Protein AF-A0A955J309-F1 (afdb_monomer)

Organism: NCBI:txid2053526

InterPro domains:
  IPR001943 UVR domain [PF02151] (425-455)
  IPR001943 UVR domain [PS50151] (423-458)
  IPR004300 Glycoside hydrolase family 57, N-terminal domain [PF03065] (20-246)
  IPR011330 Glycoside hydrolase/deacetylase, beta/alpha-barrel [SSF88713] (5-273)
  IPR052046 Glycosyl hydrolase family 57 [PTHR36306] (2-366)

pLDDT: mean 87.89, std 14.72, range [31.14, 98.81]

Radius of gyration: 26.07 Å; Cα contacts (8 Å, |Δi|>4): 798; chains: 1; bounding box: 61×60×86 Å

Nearest PDB structures (foldseek):
  1k1x-assembly1_A  TM=7.701E-01  e=3.954E-15  Thermococcus litoralis
  1k1x-assembly2_B  TM=7.556E-01  e=3.113E-14  Thermococcus litoralis
  2b5d-assembly1_X  TM=6.202E-01  e=1.756E-12  Thermotoga maritima MSB8
  6rrw-assembly1_A  TM=5.794E-01  e=8.480E-08  Drosophila melanogaster
  6rs0-assembly1_A  TM=5.908E-01  e=6.369E-07  Drosophila melanogaster

Secondary structure (DSSP, 8-state):
-PPPEEEEEEEEE---TT--HHHHHHHIIIIIHHHHHHHHT-TT--EEEEE-HHHHHHHHHTT-HHHHHHHHHHHHTT-EEE-B--TT-B-GGGS-HHHHHHHHHHHHHHHHHHHGGG----EE--GGG-B-HHHHHHHHHTT--EEEE-GGGS-SSPPPTTEEEEETTT--EEEE--HHHHHHHHTTT--SHHHHHHHTHHHHHTT--EEEEEEGGGBTTTBTTHHHHHHHHHH-TTEEE--HHHHHHT--SEEEEEPPPPB----HHHHHHHHTSS-SS--HHHH-TTT--TT-HHHHHHHHHHHHHHH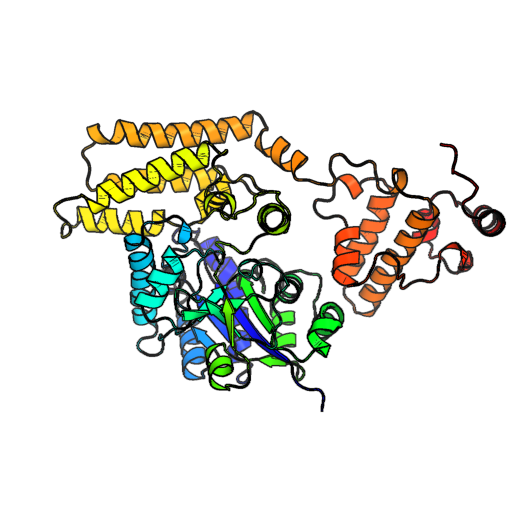HHHH-S-TTSHHHHHHHHHHHHHTBSHHHHHTT-SS---HHHHHHHHHHHHHTTTTTS-GGG-HHHHHHHHHHHHHHHHHHHTTHHHHHHHHH-SSTTSPPHHHHS-HHHHHHHHHHHHHHHHHHHHTT-HHHHHHHHHHHHHHHHT-GGG-SS-HHHHHHHTT-S-TT--SSPPGGGS-GGGS-HHHHTT-SS-SSHHHHHHHHHHGGGG-S--

Mean predicted aligned error: 9.39 Å

Foldseek 3Di:
DQQFAAEEEEAEEDDALPPDLVVLVLLCVQFLVLLLVLLVVQLQAAYEYEYALSVVVCCVVSVVVVSLVSVLVCLVSNRYAYAFEFNRLFQQVLDDLVLLLVRRVVRQVSVCVSRPPSNDHLEHEYRLLFDDPSNLQSCLVVRRQAYEHEQLQFPDDGDDLQAWEAEPPNRHTYNYAPCLLQVCLLDPLDQALVLSCQLCVVVLSVSGYHYHYYHRSSCGNVDNNSVVRVSRNRPDPSYNRDHPVVVVVVPSGHYDYDHGDRAGDDDVVLVCCSPPNPPPHDDNQSHPLLQHPVPQVLSVLLVVLLVVLVCQLVPQDCCPDPLSVQLVVLNSSLSNRVLSNLSNVVVHHDLVSVLVSLVSSLCSCVSPDDPVVSPVSVVSSVVSNVVSVCCVVVVVSVVVLCVVQPQQPDFQPCVVDQLQVVLLVLVQLVVQLVVCVVVVVVVSNVVSLVLLVCSLVSVQSVDSDRVVNVSVSSVPDDPPDRPDDRPLPDQPVPDDPSSQVRRPQHNDNVSSVVCNVVPSVPPPDD

Sequence (526 aa):
MTDKVNLINLFHFYQPYDQDASMLHRIVKESYEPVFKGFLERPHSRAVFNITGCLLQRFDDDGFNHLLDMLHILLERKQIEFMGTSMYHTFLPLLPSMEIRRQIELNDIVCKKYFGELYNPKGFYPPELGVNNSVLEVVRDLGYTWIASPYVALSGDSPKQNKLYKDKASGLVCMLRNKIVSSLMLSAAVHSSKDLRTEASDLFNAGEYWFTAMDGETFGHHRVHHESFLFDVLEDPCFNTTTVSDLLNTNNYEYVDFEYRASTWTNKEQDFWLVYGNAKKSTSSNSFILWKDPSNPIHTLQWDLTNRVIDIVNQYSDKDSEKWHKARHMLDYSLASDHFWWASAKPWWSLELIELGAYRLLKVVEPIVEETAFDELHDIYRQIVDIAFDWQRSKKIHKMYEEMSTSYMREPLKMRTSLNWYNQLLLELEYEMQKSISNLDLEKAILYRDSINKIHLGTDVFDIVHVIDLLWIGRNFDWNSTYVKPFLDHDWDEFSDLVKTRLLGVSCKQDFEDWKIVGDERFMDS

Structure (mmCIF, N/CA/C/O backbone):
data_AF-A0A955J309-F1
#
_entry.id   AF-A0A955J309-F1
#
loop_
_atom_site.group_PDB
_atom_site.id
_atom_site.type_symbol
_atom_site.label_atom_id
_atom_site.label_alt_id
_atom_site.label_comp_id
_atom_site.label_asym_id
_atom_site.label_entity_id
_atom_site.label_seq_id
_atom_site.pdbx_PDB_ins_code
_atom_site.Cartn_x
_atom_site.Cartn_y
_atom_site.Cartn_z
_atom_site.occupancy
_atom_site.B_iso_or_equiv
_atom_site.auth_seq_id
_atom_site.auth_comp_id
_atom_site.auth_asym_id
_atom_site.auth_atom_id
_atom_site.pdbx_PDB_model_num
ATOM 1 N N . MET A 1 1 ? -33.129 -2.827 17.587 1.00 37.75 1 MET A N 1
ATOM 2 C CA . MET A 1 1 ? -32.210 -3.456 16.622 1.00 37.75 1 MET A CA 1
ATOM 3 C C . MET A 1 1 ? -31.159 -2.406 16.371 1.00 37.75 1 MET A C 1
ATOM 5 O O . MET A 1 1 ? -31.530 -1.333 15.927 1.00 37.75 1 MET A O 1
ATOM 9 N N . THR A 1 2 ? -29.930 -2.613 16.826 1.00 47.75 2 THR A N 1
ATOM 10 C CA . THR A 1 2 ? -28.826 -1.721 16.460 1.00 47.75 2 THR A CA 1
ATOM 11 C C . THR A 1 2 ? -28.571 -1.929 14.974 1.00 47.75 2 THR A C 1
ATOM 13 O O . THR A 1 2 ? -28.332 -3.067 14.563 1.00 47.75 2 THR A O 1
ATOM 16 N N . ASP A 1 3 ? -28.731 -0.878 14.171 1.00 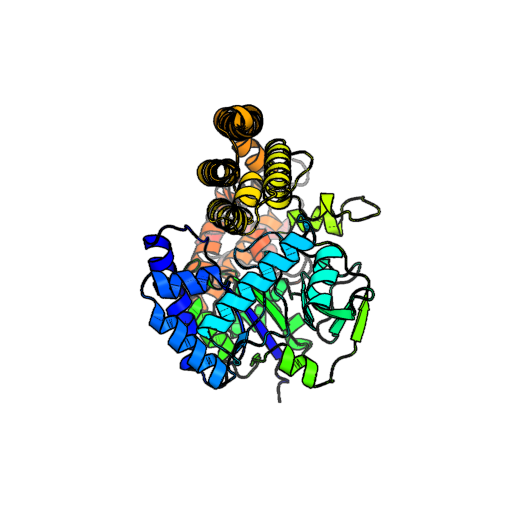67.81 3 ASP A N 1
ATOM 17 C CA . ASP A 1 3 ? -28.447 -0.935 12.738 1.00 67.81 3 ASP A CA 1
ATOM 18 C C . ASP A 1 3 ? -26.987 -1.364 12.549 1.00 67.81 3 ASP A C 1
ATOM 20 O O . ASP A 1 3 ? -26.081 -0.830 13.189 1.00 67.81 3 ASP A O 1
ATOM 24 N N . LYS A 1 4 ? -26.767 -2.409 11.745 1.00 85.00 4 LYS A N 1
ATOM 25 C CA . LYS A 1 4 ? -25.422 -2.934 11.490 1.00 85.00 4 LYS A CA 1
ATOM 26 C C . LYS A 1 4 ? -24.678 -1.993 10.552 1.00 85.00 4 LYS A C 1
ATOM 28 O O . LYS A 1 4 ? -25.234 -1.579 9.537 1.00 85.00 4 LYS A O 1
ATOM 33 N N . VAL A 1 5 ? -23.405 -1.744 10.832 1.00 91.88 5 VAL A N 1
ATOM 34 C CA . VAL A 1 5 ? -22.517 -1.016 9.921 1.00 91.88 5 VAL A CA 1
ATOM 35 C C . VAL A 1 5 ? -22.070 -1.959 8.806 1.00 91.88 5 VAL A C 1
ATOM 37 O O . VAL A 1 5 ? -21.517 -3.026 9.076 1.00 91.88 5 VAL A O 1
ATOM 40 N N . ASN A 1 6 ? -22.297 -1.582 7.546 1.00 93.88 6 ASN A N 1
ATOM 41 C CA . ASN A 1 6 ? -21.743 -2.313 6.404 1.00 93.88 6 ASN A CA 1
ATOM 42 C C . ASN A 1 6 ? -20.225 -2.109 6.371 1.00 93.88 6 ASN A C 1
ATOM 44 O O . ASN A 1 6 ? -19.768 -0.997 6.129 1.00 93.88 6 ASN A O 1
ATOM 48 N N . LEU A 1 7 ? -19.449 -3.168 6.594 1.00 96.19 7 LEU A N 1
ATOM 49 C CA . LEU A 1 7 ? -17.989 -3.121 6.614 1.00 96.19 7 LEU A CA 1
ATOM 50 C C . LEU A 1 7 ? -17.428 -3.787 5.357 1.00 96.19 7 LEU A C 1
ATOM 52 O O . LEU A 1 7 ? -17.579 -4.991 5.155 1.00 96.19 7 LEU A O 1
ATOM 56 N N . ILE A 1 8 ? -16.757 -3.003 4.523 1.00 97.50 8 ILE A N 1
ATOM 57 C CA . ILE A 1 8 ? -16.058 -3.471 3.334 1.00 97.50 8 ILE A CA 1
ATOM 58 C C . ILE A 1 8 ? -14.567 -3.383 3.620 1.00 97.50 8 ILE A C 1
ATOM 60 O O . ILE A 1 8 ? -13.981 -2.302 3.558 1.00 97.50 8 ILE A O 1
ATOM 64 N N . ASN A 1 9 ? -13.965 -4.529 3.932 1.00 97.38 9 ASN A N 1
ATOM 65 C CA . ASN A 1 9 ? -12.526 -4.626 4.133 1.00 97.38 9 ASN A CA 1
ATOM 66 C C . ASN A 1 9 ? -11.833 -5.003 2.826 1.00 97.38 9 ASN A C 1
ATOM 68 O O . ASN A 1 9 ? -12.052 -6.098 2.305 1.00 97.38 9 ASN A O 1
ATOM 72 N N . LEU A 1 10 ? -10.989 -4.104 2.325 1.00 98.31 10 LEU A N 1
ATOM 73 C CA . LEU A 1 10 ? -10.030 -4.387 1.268 1.00 98.31 10 LEU A CA 1
ATOM 74 C C . LEU A 1 10 ? -8.670 -4.733 1.887 1.00 98.31 10 LEU A C 1
ATOM 76 O O . LEU A 1 10 ? -8.040 -3.882 2.519 1.00 98.31 10 LEU A O 1
ATOM 80 N N . PHE A 1 11 ? -8.212 -5.961 1.646 1.00 98.31 11 PHE A N 1
ATOM 81 C CA . PHE A 1 11 ? -6.871 -6.420 2.006 1.00 98.31 11 PHE A CA 1
ATOM 82 C C . PHE A 1 11 ? -5.998 -6.488 0.756 1.00 98.31 11 PHE A C 1
ATOM 84 O O . PHE A 1 11 ? -6.334 -7.192 -0.201 1.00 98.31 11 PHE A O 1
ATOM 91 N N . HIS A 1 12 ? -4.901 -5.741 0.764 1.00 98.25 12 HIS A N 1
ATOM 92 C CA . HIS A 1 12 ? -3.886 -5.744 -0.279 1.00 98.25 12 HIS A CA 1
ATOM 93 C C . HIS A 1 12 ? -2.737 -6.673 0.121 1.00 98.25 12 HIS A C 1
ATOM 95 O O . HIS A 1 12 ? -2.161 -6.498 1.185 1.00 98.25 12 HIS A O 1
ATOM 101 N N . PHE A 1 13 ? -2.427 -7.667 -0.708 1.00 98.50 13 PHE A N 1
ATOM 102 C CA . PHE A 1 13 ? -1.348 -8.625 -0.489 1.00 98.50 13 PHE A CA 1
ATOM 103 C C . PHE A 1 13 ? -0.331 -8.512 -1.625 1.00 98.50 13 PHE A C 1
ATOM 105 O O . PHE A 1 13 ? -0.650 -8.735 -2.805 1.00 98.50 13 PHE A O 1
ATOM 112 N N . TYR A 1 14 ? 0.905 -8.188 -1.270 1.00 97.50 14 TYR A N 1
ATOM 113 C CA . TYR A 1 14 ? 1.984 -7.992 -2.228 1.00 97.50 14 TYR A CA 1
ATOM 114 C C . TYR A 1 14 ? 3.326 -8.315 -1.591 1.00 97.50 14 TYR A C 1
ATOM 116 O O . TYR A 1 14 ? 3.599 -7.895 -0.476 1.00 97.50 14 TYR A O 1
ATOM 124 N N . GLN A 1 15 ? 4.183 -9.005 -2.343 1.00 96.38 15 GLN A N 1
ATOM 125 C CA . GLN A 1 15 ? 5.616 -9.038 -2.084 1.00 96.38 15 GLN A CA 1
ATOM 126 C C . GLN A 1 15 ? 6.382 -8.790 -3.386 1.00 96.38 15 GLN A C 1
ATOM 128 O O . GLN A 1 15 ? 5.933 -9.260 -4.443 1.00 96.38 15 GLN A O 1
ATOM 133 N N . PRO A 1 16 ? 7.542 -8.108 -3.329 1.00 93.88 16 PRO A N 1
ATOM 134 C CA . PRO A 1 16 ? 8.389 -7.908 -4.495 1.00 93.88 16 PRO A CA 1
ATOM 135 C C . PRO A 1 16 ? 8.723 -9.227 -5.193 1.00 93.88 16 PRO A C 1
ATOM 137 O O . PRO A 1 16 ? 8.996 -10.238 -4.544 1.00 93.88 16 PRO A O 1
ATOM 140 N N . TYR A 1 17 ? 8.735 -9.202 -6.528 1.00 91.50 17 TYR A N 1
ATOM 141 C CA . TYR A 1 17 ? 8.946 -10.388 -7.370 1.00 91.50 17 TYR A CA 1
ATOM 142 C C . TYR A 1 17 ? 10.188 -11.203 -6.986 1.00 91.50 17 TYR A C 1
ATOM 144 O O . TYR A 1 17 ? 10.163 -12.428 -7.022 1.00 91.50 17 TYR A O 1
ATOM 152 N N . ASP A 1 18 ? 11.264 -10.529 -6.598 1.00 87.00 18 ASP A N 1
ATOM 153 C CA . ASP A 1 18 ? 12.534 -11.147 -6.236 1.00 87.00 18 ASP A CA 1
ATOM 154 C C . ASP A 1 18 ? 12.871 -10.986 -4.751 1.00 87.00 18 ASP A C 1
ATOM 156 O O . ASP A 1 18 ? 14.039 -11.013 -4.358 1.00 87.00 18 ASP A O 1
ATOM 160 N N . GLN A 1 19 ? 11.8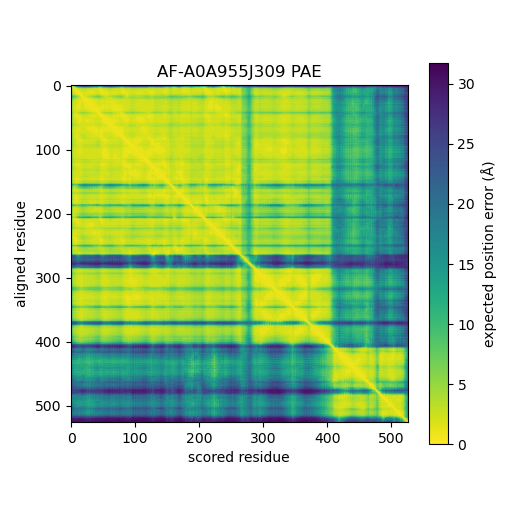45 -10.821 -3.913 1.00 90.75 19 GLN A N 1
ATOM 161 C CA . GLN A 1 19 ? 12.023 -10.892 -2.475 1.00 90.75 19 GLN A CA 1
ATOM 162 C C . GLN A 1 19 ? 12.614 -12.249 -2.080 1.00 90.75 19 GLN A C 1
ATOM 164 O O . GLN A 1 19 ? 12.216 -13.301 -2.587 1.00 90.75 19 GLN A O 1
ATOM 169 N N . ASP A 1 20 ? 13.536 -12.202 -1.119 1.00 90.56 20 ASP A N 1
ATOM 170 C CA . ASP A 1 20 ? 14.133 -13.383 -0.517 1.00 90.56 20 ASP A CA 1
ATOM 171 C C . ASP A 1 20 ? 13.070 -14.415 -0.088 1.00 90.56 20 ASP A C 1
ATOM 173 O O . ASP A 1 20 ? 12.093 -14.099 0.597 1.00 90.56 20 ASP A O 1
ATOM 177 N N . ALA A 1 21 ? 13.284 -15.673 -0.481 1.00 92.19 21 ALA A N 1
ATOM 178 C CA . ALA A 1 21 ? 12.329 -16.753 -0.247 1.00 92.19 21 ALA A CA 1
ATOM 179 C C . ALA A 1 21 ? 12.087 -17.022 1.249 1.00 92.19 21 ALA A C 1
ATOM 181 O O . ALA A 1 21 ? 10.986 -17.421 1.631 1.00 92.19 21 ALA A O 1
ATOM 182 N N . SER A 1 22 ? 13.079 -16.779 2.118 1.00 93.12 22 SER A N 1
ATOM 183 C CA . SER A 1 22 ? 12.895 -16.939 3.565 1.00 93.12 22 SER A CA 1
ATOM 184 C C . SER A 1 22 ? 11.978 -15.860 4.142 1.00 93.12 22 SER A C 1
ATOM 186 O O . SER A 1 22 ? 11.172 -16.159 5.026 1.00 93.12 22 SER A O 1
ATOM 188 N N . MET A 1 23 ? 12.036 -14.637 3.599 1.00 93.62 23 MET A N 1
ATOM 189 C CA . MET A 1 23 ? 11.116 -13.563 3.967 1.00 93.62 23 MET A CA 1
ATOM 190 C C . MET A 1 23 ? 9.688 -13.887 3.525 1.00 93.62 23 MET A C 1
ATOM 192 O O . MET A 1 23 ? 8.779 -13.838 4.351 1.00 93.62 23 MET A O 1
ATOM 196 N N . LEU A 1 24 ? 9.490 -14.317 2.274 1.00 96.25 24 LEU A N 1
ATOM 197 C CA . LEU A 1 24 ? 8.161 -14.718 1.805 1.00 96.25 24 LEU A CA 1
ATOM 198 C C . LEU A 1 24 ? 7.592 -15.872 2.644 1.00 96.25 24 LEU A C 1
ATOM 200 O O . LEU A 1 24 ? 6.449 -15.801 3.090 1.00 96.25 24 LEU A O 1
ATOM 204 N N . HIS A 1 25 ? 8.390 -16.910 2.922 1.00 96.81 25 HIS A N 1
ATOM 205 C CA . HIS A 1 25 ? 7.964 -18.025 3.772 1.00 96.81 25 HIS A CA 1
ATOM 206 C C . HIS A 1 25 ? 7.531 -17.551 5.165 1.00 96.81 25 HIS A C 1
ATOM 208 O O . HIS A 1 25 ? 6.531 -18.024 5.710 1.00 96.81 25 HIS A O 1
ATOM 214 N N . ARG A 1 26 ? 8.273 -16.605 5.747 1.00 95.81 26 ARG A N 1
ATOM 215 C CA . ARG A 1 26 ? 7.932 -16.006 7.035 1.00 95.81 26 ARG A CA 1
ATOM 216 C C . ARG A 1 26 ? 6.591 -15.272 6.972 1.00 95.81 26 ARG A C 1
ATOM 218 O O . ARG A 1 26 ? 5.731 -15.546 7.802 1.00 95.81 26 ARG A O 1
ATOM 225 N N . ILE A 1 27 ? 6.386 -14.416 5.974 1.00 97.38 27 ILE A N 1
ATOM 226 C CA . ILE A 1 27 ? 5.149 -13.639 5.798 1.00 97.38 27 ILE A CA 1
ATOM 227 C C . ILE A 1 27 ? 3.945 -14.557 5.556 1.00 97.38 27 ILE A C 1
ATOM 229 O O . ILE A 1 27 ? 2.885 -14.356 6.147 1.00 97.38 27 ILE A O 1
ATOM 233 N N . VAL A 1 28 ? 4.117 -15.613 4.756 1.00 98.00 28 VAL A N 1
ATOM 234 C CA . VAL A 1 28 ? 3.085 -16.635 4.541 1.00 98.00 28 VAL A CA 1
ATOM 235 C C . VAL A 1 28 ? 2.632 -17.240 5.868 1.00 98.00 28 VAL A C 1
ATOM 237 O O . VAL A 1 28 ? 1.431 -17.300 6.132 1.00 98.00 28 VAL A O 1
ATOM 240 N N . LYS A 1 29 ? 3.580 -17.666 6.711 1.00 97.44 29 LYS A N 1
ATOM 241 C CA . LYS A 1 29 ? 3.276 -18.336 7.984 1.00 97.44 29 LYS A CA 1
ATOM 242 C C . LYS A 1 29 ? 2.741 -17.393 9.047 1.00 97.44 29 LYS A C 1
ATOM 244 O O . LYS A 1 29 ? 1.882 -17.794 9.828 1.00 97.44 29 LYS A O 1
ATOM 249 N N . GLU A 1 30 ? 3.263 -16.176 9.092 1.00 95.62 30 GLU A N 1
ATOM 250 C CA . GLU A 1 30 ? 2.890 -15.191 10.100 1.00 95.62 30 GLU A CA 1
ATOM 251 C C . GLU A 1 30 ? 1.595 -14.457 9.739 1.00 95.62 30 GLU A C 1
ATOM 253 O O . GLU A 1 30 ? 0.921 -14.013 10.655 1.00 95.62 30 GLU A O 1
ATOM 258 N N . SER A 1 31 ? 1.214 -14.353 8.458 1.00 98.00 31 SER A N 1
ATOM 259 C CA . SER A 1 31 ? 0.065 -13.543 8.028 1.00 98.00 31 SER A CA 1
ATOM 260 C C . SER A 1 31 ? -0.869 -14.233 7.032 1.00 98.00 31 SER A C 1
ATOM 262 O O . SER A 1 31 ? -2.021 -14.508 7.369 1.00 98.00 31 SER A O 1
ATOM 264 N N . TYR A 1 32 ? -0.415 -14.542 5.813 1.00 98.50 32 TYR A N 1
ATOM 265 C CA . TYR A 1 32 ? -1.334 -14.927 4.729 1.00 98.50 32 TYR A CA 1
ATOM 266 C C . TYR A 1 32 ? -2.108 -16.214 5.026 1.00 98.50 32 TYR A C 1
ATOM 268 O O . TYR A 1 32 ? -3.329 -16.254 4.874 1.00 98.50 32 TYR A O 1
ATOM 276 N N . GLU A 1 33 ? -1.416 -17.259 5.485 1.00 98.50 33 GLU A N 1
ATOM 277 C CA . GLU A 1 33 ? -2.039 -18.538 5.823 1.00 98.50 33 GLU A CA 1
ATOM 278 C C . GLU A 1 33 ? -3.027 -18.399 7.000 1.00 98.50 33 GLU A C 1
ATOM 280 O O . GLU A 1 33 ? -4.179 -18.821 6.837 1.00 98.50 33 GLU A O 1
ATOM 285 N N . PRO A 1 34 ? -2.665 -17.772 8.144 1.00 98.31 34 PRO A N 1
ATOM 286 C CA . PRO A 1 34 ? -3.624 -17.461 9.203 1.00 98.31 34 PRO A CA 1
ATOM 287 C C . PRO A 1 34 ? -4.852 -16.690 8.714 1.00 98.31 34 PRO A C 1
ATOM 289 O O . PRO A 1 34 ? -5.975 -17.087 9.027 1.00 98.31 34 PRO A O 1
ATOM 292 N N . VAL A 1 35 ? -4.667 -15.630 7.921 1.00 98.38 35 VAL A N 1
ATOM 293 C CA . VAL A 1 35 ? -5.771 -14.795 7.424 1.00 98.38 35 VAL A CA 1
ATOM 294 C C . VAL A 1 35 ? -6.701 -15.605 6.519 1.00 98.38 35 VAL A C 1
ATOM 296 O O . VAL A 1 35 ? -7.910 -15.632 6.757 1.00 98.38 35 VAL A O 1
ATOM 299 N N . PHE A 1 36 ? -6.173 -16.319 5.519 1.00 98.62 36 PHE A N 1
ATOM 300 C CA . PHE A 1 36 ? -6.996 -17.103 4.587 1.00 98.62 36 PHE A CA 1
ATOM 301 C C . PHE A 1 36 ? -7.748 -18.225 5.305 1.00 98.62 36 PHE A C 1
ATOM 303 O O . PHE A 1 36 ? -8.947 -18.418 5.081 1.00 98.62 36 PHE A O 1
ATOM 310 N N . LYS A 1 37 ? -7.077 -18.921 6.229 1.00 98.31 37 LYS A N 1
ATOM 311 C CA . LYS A 1 37 ? -7.707 -19.932 7.081 1.00 98.31 37 LYS A CA 1
ATOM 312 C C . LYS A 1 37 ? -8.803 -19.326 7.957 1.00 98.31 37 LYS A C 1
ATOM 314 O O . LYS A 1 37 ? -9.888 -19.895 8.053 1.00 98.31 37 LYS A O 1
ATOM 319 N N . GLY A 1 38 ? -8.556 -18.152 8.532 1.00 97.81 38 GLY A N 1
ATOM 320 C CA . GLY A 1 38 ? -9.530 -17.438 9.344 1.00 97.81 38 GLY A CA 1
ATOM 321 C C . GLY A 1 38 ? -10.815 -17.112 8.583 1.00 97.81 38 GLY A C 1
ATOM 322 O O . GLY A 1 38 ? -11.904 -17.302 9.126 1.00 97.81 38 GLY A O 1
ATOM 323 N N . PHE A 1 39 ? -10.718 -16.715 7.310 1.00 98.25 39 PHE A N 1
ATOM 324 C CA . PHE A 1 39 ? -11.892 -16.563 6.444 1.00 98.25 39 PHE A CA 1
ATOM 325 C C . PHE A 1 39 ? -12.580 -17.905 6.151 1.00 98.25 39 PHE A C 1
ATOM 327 O O . PHE A 1 39 ? -13.805 -17.987 6.228 1.00 98.25 39 PHE A O 1
ATOM 334 N N . LEU A 1 40 ? -11.837 -18.979 5.859 1.00 98.31 40 LEU A N 1
ATOM 335 C CA . LEU A 1 40 ? -12.423 -20.303 5.587 1.00 98.31 40 LEU A CA 1
ATOM 336 C C . LEU A 1 40 ? -13.242 -20.860 6.760 1.00 98.31 40 LEU A C 1
ATOM 338 O O . LEU A 1 40 ? -14.245 -21.546 6.540 1.00 98.31 40 LEU A O 1
ATOM 342 N N . GLU A 1 41 ? -12.822 -20.558 7.987 1.00 97.88 41 GLU A N 1
ATOM 343 C CA . GLU A 1 41 ? -13.507 -20.929 9.231 1.00 97.88 41 GLU A CA 1
ATOM 344 C C . GLU A 1 41 ? -14.763 -20.082 9.503 1.00 97.88 41 GLU A C 1
ATOM 346 O O . GLU A 1 41 ? -15.603 -20.469 10.315 1.00 97.88 41 GLU A O 1
ATOM 351 N N . ARG A 1 42 ? -14.927 -18.954 8.799 1.00 97.19 42 ARG A N 1
ATOM 352 C CA . ARG A 1 42 ? -16.001 -17.968 8.998 1.00 97.19 42 ARG A CA 1
ATOM 353 C C . ARG A 1 42 ? -16.810 -17.779 7.710 1.00 97.19 42 ARG A C 1
ATOM 355 O O . ARG A 1 42 ? -16.690 -16.750 7.047 1.00 97.19 42 ARG A O 1
ATOM 362 N N . PRO A 1 43 ? -17.682 -18.739 7.342 1.00 94.62 43 PRO A N 1
ATOM 363 C CA . PRO A 1 43 ? -18.341 -18.786 6.030 1.00 94.62 43 PRO A CA 1
ATOM 364 C C . PRO A 1 43 ? -19.250 -17.585 5.719 1.00 94.62 43 PRO A C 1
ATOM 366 O O . PRO A 1 43 ? -19.606 -17.371 4.563 1.00 94.62 43 PRO A O 1
ATOM 369 N N . HIS A 1 44 ? -19.648 -16.816 6.734 1.00 93.38 44 HIS A N 1
ATOM 370 C CA . HIS A 1 44 ? -20.473 -15.615 6.579 1.00 93.38 44 HIS A CA 1
ATOM 371 C C . HIS A 1 44 ? -19.658 -14.337 6.372 1.00 93.38 44 HIS A C 1
ATOM 373 O O . HIS A 1 44 ? -20.227 -13.326 5.965 1.00 93.38 44 HIS A O 1
ATOM 379 N N . SER A 1 45 ? -18.356 -14.370 6.658 1.00 95.75 45 SER A N 1
ATOM 380 C CA . SER A 1 45 ? -17.493 -13.204 6.544 1.00 95.75 45 SER A CA 1
ATOM 381 C C . SER A 1 45 ? -17.122 -12.960 5.091 1.00 95.75 45 SER A C 1
ATOM 383 O O . SER A 1 45 ? -16.758 -13.895 4.369 1.00 95.75 45 SER A O 1
ATOM 385 N N . ARG A 1 46 ? -17.218 -11.695 4.671 1.00 97.69 46 ARG A N 1
ATOM 386 C CA . ARG A 1 46 ? -16.936 -11.278 3.297 1.00 97.69 46 ARG A CA 1
ATOM 387 C C . ARG A 1 46 ? -15.918 -10.148 3.237 1.00 97.69 46 ARG A C 1
ATOM 389 O O . ARG A 1 46 ? -15.896 -9.285 4.109 1.00 97.69 46 ARG A O 1
ATOM 396 N N . ALA A 1 47 ? -15.079 -10.152 2.210 1.00 98.06 47 ALA A N 1
ATOM 397 C CA . ALA A 1 47 ? -14.055 -9.130 2.014 1.00 98.06 47 ALA A CA 1
ATOM 398 C C . ALA A 1 47 ? -13.711 -8.937 0.535 1.00 98.06 47 ALA A C 1
ATOM 400 O O . ALA A 1 47 ? -14.100 -9.725 -0.327 1.00 98.06 47 ALA A O 1
ATOM 401 N N . VAL A 1 48 ? -12.951 -7.884 0.250 1.00 98.62 48 VAL A N 1
ATOM 402 C CA . VAL A 1 48 ? -12.299 -7.689 -1.041 1.00 98.62 48 VAL A CA 1
ATOM 403 C C . VAL A 1 48 ? -10.823 -8.009 -0.880 1.00 98.62 48 VAL A C 1
ATOM 405 O O . VAL A 1 48 ? -10.153 -7.445 -0.016 1.00 98.62 48 VAL A O 1
ATOM 408 N N . PHE A 1 49 ? -10.305 -8.910 -1.705 1.00 98.69 49 PHE A N 1
ATOM 409 C CA . PHE A 1 49 ? -8.881 -9.223 -1.732 1.00 98.69 49 PHE A CA 1
ATOM 410 C C . PHE A 1 49 ? -8.266 -8.622 -2.991 1.00 98.69 49 PHE A C 1
ATOM 412 O O . PHE A 1 49 ? -8.751 -8.827 -4.105 1.00 98.69 49 PHE A O 1
ATOM 419 N N . ASN A 1 50 ? -7.169 -7.897 -2.824 1.00 98.62 50 ASN A N 1
ATOM 420 C CA . ASN A 1 50 ? -6.265 -7.587 -3.912 1.00 98.62 50 ASN A CA 1
ATOM 421 C C . ASN A 1 50 ? -4.977 -8.379 -3.705 1.00 98.62 50 ASN A C 1
ATOM 423 O O . ASN A 1 50 ? -4.288 -8.168 -2.718 1.00 98.62 50 ASN A O 1
ATOM 427 N N . ILE A 1 51 ? -4.665 -9.289 -4.625 1.00 98.62 51 ILE A N 1
ATOM 428 C CA . ILE A 1 51 ? -3.421 -10.060 -4.614 1.00 98.62 51 ILE A CA 1
ATOM 429 C C . ILE A 1 51 ? -2.752 -9.831 -5.961 1.00 98.62 51 ILE A C 1
ATOM 431 O O . ILE A 1 51 ? -3.386 -10.012 -7.003 1.00 98.62 51 ILE A O 1
ATOM 435 N N . THR A 1 52 ? -1.496 -9.399 -5.941 1.00 98.44 52 THR A N 1
ATOM 436 C CA . THR A 1 52 ? -0.718 -9.194 -7.171 1.00 98.44 52 THR A CA 1
ATOM 437 C C . THR A 1 52 ? -0.449 -10.522 -7.877 1.00 98.44 52 THR A C 1
ATOM 439 O O . THR A 1 52 ? -0.191 -11.549 -7.244 1.00 98.44 52 THR A O 1
ATOM 442 N N . GLY A 1 53 ? -0.470 -10.512 -9.210 1.00 98.38 53 GLY A N 1
ATOM 443 C CA . GLY A 1 53 ? -0.149 -11.690 -10.012 1.00 98.38 53 GLY A CA 1
ATOM 444 C C . GLY A 1 53 ? 1.264 -12.213 -9.738 1.00 98.38 53 GLY A C 1
ATOM 445 O O . GLY A 1 53 ? 1.463 -13.428 -9.714 1.00 98.38 53 GLY A O 1
ATOM 446 N N . CYS A 1 54 ? 2.231 -11.329 -9.450 1.00 98.00 54 CYS A N 1
ATOM 447 C CA . CYS A 1 54 ? 3.579 -11.754 -9.075 1.00 98.00 54 CYS A CA 1
ATOM 448 C C . CYS A 1 54 ? 3.590 -12.552 -7.766 1.00 98.00 54 CYS A C 1
ATOM 450 O O . CYS A 1 54 ? 4.259 -13.578 -7.698 1.00 98.00 54 CYS A O 1
ATOM 452 N N . LEU A 1 55 ? 2.803 -12.164 -6.756 1.00 98.56 55 LEU A N 1
ATOM 453 C CA . LEU A 1 55 ? 2.701 -12.925 -5.510 1.00 98.56 55 LEU A CA 1
ATOM 454 C C . LEU A 1 55 ? 2.057 -14.302 -5.738 1.00 98.56 55 LEU A C 1
ATOM 456 O O . LEU A 1 55 ? 2.531 -15.299 -5.199 1.00 98.56 55 LEU A O 1
ATOM 460 N N . LEU A 1 56 ? 1.031 -14.388 -6.592 1.00 98.44 56 LEU A N 1
ATOM 461 C CA . LEU A 1 56 ? 0.419 -15.672 -6.954 1.00 98.44 56 LEU A CA 1
ATOM 462 C C . LEU A 1 56 ? 1.393 -16.598 -7.697 1.00 98.44 56 LEU A C 1
ATOM 464 O O . LEU A 1 56 ? 1.386 -17.802 -7.459 1.00 98.44 56 LEU A O 1
ATOM 468 N N . GLN A 1 57 ? 2.247 -16.052 -8.571 1.00 97.56 57 GLN A N 1
ATOM 469 C CA . GLN A 1 57 ? 3.344 -16.819 -9.174 1.00 97.56 57 GLN A CA 1
ATOM 470 C C . GLN A 1 57 ? 4.311 -17.330 -8.117 1.00 97.56 57 GLN A C 1
ATOM 472 O O . GLN A 1 57 ? 4.608 -18.517 -8.113 1.00 97.56 57 GLN A O 1
ATOM 477 N N . ARG A 1 58 ? 4.715 -16.482 -7.168 1.00 97.00 58 ARG A N 1
ATOM 478 C CA . ARG A 1 58 ? 5.593 -16.902 -6.071 1.00 97.00 58 ARG A CA 1
ATOM 479 C C . ARG A 1 58 ? 4.951 -17.987 -5.200 1.00 97.00 58 ARG A C 1
ATOM 481 O O . ARG A 1 58 ? 5.664 -18.868 -4.736 1.00 97.00 58 ARG A O 1
ATOM 488 N N . PHE A 1 59 ? 3.628 -17.988 -5.010 1.00 98.00 59 PHE A N 1
ATOM 489 C CA . PHE A 1 59 ? 2.954 -19.095 -4.320 1.00 98.00 59 PHE A CA 1
ATOM 490 C C . PHE A 1 59 ? 3.076 -20.428 -5.063 1.00 98.00 59 PHE A C 1
ATOM 492 O O . PHE A 1 59 ? 3.231 -21.458 -4.412 1.00 98.00 59 PHE A O 1
ATOM 499 N N . ASP A 1 60 ? 3.009 -20.423 -6.393 1.00 96.88 60 ASP A N 1
ATOM 500 C CA . ASP A 1 60 ? 3.208 -21.623 -7.212 1.00 96.88 60 ASP A CA 1
ATOM 501 C C . ASP A 1 60 ? 4.687 -22.050 -7.201 1.00 96.88 60 ASP A C 1
ATOM 503 O O . ASP A 1 60 ? 5.014 -23.177 -6.829 1.00 96.88 60 ASP A O 1
ATOM 507 N N . ASP A 1 61 ? 5.585 -21.113 -7.511 1.00 95.38 61 ASP A N 1
ATOM 508 C CA . ASP A 1 61 ? 7.020 -21.357 -7.682 1.00 95.38 61 ASP A CA 1
ATOM 509 C C . ASP A 1 61 ? 7.709 -21.820 -6.384 1.00 95.38 61 ASP A C 1
ATOM 511 O O . ASP A 1 61 ? 8.592 -22.680 -6.427 1.00 95.38 61 ASP A O 1
ATOM 515 N N . ASP A 1 62 ? 7.283 -21.301 -5.226 1.00 95.81 62 ASP A N 1
ATOM 516 C CA . ASP A 1 62 ? 7.887 -21.610 -3.921 1.00 95.81 62 ASP A CA 1
ATOM 517 C C . ASP A 1 62 ? 7.134 -22.708 -3.138 1.00 95.81 62 ASP A C 1
ATOM 519 O O . ASP A 1 62 ? 7.459 -22.989 -1.981 1.00 95.81 62 ASP A O 1
ATOM 523 N N . GLY A 1 63 ? 6.140 -23.367 -3.746 1.00 96.00 63 GLY A N 1
ATOM 524 C CA . GLY A 1 63 ? 5.450 -24.520 -3.148 1.00 96.00 63 GLY A CA 1
ATOM 525 C C . GLY A 1 63 ? 4.375 -24.175 -2.108 1.00 96.00 63 GLY A C 1
ATOM 526 O O . GLY A 1 63 ? 4.013 -25.010 -1.273 1.00 96.00 63 GLY A O 1
ATOM 527 N N . PHE A 1 64 ? 3.815 -22.965 -2.160 1.00 97.88 64 PHE A N 1
ATOM 528 C CA . PHE A 1 64 ? 2.662 -22.535 -1.361 1.00 97.88 64 PHE A CA 1
ATOM 529 C C . PHE A 1 64 ? 1.317 -22.781 -2.073 1.00 97.88 64 PHE A C 1
ATOM 531 O O . PHE A 1 64 ? 0.347 -22.063 -1.830 1.00 97.88 64 PHE A O 1
ATOM 538 N N . ASN A 1 65 ? 1.210 -23.822 -2.913 1.00 98.00 65 ASN A N 1
ATOM 539 C CA . ASN A 1 65 ? -0.009 -24.136 -3.680 1.00 98.00 65 ASN A CA 1
ATOM 540 C C . ASN A 1 65 ? -1.270 -24.276 -2.806 1.00 98.00 65 ASN A C 1
ATOM 542 O O . ASN A 1 65 ? -2.361 -23.921 -3.241 1.00 98.00 65 ASN A O 1
ATOM 546 N N . HIS A 1 66 ? -1.126 -24.702 -1.547 1.00 98.44 66 HIS A N 1
ATOM 547 C CA . HIS A 1 66 ? -2.239 -24.771 -0.596 1.00 98.44 66 HIS A CA 1
ATOM 548 C C . HIS A 1 66 ? -2.923 -23.411 -0.356 1.00 98.44 66 HIS A C 1
ATOM 550 O O . HIS A 1 66 ? -4.118 -23.381 -0.079 1.00 98.44 66 HIS A O 1
ATOM 556 N N . LEU A 1 67 ? -2.213 -22.283 -0.485 1.00 98.69 67 LEU A N 1
ATOM 557 C CA . LEU A 1 67 ? -2.825 -20.951 -0.409 1.00 98.69 67 LEU A CA 1
ATOM 558 C C . LEU A 1 67 ? -3.689 -20.659 -1.638 1.00 98.69 67 LEU A C 1
ATOM 560 O O . LEU A 1 67 ? -4.759 -20.067 -1.501 1.00 98.69 67 LEU A O 1
ATOM 564 N N . LEU A 1 68 ? -3.258 -21.098 -2.826 1.00 98.69 68 LEU A N 1
ATOM 565 C CA . LEU A 1 68 ? -4.059 -20.997 -4.049 1.00 98.69 68 LEU A CA 1
ATOM 566 C C . LEU A 1 68 ? -5.349 -21.816 -3.909 1.00 98.69 68 LEU A C 1
ATOM 568 O O . LEU A 1 68 ? -6.422 -21.310 -4.235 1.00 98.69 68 LEU A O 1
ATOM 572 N N . ASP A 1 69 ? -5.263 -23.022 -3.339 1.00 98.56 69 ASP A N 1
ATOM 573 C CA . ASP A 1 69 ? -6.431 -23.861 -3.045 1.00 98.56 69 ASP A CA 1
ATOM 574 C C . ASP A 1 69 ? -7.388 -23.175 -2.053 1.00 98.56 69 ASP A C 1
ATOM 576 O O . ASP A 1 69 ? -8.601 -23.143 -2.271 1.00 98.56 69 ASP A O 1
ATOM 580 N N . MET A 1 70 ? -6.858 -22.569 -0.981 1.00 98.75 70 MET A N 1
ATOM 581 C CA . MET A 1 70 ? -7.664 -21.801 -0.022 1.00 98.75 70 MET A CA 1
ATOM 582 C C . MET A 1 70 ? -8.397 -20.636 -0.699 1.00 98.75 70 MET A C 1
ATOM 584 O O . MET A 1 70 ? -9.598 -20.464 -0.489 1.00 98.75 70 MET A O 1
ATOM 588 N N . LEU A 1 71 ? -7.701 -19.860 -1.535 1.00 98.69 71 LEU A N 1
ATOM 589 C CA . LEU A 1 71 ? -8.288 -18.747 -2.285 1.00 98.69 71 LEU A CA 1
ATOM 590 C C . LEU A 1 71 ? -9.364 -19.227 -3.264 1.00 98.69 71 LEU A C 1
ATOM 592 O O . LEU A 1 71 ? -10.420 -18.603 -3.355 1.00 98.69 71 LEU A O 1
ATOM 596 N N . HIS A 1 72 ? -9.139 -20.356 -3.941 1.00 98.38 72 HIS A N 1
ATOM 597 C CA . HIS A 1 72 ? -10.132 -20.964 -4.824 1.00 98.38 72 HIS A CA 1
ATOM 598 C C . HIS A 1 72 ? -11.426 -21.282 -4.063 1.00 98.38 72 HIS A C 1
ATOM 600 O O . HIS A 1 72 ? -12.506 -20.859 -4.474 1.00 98.38 72 HIS A O 1
ATOM 606 N N . ILE A 1 73 ? -11.315 -21.923 -2.893 1.00 98.44 73 ILE A N 1
ATOM 607 C CA . ILE A 1 73 ? -12.467 -22.236 -2.035 1.00 98.44 73 ILE A CA 1
ATOM 608 C C . ILE A 1 73 ? -13.181 -20.952 -1.580 1.00 98.44 73 ILE A C 1
ATOM 610 O O . ILE A 1 73 ? -14.413 -20.896 -1.587 1.00 98.44 73 ILE A O 1
ATOM 614 N N . LEU A 1 74 ? -12.438 -19.911 -1.189 1.00 98.56 74 LEU A N 1
ATOM 615 C CA . LEU A 1 74 ? -13.019 -18.629 -0.770 1.00 98.56 74 LEU A CA 1
ATOM 616 C C . LEU A 1 74 ? -13.803 -17.945 -1.904 1.00 98.56 74 LEU A C 1
ATOM 618 O O . LEU A 1 74 ? -14.872 -17.379 -1.650 1.00 98.56 74 LEU A O 1
ATOM 622 N N . LEU A 1 75 ? -13.316 -18.026 -3.146 1.00 97.38 75 LEU A N 1
ATOM 623 C CA . LEU A 1 75 ? -13.997 -17.496 -4.334 1.00 97.38 75 LEU A CA 1
ATOM 624 C C . LEU A 1 75 ? -15.251 -18.295 -4.679 1.00 97.38 75 LEU A C 1
ATOM 626 O O . LEU A 1 75 ? -16.311 -17.704 -4.885 1.00 97.38 75 LEU A O 1
ATOM 630 N N . GLU A 1 76 ? -15.166 -19.628 -4.700 1.00 97.19 76 GLU A N 1
ATOM 631 C CA . GLU A 1 76 ? -16.318 -20.501 -4.964 1.00 97.19 76 GLU A CA 1
ATOM 632 C C . GLU A 1 76 ? -17.445 -20.260 -3.950 1.00 97.19 76 GLU A C 1
ATOM 634 O O . GLU A 1 76 ? -18.626 -20.213 -4.306 1.00 97.19 76 GLU A O 1
ATOM 639 N N . ARG A 1 77 ? -17.077 -20.031 -2.684 1.00 97.38 77 ARG A N 1
ATOM 640 C CA . ARG A 1 77 ? -18.008 -19.685 -1.601 1.00 97.38 77 ARG A CA 1
ATOM 641 C C . ARG A 1 77 ? -18.464 -18.224 -1.618 1.00 97.38 77 ARG A C 1
ATOM 643 O O . ARG A 1 77 ? -19.301 -17.857 -0.795 1.00 97.38 77 ARG A O 1
ATOM 650 N N . LYS A 1 78 ? -17.947 -17.390 -2.529 1.00 96.75 78 LYS A N 1
ATOM 651 C CA . LYS A 1 78 ? -18.216 -15.940 -2.622 1.00 96.75 78 LYS A CA 1
ATOM 652 C C . LYS A 1 78 ? -17.915 -15.175 -1.325 1.00 96.75 78 LYS A C 1
ATOM 654 O O . LYS A 1 78 ? -18.523 -14.132 -1.051 1.00 96.75 78 LYS A O 1
ATOM 659 N N . GLN A 1 79 ? -16.983 -15.699 -0.531 1.00 97.81 79 GLN A N 1
ATOM 660 C CA . GLN A 1 79 ? -16.482 -15.038 0.672 1.00 97.81 79 GLN A CA 1
ATOM 661 C C . GLN A 1 79 ? -15.539 -13.893 0.308 1.00 97.81 79 GLN A C 1
ATOM 663 O O . GLN A 1 79 ? -15.493 -12.893 1.013 1.00 97.81 79 GLN A O 1
ATOM 668 N N . ILE A 1 80 ? -14.830 -13.993 -0.815 1.00 98.06 80 ILE A N 1
ATOM 669 C CA . ILE A 1 80 ? -13.989 -12.900 -1.301 1.00 98.06 80 ILE A CA 1
ATOM 670 C C . ILE A 1 80 ? -14.415 -12.447 -2.697 1.00 98.06 80 ILE A C 1
ATOM 672 O O . ILE A 1 80 ? -14.814 -13.255 -3.536 1.00 98.06 80 ILE A O 1
ATOM 676 N N . GLU A 1 81 ? -14.324 -11.142 -2.935 1.00 97.88 81 GLU A N 1
ATOM 677 C CA . GLU A 1 81 ? -14.295 -10.540 -4.270 1.00 97.88 81 GLU A CA 1
ATOM 678 C C . GLU A 1 81 ? -12.840 -10.187 -4.597 1.00 97.88 81 GLU A C 1
ATOM 680 O O . GLU A 1 81 ? -12.185 -9.497 -3.816 1.00 97.88 81 GLU A O 1
ATOM 685 N N . PHE A 1 82 ? -12.329 -10.634 -5.746 1.00 98.19 82 PHE A N 1
ATOM 686 C CA . PHE A 1 82 ? -11.024 -10.176 -6.213 1.00 98.19 82 PHE A CA 1
ATOM 687 C C . PHE A 1 82 ? -11.091 -8.780 -6.828 1.00 98.19 82 PHE A C 1
ATOM 689 O O . PHE A 1 82 ? -12.050 -8.412 -7.510 1.00 98.19 82 PHE A O 1
ATOM 696 N N . MET A 1 83 ? -10.003 -8.041 -6.650 1.00 97.44 83 MET A N 1
ATOM 697 C CA . MET A 1 83 ? -9.770 -6.726 -7.234 1.00 97.44 83 MET A CA 1
ATOM 698 C C . MET A 1 83 ? -8.548 -6.776 -8.158 1.00 97.44 83 MET A C 1
ATOM 700 O O . MET A 1 83 ? -7.539 -7.391 -7.806 1.00 97.44 83 MET A O 1
ATOM 704 N N . GLY A 1 84 ? -8.629 -6.143 -9.331 1.00 98.62 84 GLY A N 1
ATOM 705 C CA . GLY A 1 84 ? -7.510 -6.033 -10.277 1.00 98.62 84 GLY A CA 1
ATOM 706 C C . GLY A 1 84 ? -6.406 -5.115 -9.750 1.00 98.62 84 GLY A C 1
ATOM 707 O O . GLY A 1 84 ? -6.666 -4.294 -8.878 1.00 98.62 84 GLY A O 1
ATOM 708 N N . THR A 1 85 ? -5.177 -5.248 -10.248 1.00 98.75 85 THR A N 1
ATOM 709 C CA . THR A 1 85 ? -4.025 -4.378 -9.919 1.00 98.75 85 THR A CA 1
ATOM 710 C C . THR A 1 85 ? -2.955 -4.488 -11.011 1.00 98.75 85 THR A C 1
ATOM 712 O O . THR A 1 85 ? -3.186 -5.119 -12.042 1.00 98.75 85 THR A O 1
ATOM 715 N N . SER A 1 86 ? -1.797 -3.858 -10.823 1.00 98.44 86 SER A N 1
ATOM 716 C CA . SER A 1 86 ? -0.617 -4.060 -11.664 1.00 98.44 86 SER A CA 1
ATOM 717 C C . SER A 1 86 ? 0.132 -5.342 -11.284 1.00 98.44 86 SER A C 1
ATOM 719 O O . SER A 1 86 ? 0.187 -5.726 -10.117 1.00 98.44 86 SER A O 1
ATOM 721 N N . MET A 1 87 ? 0.734 -5.999 -12.277 1.00 98.44 87 MET A N 1
ATOM 722 C CA . MET A 1 87 ? 1.391 -7.299 -12.108 1.00 98.44 87 MET A CA 1
ATOM 723 C C . MET A 1 87 ? 2.514 -7.270 -11.068 1.00 98.44 87 MET A C 1
ATOM 725 O O . MET A 1 87 ? 2.593 -8.176 -10.242 1.00 98.44 87 MET A O 1
ATOM 729 N N . TYR A 1 88 ? 3.356 -6.234 -11.113 1.00 98.38 88 TYR A N 1
ATOM 730 C CA . TYR A 1 88 ? 4.555 -6.099 -10.281 1.00 98.38 88 TYR A CA 1
ATOM 731 C C . TYR A 1 88 ? 4.495 -4.884 -9.342 1.00 98.38 88 TYR A C 1
ATOM 733 O O . TYR A 1 88 ? 5.519 -4.260 -9.078 1.00 98.38 88 TYR A O 1
ATOM 741 N N . HIS A 1 89 ? 3.296 -4.505 -8.880 1.00 97.88 89 HIS A N 1
ATOM 742 C CA . HIS A 1 89 ? 3.088 -3.375 -7.958 1.00 97.88 89 HIS A CA 1
ATOM 743 C C . HIS A 1 89 ? 3.732 -2.059 -8.442 1.00 97.88 89 HIS A C 1
ATOM 745 O O . HIS A 1 89 ? 4.361 -1.290 -7.720 1.00 97.88 89 HIS A O 1
ATOM 751 N N . THR A 1 90 ? 3.601 -1.794 -9.735 1.00 97.31 90 THR A N 1
ATOM 752 C CA . THR A 1 90 ? 4.119 -0.590 -10.381 1.00 97.31 90 THR A CA 1
ATOM 753 C C . THR A 1 90 ? 3.340 0.661 -9.978 1.00 97.31 90 THR A C 1
ATOM 755 O O . THR A 1 90 ? 2.110 0.660 -10.025 1.00 97.31 90 THR A O 1
ATOM 758 N N . PHE A 1 91 ? 4.031 1.769 -9.686 1.00 97.25 91 PHE A N 1
ATOM 759 C CA . PHE A 1 91 ? 3.378 3.047 -9.380 1.00 97.25 91 PHE A CA 1
ATOM 760 C C . PHE A 1 91 ? 2.823 3.717 -10.652 1.00 97.25 91 PHE A C 1
ATOM 762 O O . PHE A 1 91 ? 3.485 4.505 -11.331 1.00 97.25 91 PHE A O 1
ATOM 769 N N . LEU A 1 92 ? 1.577 3.378 -10.982 1.00 98.12 92 LEU A N 1
ATOM 770 C CA . LEU A 1 92 ? 0.942 3.667 -12.272 1.00 98.12 92 LEU A CA 1
ATOM 771 C C . LEU A 1 92 ? 0.861 5.151 -12.676 1.00 98.12 92 LEU A C 1
ATOM 773 O O . LEU A 1 92 ? 1.079 5.427 -13.856 1.00 98.12 92 LEU A O 1
ATOM 777 N N . PRO A 1 93 ? 0.581 6.126 -11.782 1.00 96.19 93 PRO A N 1
ATOM 778 C CA . PRO A 1 93 ? 0.361 7.520 -12.186 1.00 96.19 93 PRO A CA 1
ATOM 779 C C . PRO A 1 93 ? 1.519 8.187 -12.932 1.00 96.19 93 PRO A C 1
ATOM 781 O O . PRO A 1 93 ? 1.324 9.232 -13.555 1.00 96.19 93 PRO A O 1
ATOM 784 N N . LEU A 1 94 ? 2.726 7.633 -12.823 1.00 95.56 94 LEU A N 1
ATOM 785 C CA . LEU A 1 94 ? 3.944 8.197 -13.397 1.00 95.56 94 LEU A CA 1
ATOM 786 C C . LEU A 1 94 ? 4.380 7.508 -14.695 1.00 95.56 94 LEU A C 1
ATOM 788 O O . LEU A 1 94 ? 5.349 7.956 -15.308 1.00 95.56 94 LEU A O 1
ATOM 792 N N . LEU A 1 95 ? 3.663 6.466 -15.126 1.00 97.25 95 LEU A N 1
ATOM 793 C CA . LEU A 1 95 ? 3.976 5.714 -16.333 1.00 97.25 95 LEU A CA 1
ATOM 794 C C . LEU A 1 95 ? 3.193 6.174 -17.570 1.00 97.25 95 LEU A C 1
ATOM 796 O O . LEU A 1 95 ? 2.086 6.706 -17.454 1.00 97.25 95 LEU A O 1
ATOM 800 N N . PRO A 1 96 ? 3.723 5.905 -18.779 1.00 97.69 96 PRO A N 1
ATOM 801 C CA . PRO A 1 96 ? 2.946 5.987 -20.010 1.00 97.69 96 PRO A CA 1
ATOM 802 C C . PRO A 1 96 ? 1.741 5.036 -19.985 1.00 97.69 96 PRO A C 1
ATOM 804 O O . PRO A 1 96 ? 1.854 3.895 -19.534 1.00 97.69 96 PRO A O 1
ATOM 807 N N . SER A 1 97 ? 0.605 5.451 -20.557 1.00 98.06 97 SER A N 1
ATOM 808 C CA . SER A 1 97 ? -0.647 4.671 -20.545 1.00 98.06 97 SER A CA 1
ATOM 809 C C . SER A 1 97 ? -0.510 3.255 -21.119 1.00 98.06 97 SER A C 1
ATOM 811 O O . SER A 1 97 ? -1.207 2.344 -20.678 1.00 98.06 97 SER A O 1
ATOM 813 N N . MET A 1 98 ? 0.405 3.048 -22.075 1.00 97.94 98 MET A N 1
ATOM 814 C CA . MET A 1 98 ? 0.698 1.722 -22.631 1.00 97.94 98 MET A CA 1
ATOM 815 C C . MET A 1 98 ? 1.341 0.773 -21.610 1.00 97.94 98 MET A C 1
ATOM 817 O O . MET A 1 98 ? 0.989 -0.402 -21.578 1.00 97.94 98 MET A O 1
ATOM 821 N N . GLU A 1 99 ? 2.224 1.276 -20.744 1.00 98.69 99 GLU A N 1
ATOM 822 C CA . GLU A 1 99 ? 2.852 0.477 -19.685 1.00 98.69 99 GLU A CA 1
ATOM 823 C C . GLU A 1 99 ? 1.874 0.248 -18.523 1.00 98.69 99 GLU A C 1
ATOM 825 O O . GLU A 1 99 ? 1.831 -0.852 -17.979 1.00 98.69 99 GLU A O 1
ATOM 830 N N . ILE A 1 100 ? 1.013 1.231 -18.209 1.00 98.75 100 ILE A N 1
ATOM 831 C CA . ILE A 1 100 ? -0.103 1.043 -17.261 1.00 98.75 100 ILE A CA 1
ATOM 832 C C . ILE A 1 100 ? -0.988 -0.117 -17.729 1.00 98.75 100 ILE A C 1
ATOM 834 O O . ILE A 1 100 ? -1.200 -1.072 -16.986 1.00 98.75 100 ILE A O 1
ATOM 838 N N . ARG A 1 101 ? -1.472 -0.060 -18.977 1.00 98.81 101 ARG A N 1
ATOM 839 C CA . ARG A 1 101 ? -2.321 -1.105 -19.565 1.00 98.81 101 ARG A CA 1
ATOM 840 C C . ARG A 1 101 ? -1.630 -2.465 -19.532 1.00 98.81 101 ARG A C 1
ATOM 842 O O . ARG A 1 101 ? -2.228 -3.430 -19.069 1.00 98.81 101 ARG A O 1
ATOM 849 N N . ARG A 1 102 ? -0.366 -2.521 -19.963 1.00 98.56 102 ARG A N 1
ATOM 850 C CA . ARG A 1 102 ? 0.431 -3.751 -19.982 1.00 98.56 102 ARG A CA 1
ATOM 851 C C . ARG A 1 102 ? 0.518 -4.397 -18.601 1.00 98.56 102 ARG A C 1
ATOM 853 O O . ARG A 1 102 ? 0.293 -5.596 -18.484 1.00 98.56 102 ARG A O 1
ATOM 860 N N . GLN A 1 103 ? 0.819 -3.622 -17.562 1.00 98.81 103 GLN A N 1
ATOM 861 C CA . GLN A 1 103 ? 0.923 -4.141 -16.198 1.00 98.81 103 GLN A CA 1
ATOM 862 C C . GLN A 1 103 ? -0.398 -4.731 -15.687 1.00 98.81 103 GLN A C 1
ATOM 864 O O . GLN A 1 103 ? -0.379 -5.750 -14.999 1.00 98.81 103 GLN A O 1
ATOM 869 N N . ILE A 1 104 ? -1.533 -4.117 -16.029 1.00 98.81 104 ILE A N 1
ATOM 870 C CA . ILE A 1 104 ? -2.859 -4.610 -15.632 1.00 98.81 104 ILE A CA 1
ATOM 871 C C . ILE A 1 104 ? -3.219 -5.880 -16.413 1.00 98.81 104 ILE A C 1
ATOM 873 O O . ILE A 1 104 ? -3.659 -6.868 -15.833 1.00 98.81 104 ILE A O 1
ATOM 877 N N . GLU A 1 105 ? -2.978 -5.896 -17.724 1.00 98.75 105 GLU A N 1
ATOM 878 C CA . GLU A 1 105 ? -3.258 -7.059 -18.572 1.00 98.75 105 GLU A CA 1
ATOM 879 C C . GLU A 1 105 ? -2.398 -8.274 -18.186 1.00 98.75 105 GLU A C 1
ATOM 881 O O . GLU A 1 105 ? -2.901 -9.397 -18.155 1.00 98.75 105 GLU A O 1
ATOM 886 N N . LEU A 1 106 ? -1.122 -8.068 -17.834 1.00 98.75 106 LEU A N 1
ATOM 887 C CA . LEU A 1 106 ? -0.250 -9.133 -17.324 1.00 98.75 106 LEU A CA 1
ATOM 888 C C . LEU A 1 106 ? -0.779 -9.723 -16.013 1.00 98.75 106 LEU A C 1
ATOM 890 O O . LEU A 1 106 ? -0.822 -10.947 -15.872 1.00 98.75 106 LEU A O 1
ATOM 894 N N . ASN A 1 107 ? -1.224 -8.868 -15.089 1.00 98.81 107 ASN A N 1
ATOM 895 C CA . ASN A 1 107 ? -1.844 -9.306 -13.844 1.00 98.81 107 ASN A CA 1
ATOM 896 C C . ASN A 1 107 ? -3.076 -10.172 -14.127 1.00 98.81 107 ASN A C 1
ATOM 898 O O . ASN A 1 107 ? -3.191 -11.276 -13.602 1.00 98.81 107 ASN A O 1
ATOM 902 N N . ASP A 1 108 ? -3.958 -9.711 -15.015 1.00 98.50 108 ASP A N 1
ATOM 903 C CA . ASP A 1 108 ? -5.175 -10.435 -15.381 1.00 98.50 108 ASP A CA 1
ATOM 904 C C . ASP A 1 108 ? -4.877 -11.795 -16.021 1.00 98.50 108 ASP A C 1
ATOM 906 O O . ASP A 1 108 ? -5.550 -12.776 -15.704 1.00 98.50 108 ASP A O 1
ATOM 910 N N . ILE A 1 109 ? -3.869 -11.882 -16.897 1.00 98.56 109 ILE A N 1
ATOM 911 C CA . ILE A 1 109 ? -3.437 -13.148 -17.513 1.00 98.56 109 ILE A CA 1
ATOM 912 C C . ILE A 1 109 ? -3.002 -14.143 -16.434 1.00 98.56 109 ILE A C 1
ATOM 914 O O . ILE A 1 109 ? -3.434 -15.298 -16.441 1.00 98.56 109 ILE A O 1
ATOM 918 N N . VAL A 1 110 ? -2.166 -13.700 -15.496 1.00 98.50 110 VAL A N 1
ATOM 919 C CA . VAL A 1 110 ? -1.630 -14.558 -14.435 1.00 98.50 110 VAL A CA 1
ATOM 920 C C . VAL A 1 110 ? -2.718 -14.970 -13.449 1.00 98.50 110 VAL A C 1
ATOM 922 O O . VAL A 1 110 ? -2.840 -16.148 -13.126 1.00 98.50 110 VAL A O 1
ATOM 925 N N . CYS A 1 111 ? -3.571 -14.048 -13.017 1.00 98.50 111 CYS A N 1
ATOM 926 C CA . CYS A 1 111 ? -4.682 -14.377 -12.132 1.00 98.50 111 CYS A CA 1
ATOM 927 C C . CYS A 1 111 ? -5.674 -15.352 -12.792 1.00 98.50 111 CYS A C 1
ATOM 929 O O . CYS A 1 111 ? -6.112 -16.315 -12.158 1.00 98.50 111 CYS A O 1
ATOM 931 N N . LYS A 1 112 ? -5.977 -15.177 -14.088 1.00 98.38 112 LYS A N 1
ATOM 932 C CA . LYS A 1 112 ? -6.825 -16.112 -14.851 1.00 98.38 112 LYS A CA 1
ATOM 933 C C . LYS A 1 112 ? -6.177 -17.481 -15.042 1.00 98.38 112 LYS A C 1
ATOM 935 O O . LYS A 1 112 ? -6.905 -18.469 -15.052 1.00 98.38 112 LYS A O 1
ATOM 940 N N . LYS A 1 113 ? -4.843 -17.576 -15.138 1.00 98.25 113 LYS A N 1
ATOM 941 C CA . LYS A 1 113 ? -4.128 -18.869 -15.141 1.00 98.25 113 LYS A CA 1
ATOM 942 C C . LYS A 1 113 ? -4.483 -19.694 -13.896 1.00 98.25 113 LYS A C 1
ATOM 944 O O . LYS A 1 113 ? -4.692 -20.895 -14.025 1.00 98.25 113 LYS A O 1
ATOM 949 N N . TYR A 1 114 ? -4.565 -19.063 -12.721 1.00 98.25 114 TYR A N 1
ATOM 950 C CA . TYR A 1 114 ? -4.804 -19.763 -11.452 1.00 98.25 114 TYR A CA 1
ATOM 951 C C . TYR A 1 114 ? -6.284 -19.969 -11.113 1.00 98.25 114 TYR A C 1
ATOM 953 O O . TYR A 1 114 ? -6.638 -20.991 -10.529 1.00 98.25 114 TYR A O 1
ATOM 961 N N . PHE A 1 115 ? -7.161 -19.031 -11.478 1.00 98.19 115 PHE A N 1
ATOM 962 C CA . PHE A 1 115 ? -8.557 -19.038 -11.016 1.00 98.19 115 PHE A CA 1
ATOM 963 C C . PHE A 1 115 ? -9.599 -19.105 -12.144 1.00 98.19 115 PHE A C 1
ATOM 965 O O . PHE A 1 115 ? -10.794 -19.224 -11.869 1.00 98.19 115 PHE A O 1
ATOM 972 N N . GLY A 1 116 ? -9.184 -19.048 -13.413 1.00 97.50 116 GLY A N 1
ATOM 973 C CA . GLY A 1 116 ? -10.087 -19.088 -14.565 1.00 97.50 116 GLY A CA 1
ATOM 974 C C . GLY A 1 116 ? -11.182 -18.021 -14.491 1.00 97.50 116 GLY A C 1
ATOM 975 O O . GLY A 1 116 ? -10.927 -16.872 -14.133 1.00 97.50 116 GLY A O 1
ATOM 976 N N . GLU A 1 117 ? -12.420 -18.419 -14.786 1.00 96.00 117 GLU A N 1
ATOM 977 C CA . GLU A 1 117 ? -13.599 -17.537 -14.770 1.00 96.00 117 GLU A CA 1
ATOM 978 C C . GLU A 1 117 ? -13.980 -17.030 -13.367 1.00 96.00 117 GLU A C 1
ATOM 980 O O . GLU A 1 117 ? -14.741 -16.066 -13.253 1.00 96.00 117 GLU A O 1
ATOM 985 N N . LEU A 1 118 ? -13.456 -17.641 -12.292 1.00 96.88 118 LEU A N 1
ATOM 986 C CA . LEU A 1 118 ? -13.644 -17.114 -10.935 1.00 96.88 118 LEU A CA 1
ATOM 987 C C . LEU A 1 118 ? -12.904 -15.780 -10.745 1.00 96.88 118 LEU A C 1
ATOM 989 O O . LEU A 1 118 ? -13.307 -14.974 -9.906 1.00 96.88 118 LEU A O 1
ATOM 993 N N . TYR A 1 119 ? -11.862 -15.508 -11.541 1.00 97.94 119 TYR A N 1
ATOM 994 C CA . TYR A 1 119 ? -11.204 -14.204 -11.574 1.00 97.94 119 TYR A CA 1
ATOM 995 C C . TYR A 1 119 ? -11.884 -13.264 -12.573 1.00 97.94 119 TYR A C 1
ATOM 997 O O . TYR A 1 119 ? -11.573 -13.236 -13.765 1.00 97.94 119 TYR A O 1
ATOM 1005 N N . ASN A 1 120 ? -12.814 -12.459 -12.065 1.00 96.50 120 ASN A N 1
ATOM 1006 C CA . ASN A 1 120 ? -13.554 -11.469 -12.848 1.00 96.50 120 ASN A CA 1
ATOM 1007 C C . ASN A 1 120 ? -13.690 -10.150 -12.069 1.00 96.50 120 ASN A C 1
ATOM 1009 O O . ASN A 1 120 ? -14.808 -9.768 -11.700 1.00 96.50 120 ASN A O 1
ATOM 1013 N N . PRO A 1 121 ? -12.566 -9.480 -11.753 1.00 97.56 121 PRO A N 1
ATOM 1014 C CA . PRO A 1 121 ? -12.584 -8.295 -10.911 1.00 97.56 121 PRO A CA 1
ATOM 1015 C C . PRO A 1 121 ? -13.404 -7.175 -11.559 1.00 97.56 121 PRO A C 1
ATOM 1017 O O . PRO A 1 121 ? -13.279 -6.892 -12.750 1.00 97.56 121 PRO A O 1
ATOM 1020 N N . LYS A 1 122 ? -14.261 -6.528 -10.764 1.00 98.06 122 LYS A N 1
ATOM 1021 C CA . LYS A 1 122 ? -14.991 -5.310 -11.168 1.00 98.06 122 LYS A CA 1
ATOM 1022 C C . LYS A 1 122 ? -14.332 -4.040 -10.646 1.00 98.06 122 LYS A C 1
ATOM 1024 O O . LYS A 1 122 ? -14.498 -2.975 -11.241 1.00 98.06 122 LYS A O 1
ATOM 1029 N N . GLY A 1 123 ? -13.560 -4.183 -9.573 1.00 98.50 123 GLY A N 1
ATOM 1030 C CA . GLY A 1 123 ? -12.767 -3.124 -8.974 1.00 98.50 123 GLY A CA 1
ATOM 1031 C C . GLY A 1 123 ? -11.312 -3.158 -9.383 1.00 98.50 123 GLY A C 1
ATOM 1032 O O . GLY A 1 123 ? -10.757 -4.231 -9.624 1.00 98.50 123 GLY A O 1
ATOM 1033 N N . PHE A 1 124 ? -10.686 -1.987 -9.364 1.00 98.75 124 PHE A N 1
ATOM 1034 C CA . PHE A 1 124 ? -9.255 -1.834 -9.577 1.00 98.75 124 PHE A CA 1
ATOM 1035 C C . PHE A 1 124 ? -8.553 -1.216 -8.367 1.00 98.75 124 PHE A C 1
ATOM 1037 O O . PHE A 1 124 ? -8.951 -0.147 -7.899 1.00 98.75 124 PHE A O 1
ATOM 1044 N N . TYR A 1 125 ? -7.517 -1.883 -7.863 1.00 98.62 125 TYR A N 1
ATOM 1045 C CA . TYR A 1 125 ? -6.604 -1.386 -6.844 1.00 98.62 125 TYR A CA 1
ATOM 1046 C C . TYR A 1 125 ? -5.385 -0.778 -7.541 1.00 98.62 125 TYR A C 1
ATOM 1048 O O . TYR A 1 125 ? -4.574 -1.510 -8.109 1.00 98.62 125 TYR A O 1
ATOM 1056 N N . PRO A 1 126 ? -5.239 0.553 -7.523 1.00 97.88 126 PRO A N 1
ATOM 1057 C CA . PRO A 1 126 ? -3.988 1.172 -7.912 1.00 97.88 126 PRO A CA 1
ATOM 1058 C C . PRO A 1 126 ? -2.972 0.944 -6.786 1.00 97.88 126 PRO A C 1
ATOM 1060 O O . PRO A 1 126 ? -3.289 1.302 -5.648 1.00 97.88 126 PRO A O 1
ATOM 1063 N N . PRO A 1 127 ? -1.769 0.407 -7.069 1.00 97.44 127 PRO A N 1
ATOM 1064 C CA . PRO A 1 127 ? -0.686 0.355 -6.095 1.00 97.44 127 PRO A CA 1
ATOM 1065 C C . PRO A 1 127 ? -0.532 1.686 -5.377 1.00 97.44 127 PRO A C 1
ATOM 1067 O O . PRO A 1 127 ? -0.566 2.754 -6.002 1.00 97.44 127 PRO A O 1
ATOM 1070 N N . GLU A 1 128 ? -0.417 1.613 -4.057 1.00 94.31 128 GLU A N 1
ATOM 1071 C CA . GLU A 1 128 ? -0.290 2.778 -3.186 1.00 94.31 128 GLU A CA 1
ATOM 1072 C C . GLU A 1 128 ? -1.484 3.751 -3.242 1.00 94.31 128 GLU A C 1
ATOM 1074 O O . GLU A 1 128 ? -1.360 4.962 -3.011 1.00 94.31 128 GLU A O 1
ATOM 1079 N N . LEU A 1 129 ? -2.655 3.250 -3.646 1.00 95.25 129 LEU A N 1
ATOM 1080 C CA . LEU A 1 129 ? -3.828 4.044 -4.016 1.00 95.25 129 LEU A CA 1
ATOM 1081 C C . LEU A 1 129 ? -3.484 5.254 -4.908 1.00 95.25 129 LEU A C 1
ATOM 1083 O O . LEU A 1 129 ? -4.150 6.290 -4.849 1.00 95.25 129 LEU A O 1
ATOM 1087 N N . GLY A 1 130 ? -2.417 5.142 -5.706 1.00 94.56 130 GLY A N 1
ATOM 1088 C CA . GLY A 1 130 ? -1.902 6.206 -6.553 1.00 94.56 130 GLY A CA 1
ATOM 1089 C C . GLY A 1 130 ? -2.758 6.356 -7.801 1.00 94.56 130 GLY A C 1
ATOM 1090 O O . GLY A 1 130 ? -2.768 5.483 -8.667 1.00 94.56 130 GLY A O 1
ATOM 1091 N N . VAL A 1 131 ? -3.455 7.484 -7.933 1.00 95.31 131 VAL A N 1
ATOM 1092 C CA . VAL A 1 131 ? -4.400 7.706 -9.036 1.00 95.31 131 VAL A CA 1
ATOM 1093 C C . VAL A 1 131 ? -4.251 9.103 -9.620 1.00 95.31 131 VAL A C 1
ATOM 1095 O O . VAL A 1 131 ? -4.136 10.096 -8.902 1.00 95.31 131 VAL A O 1
ATOM 1098 N N . ASN A 1 132 ? -4.305 9.180 -10.946 1.00 94.31 132 ASN A N 1
ATOM 1099 C CA . ASN A 1 132 ? -4.523 10.393 -11.726 1.00 94.31 132 ASN A CA 1
ATOM 1100 C C . ASN A 1 132 ? -5.432 10.073 -12.929 1.00 94.31 132 ASN A C 1
ATOM 1102 O O . ASN A 1 132 ? -5.881 8.938 -13.094 1.00 94.31 132 ASN A O 1
ATOM 1106 N N . ASN A 1 133 ? -5.666 11.059 -13.795 1.00 95.19 133 ASN A N 1
ATOM 1107 C CA . ASN A 1 133 ? -6.539 10.895 -14.959 1.00 95.19 133 ASN A CA 1
ATOM 1108 C C . ASN A 1 133 ? -6.082 9.782 -15.913 1.00 95.19 133 ASN A C 1
ATOM 1110 O O . ASN A 1 133 ? -6.930 9.047 -16.405 1.00 95.19 133 ASN A O 1
ATOM 1114 N N . SER A 1 134 ? -4.773 9.614 -16.136 1.00 96.44 134 SER A N 1
ATOM 1115 C CA . SER A 1 134 ? -4.252 8.553 -17.009 1.00 96.44 134 SER A CA 1
ATOM 1116 C C . SER A 1 134 ? -4.580 7.159 -16.471 1.00 96.44 134 SER A C 1
ATOM 1118 O O . SER A 1 134 ? -4.950 6.273 -17.237 1.00 96.44 134 SER A O 1
ATOM 1120 N N . VAL A 1 135 ? -4.490 6.964 -15.149 1.00 98.31 135 VAL A N 1
ATOM 1121 C CA . VAL A 1 135 ? -4.887 5.703 -14.501 1.00 98.31 135 VAL A CA 1
ATOM 1122 C C . VAL A 1 135 ? -6.390 5.477 -14.652 1.00 98.31 135 VAL A C 1
ATOM 1124 O O . VAL A 1 135 ? -6.796 4.407 -15.092 1.00 98.31 135 VAL A O 1
ATOM 1127 N N . LEU A 1 136 ? -7.215 6.485 -14.344 1.00 98.31 136 LEU A N 1
ATOM 1128 C CA . LEU A 1 136 ? -8.676 6.391 -14.463 1.00 98.31 136 LEU A CA 1
ATOM 1129 C C . LEU A 1 136 ? -9.121 6.047 -15.890 1.00 98.31 136 LEU A C 1
ATOM 1131 O O . LEU A 1 136 ? -10.018 5.228 -16.075 1.00 98.31 136 LEU A O 1
ATOM 1135 N N . GLU A 1 137 ? -8.481 6.650 -16.891 1.00 98.38 137 GLU A N 1
ATOM 1136 C CA . GLU A 1 137 ? -8.744 6.388 -18.304 1.00 98.38 137 GLU A CA 1
ATOM 1137 C C . GLU A 1 137 ? -8.449 4.930 -18.673 1.00 98.38 137 GLU A C 1
ATOM 1139 O O . GLU A 1 137 ? -9.330 4.239 -19.181 1.00 98.38 137 GLU A O 1
ATOM 1144 N N . VAL A 1 138 ? -7.250 4.430 -18.354 1.00 98.69 138 VAL A N 1
ATOM 1145 C CA . VAL A 1 138 ? -6.865 3.046 -18.674 1.00 98.69 138 VAL A CA 1
ATOM 1146 C C . VAL A 1 138 ? -7.745 2.034 -17.936 1.00 98.69 138 VAL A C 1
ATOM 1148 O O . VAL A 1 138 ? -8.189 1.058 -18.538 1.00 98.69 138 VAL A O 1
ATOM 1151 N N . VAL A 1 139 ? -8.031 2.273 -16.653 1.00 98.56 139 VAL A N 1
ATOM 1152 C CA . VAL A 1 139 ? -8.886 1.408 -15.825 1.00 98.56 139 VAL A CA 1
ATOM 1153 C C . VAL A 1 139 ? -10.305 1.338 -16.393 1.00 98.56 139 VAL A C 1
ATOM 1155 O O . VAL A 1 139 ? -10.845 0.245 -16.567 1.00 98.56 139 VAL A O 1
ATOM 1158 N N . ARG A 1 140 ? -10.895 2.479 -16.766 1.00 98.44 140 ARG A N 1
ATOM 1159 C CA . ARG A 1 140 ? -12.198 2.519 -17.445 1.00 98.44 140 ARG A CA 1
ATOM 1160 C C . ARG A 1 140 ? -12.164 1.742 -18.761 1.00 98.44 140 ARG A C 1
ATOM 1162 O O . ARG A 1 140 ? -13.059 0.943 -19.022 1.00 98.44 140 ARG A O 1
ATOM 1169 N N . ASP A 1 141 ? -11.144 1.965 -19.585 1.00 98.56 141 ASP A N 1
ATOM 1170 C CA . ASP A 1 141 ? -11.036 1.344 -20.910 1.00 98.56 141 ASP A CA 1
ATOM 1171 C C . ASP A 1 141 ? -10.832 -0.177 -20.846 1.00 98.56 141 ASP A C 1
ATOM 1173 O O . ASP A 1 141 ? -11.139 -0.883 -21.806 1.00 98.56 141 ASP A O 1
ATOM 1177 N N . LEU A 1 142 ? -10.314 -0.691 -19.728 1.00 98.44 142 LEU A N 1
ATOM 1178 C CA . LEU A 1 142 ? -10.207 -2.124 -19.444 1.00 98.44 142 LEU A CA 1
ATOM 1179 C C . LEU A 1 142 ? -11.506 -2.733 -18.884 1.00 98.44 142 LEU A C 1
ATOM 1181 O O . LEU A 1 142 ? -11.582 -3.945 -18.698 1.00 98.44 142 LEU A O 1
ATOM 1185 N N . GLY A 1 143 ? -12.549 -1.925 -18.668 1.00 98.06 143 GLY A N 1
ATOM 1186 C CA . GLY A 1 143 ? -13.885 -2.392 -18.289 1.00 98.06 143 GLY A CA 1
ATOM 1187 C C . GLY A 1 143 ? -14.130 -2.516 -16.784 1.00 98.06 143 GLY A C 1
ATOM 1188 O O . GLY A 1 143 ? -15.165 -3.057 -16.384 1.00 98.06 143 GLY A O 1
ATOM 1189 N N . TYR A 1 144 ? 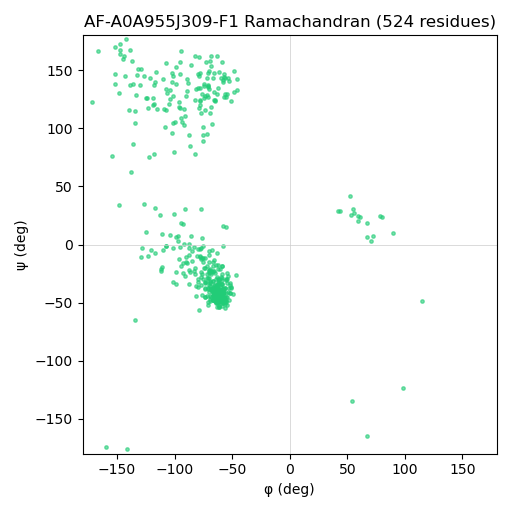-13.222 -2.009 -15.949 1.00 98.56 144 TYR A N 1
ATOM 1190 C CA . TYR A 1 144 ? -13.467 -1.865 -14.514 1.00 98.56 144 TYR A CA 1
ATOM 1191 C C . TYR A 1 144 ? -14.583 -0.838 -14.265 1.00 98.56 144 TYR A C 1
ATOM 1193 O O . TYR A 1 144 ? -14.747 0.117 -15.024 1.00 98.56 144 TYR A O 1
ATOM 1201 N N . THR A 1 145 ? -15.368 -1.030 -13.203 1.00 98.00 145 THR A N 1
ATOM 1202 C CA . THR A 1 145 ? -16.527 -0.173 -12.884 1.00 98.00 145 THR A CA 1
ATOM 1203 C C . THR A 1 145 ? -16.322 0.670 -11.630 1.00 98.00 145 THR A C 1
ATOM 1205 O O . THR A 1 145 ? -17.001 1.685 -11.444 1.00 98.00 145 THR A O 1
ATOM 1208 N N . TRP A 1 146 ? -15.370 0.285 -10.783 1.00 98.56 146 TRP A N 1
ATOM 1209 C CA . TRP A 1 146 ? -15.014 1.017 -9.577 1.00 98.56 146 TRP A CA 1
ATOM 1210 C C . TRP A 1 146 ? -13.513 0.928 -9.281 1.00 98.56 146 TRP A C 1
ATOM 1212 O O . TRP A 1 146 ? -12.807 0.053 -9.782 1.00 98.56 146 TRP A O 1
ATOM 1222 N N . ILE A 1 147 ? -13.005 1.865 -8.486 1.00 98.69 147 ILE A N 1
ATOM 1223 C CA . ILE A 1 147 ? -11.582 1.990 -8.153 1.00 98.69 147 ILE A CA 1
ATOM 1224 C C . ILE A 1 147 ? -11.428 2.333 -6.668 1.00 98.69 147 ILE A C 1
ATOM 1226 O O . ILE A 1 147 ? -12.189 3.147 -6.140 1.00 98.69 147 ILE A O 1
ATOM 1230 N N . ALA A 1 148 ? -10.472 1.706 -5.975 1.00 98.25 148 ALA A N 1
ATOM 1231 C CA . ALA A 1 148 ? -10.117 2.128 -4.618 1.00 98.25 148 ALA A CA 1
ATOM 1232 C C . ALA A 1 148 ? -9.386 3.469 -4.678 1.00 98.25 148 ALA A C 1
ATOM 1234 O O . ALA A 1 148 ? -8.529 3.690 -5.534 1.00 98.25 148 ALA A O 1
ATOM 1235 N N . SER A 1 149 ? -9.724 4.384 -3.776 1.00 95.62 149 SER A N 1
ATOM 1236 C CA . SER A 1 149 ? -9.224 5.755 -3.839 1.00 95.62 149 SER A CA 1
ATOM 1237 C C . SER A 1 149 ? -8.940 6.307 -2.443 1.00 95.62 149 SER A C 1
ATOM 1239 O O . SER A 1 149 ? -9.662 5.991 -1.494 1.00 95.62 149 SER A O 1
ATOM 1241 N N . PRO A 1 150 ? -7.904 7.142 -2.268 1.00 91.25 150 PRO A N 1
ATOM 1242 C CA . PRO A 1 150 ? -7.671 7.824 -1.009 1.00 91.25 150 PRO A CA 1
ATOM 1243 C C . PRO A 1 150 ? -8.751 8.894 -0.791 1.00 91.25 150 PRO A C 1
ATOM 1245 O O . PRO A 1 150 ? -9.243 9.505 -1.738 1.00 91.25 150 PRO A O 1
ATOM 1248 N N . TYR A 1 151 ? -9.101 9.169 0.467 1.00 87.12 151 TYR A N 1
ATOM 1249 C CA . TYR A 1 151 ? -10.133 10.163 0.796 1.00 87.12 151 TYR A CA 1
ATOM 1250 C C . TYR A 1 151 ? -9.813 11.578 0.277 1.00 87.12 151 TYR A C 1
ATOM 1252 O O . TYR A 1 151 ? -10.724 12.316 -0.084 1.00 87.12 151 TYR A O 1
ATOM 1260 N N . VAL A 1 152 ? -8.525 11.932 0.182 1.00 86.06 152 VAL A N 1
ATOM 1261 C CA . VAL A 1 152 ? -8.033 13.228 -0.328 1.00 86.06 152 VAL A CA 1
ATOM 1262 C C . VAL A 1 152 ? -8.228 13.427 -1.834 1.00 86.06 152 VAL A C 1
ATOM 1264 O O . VAL A 1 152 ? -7.957 14.516 -2.347 1.00 86.06 152 VAL A O 1
ATOM 1267 N N . ALA A 1 153 ? -8.695 12.404 -2.557 1.00 89.12 153 ALA A N 1
ATOM 1268 C CA . ALA A 1 153 ? -9.125 12.555 -3.943 1.00 89.12 153 ALA A CA 1
ATOM 1269 C C . ALA A 1 153 ? -10.329 13.503 -4.067 1.00 89.12 153 ALA A C 1
ATOM 1271 O O . ALA A 1 153 ? -10.485 14.164 -5.095 1.00 89.12 153 ALA A O 1
ATOM 1272 N N . LEU A 1 154 ? -11.158 13.589 -3.019 1.00 87.56 154 LEU A N 1
ATOM 1273 C CA . LEU A 1 154 ? -12.249 14.548 -2.921 1.00 87.56 154 LEU A CA 1
ATOM 1274 C C . LEU A 1 154 ? -11.708 15.905 -2.447 1.00 87.56 154 LEU A C 1
ATOM 1276 O O . LEU A 1 154 ? -11.074 16.011 -1.399 1.00 87.56 154 LEU A O 1
ATOM 1280 N N . SER A 1 155 ? -11.956 16.962 -3.220 1.00 79.81 155 SER A N 1
ATOM 1281 C CA . SER A 1 155 ? -11.617 18.327 -2.815 1.00 79.81 155 SER A CA 1
ATOM 1282 C C . SER A 1 155 ? -12.657 18.898 -1.849 1.00 79.81 155 SER A C 1
ATOM 1284 O O . SER A 1 155 ? -13.849 18.853 -2.154 1.00 79.81 155 SER A O 1
ATOM 1286 N N . GLY A 1 156 ? -12.209 19.541 -0.770 1.00 75.50 156 GLY A N 1
ATOM 1287 C CA . GLY A 1 156 ? -13.088 20.214 0.189 1.00 75.50 156 GLY A CA 1
ATOM 1288 C C . GLY A 1 156 ? -13.356 19.351 1.418 1.00 75.50 156 GLY A C 1
ATOM 1289 O O . GLY A 1 156 ? -12.410 18.975 2.108 1.00 75.50 156 GLY A O 1
ATOM 1290 N N . ASP A 1 157 ? -14.632 19.085 1.699 1.00 71.56 157 ASP A N 1
ATOM 1291 C CA . ASP A 1 157 ? -15.063 18.349 2.889 1.00 71.56 157 ASP A CA 1
ATOM 1292 C C . ASP A 1 157 ? -14.657 16.869 2.847 1.00 71.56 157 ASP A C 1
ATOM 1294 O O . ASP A 1 157 ? -14.550 16.255 1.782 1.00 71.56 157 ASP A O 1
ATOM 1298 N N . SER A 1 158 ? -14.495 16.274 4.031 1.00 76.94 158 SER A N 1
ATOM 1299 C CA . SER A 1 158 ? -14.286 14.833 4.180 1.00 76.94 158 SER A CA 1
ATOM 1300 C C . SER A 1 158 ? -15.440 14.033 3.559 1.00 76.94 158 SER A C 1
ATOM 1302 O O . SER A 1 158 ? -16.606 14.424 3.697 1.00 76.94 158 SER A O 1
ATOM 1304 N N . PRO A 1 159 ? -15.153 12.891 2.907 1.00 83.38 159 PRO A N 1
ATOM 1305 C CA . PRO A 1 159 ? -16.191 12.094 2.277 1.00 83.38 159 PRO A CA 1
ATOM 1306 C C . PRO A 1 159 ? -17.146 11.506 3.313 1.00 83.38 159 PRO A C 1
ATOM 1308 O O . PRO A 1 159 ? -16.719 10.891 4.292 1.00 83.38 159 PRO A O 1
ATOM 1311 N N . LYS A 1 160 ? -18.445 11.666 3.056 1.00 87.44 160 LYS A N 1
ATOM 1312 C CA . LYS A 1 160 ? -19.519 11.066 3.845 1.00 87.44 160 LYS A CA 1
ATOM 1313 C C . LYS A 1 160 ? -19.708 9.629 3.401 1.00 87.44 160 LYS A C 1
ATOM 1315 O O . LYS A 1 160 ? -19.776 9.360 2.204 1.00 87.44 160 LYS A O 1
ATOM 1320 N N . GLN A 1 161 ? -19.823 8.711 4.344 1.00 84.12 161 GLN A N 1
ATOM 1321 C CA . GLN A 1 161 ? -19.891 7.287 4.051 1.00 84.12 161 GLN A CA 1
ATOM 1322 C C . GLN A 1 161 ? -21.343 6.781 3.902 1.00 84.12 161 GLN A C 1
ATOM 1324 O O . GLN A 1 161 ? -21.626 5.588 3.964 1.00 84.12 161 GLN A O 1
ATOM 1329 N N . ASN A 1 162 ? -22.298 7.687 3.692 1.00 89.31 162 ASN A N 1
ATOM 1330 C CA . ASN A 1 162 ? -23.655 7.390 3.226 1.00 89.31 162 ASN A CA 1
ATOM 1331 C C . ASN A 1 162 ? -23.868 7.736 1.742 1.00 89.31 162 ASN A C 1
ATOM 1333 O O . ASN A 1 162 ? -24.999 7.688 1.253 1.00 89.31 162 ASN A O 1
ATOM 1337 N N . LYS A 1 163 ? -22.799 8.089 1.022 1.00 93.31 163 LYS A N 1
ATOM 1338 C CA . LYS A 1 163 ? -22.832 8.431 -0.402 1.00 93.31 163 LYS A CA 1
ATOM 1339 C C . LYS A 1 163 ? -21.777 7.653 -1.164 1.00 93.31 163 LYS A C 1
ATOM 1341 O O . LYS A 1 163 ? -20.724 7.342 -0.623 1.00 93.31 163 LYS A O 1
ATOM 1346 N N . LEU A 1 164 ? -22.044 7.395 -2.436 1.00 95.62 164 LEU A N 1
ATOM 1347 C CA . LEU A 1 164 ? -21.067 6.857 -3.373 1.00 95.62 164 LEU A CA 1
ATOM 1348 C C . LEU A 1 164 ? -20.548 7.986 -4.256 1.00 95.62 164 LEU A C 1
ATOM 1350 O O . LEU A 1 164 ? -21.309 8.843 -4.695 1.00 95.62 164 LEU A O 1
ATOM 1354 N N . TYR A 1 165 ? -19.252 7.989 -4.534 1.00 96.19 165 TYR A N 1
ATOM 1355 C CA . TYR A 1 165 ? -18.608 9.062 -5.285 1.00 96.19 165 TYR A CA 1
ATOM 1356 C C . TYR A 1 165 ? -18.255 8.577 -6.680 1.00 96.19 165 TYR A C 1
ATOM 1358 O O . TYR A 1 165 ? -17.712 7.486 -6.838 1.00 96.19 165 TYR A O 1
ATOM 1366 N N . LYS A 1 166 ? -18.564 9.378 -7.697 1.00 97.31 166 LYS A N 1
ATOM 1367 C CA . LYS A 1 166 ? -18.324 9.038 -9.097 1.00 97.31 166 LYS A CA 1
ATOM 1368 C C . LYS A 1 166 ? -17.472 10.109 -9.756 1.00 97.31 166 LYS A C 1
ATOM 1370 O O . LYS A 1 166 ? -17.809 11.291 -9.705 1.00 97.31 166 LYS A O 1
ATOM 1375 N N . ASP A 1 167 ? -16.367 9.708 -10.368 1.00 97.31 167 ASP A N 1
ATOM 1376 C CA . ASP A 1 167 ? -15.553 10.649 -11.129 1.00 97.31 167 ASP A CA 1
ATOM 1377 C C . ASP A 1 167 ? -16.272 11.038 -12.430 1.00 97.31 167 ASP A C 1
ATOM 1379 O O . ASP A 1 1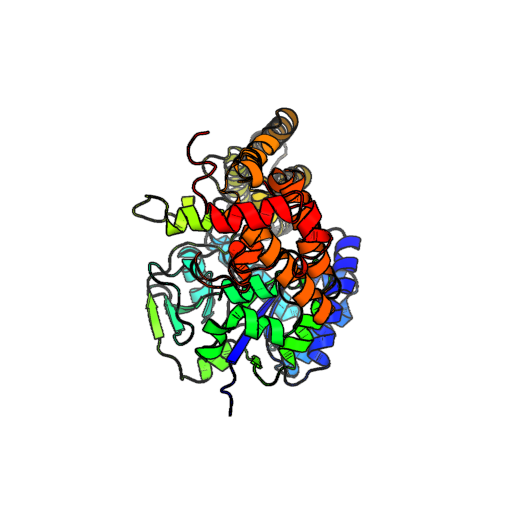67 ? -16.691 10.179 -13.209 1.00 97.31 167 ASP A O 1
ATOM 1383 N N . LYS A 1 168 ? -16.399 12.343 -12.686 1.00 96.31 168 LYS A N 1
ATOM 1384 C CA . LYS A 1 168 ? -17.117 12.881 -13.853 1.00 96.31 168 LYS A CA 1
ATOM 1385 C C . LYS A 1 168 ? -16.496 12.475 -15.186 1.00 96.31 168 LYS A C 1
ATOM 1387 O O . LYS A 1 168 ? -17.225 12.305 -16.160 1.00 96.31 168 LYS A O 1
ATOM 1392 N N . ALA A 1 169 ? -15.168 12.379 -15.255 1.00 94.56 169 ALA A N 1
ATOM 1393 C CA . ALA A 1 169 ? -14.457 12.167 -16.514 1.00 94.56 169 ALA A CA 1
ATOM 1394 C C . ALA A 1 169 ? -14.449 10.690 -16.936 1.00 94.56 169 ALA A C 1
ATOM 1396 O O . ALA A 1 169 ? -14.673 10.364 -18.104 1.00 94.56 169 ALA A O 1
ATOM 1397 N N . SER A 1 170 ? -14.191 9.790 -15.990 1.00 96.75 170 SER A N 1
ATOM 1398 C CA . SER A 1 170 ? -14.116 8.348 -16.234 1.00 96.75 170 SER A CA 1
ATOM 1399 C C . SER A 1 170 ? -15.451 7.633 -16.039 1.00 96.75 170 SER A C 1
ATOM 1401 O O . SER A 1 170 ? -15.682 6.596 -16.655 1.00 96.75 170 SER A O 1
ATOM 1403 N N . GLY A 1 171 ? -16.337 8.170 -15.199 1.00 97.19 171 GLY A N 1
ATOM 1404 C CA . GLY A 1 171 ? -17.570 7.507 -14.791 1.00 97.19 171 GLY A CA 1
ATOM 1405 C C . GLY A 1 171 ? -17.359 6.338 -13.822 1.00 97.19 171 GLY A C 1
ATOM 1406 O O . GLY A 1 171 ? -18.323 5.631 -13.529 1.00 97.19 171 GLY A O 1
ATOM 1407 N N . LEU A 1 172 ? -16.137 6.130 -13.324 1.00 98.25 172 LEU A N 1
ATOM 1408 C CA . LEU A 1 172 ? -15.830 5.116 -12.318 1.00 98.25 172 LEU A CA 1
ATOM 1409 C C . LEU A 1 172 ? -16.398 5.520 -10.957 1.00 98.25 172 LEU A C 1
ATOM 1411 O O . LEU A 1 172 ? -16.360 6.693 -10.579 1.00 98.25 172 LEU A O 1
ATOM 1415 N N . VAL A 1 173 ? -16.884 4.537 -10.198 1.00 98.25 173 VAL A N 1
ATOM 1416 C CA . VAL A 1 173 ? -17.188 4.741 -8.777 1.00 98.25 173 VAL A CA 1
ATOM 1417 C C . VAL A 1 173 ? -15.879 4.712 -7.989 1.00 98.25 173 VAL A C 1
ATOM 1419 O O . VAL A 1 173 ? -15.154 3.720 -8.010 1.00 98.25 173 VAL A O 1
ATOM 1422 N N . CYS A 1 174 ? -15.562 5.796 -7.294 1.00 97.44 174 CYS A N 1
ATOM 1423 C CA . CYS A 1 174 ? -14.369 5.923 -6.468 1.00 97.44 174 CYS A CA 1
ATOM 1424 C C . CYS A 1 174 ? -14.713 5.542 -5.027 1.00 97.44 174 CYS A C 1
ATOM 1426 O O . CYS A 1 174 ? -15.354 6.309 -4.305 1.00 97.44 174 CYS A O 1
ATOM 1428 N N . MET A 1 175 ? -14.278 4.358 -4.596 1.00 97.25 175 MET A N 1
ATOM 1429 C CA . MET A 1 175 ? -14.432 3.914 -3.212 1.00 97.25 175 MET A CA 1
ATOM 1430 C C . MET A 1 175 ? -13.404 4.645 -2.345 1.00 97.25 175 MET A C 1
ATOM 1432 O O . MET A 1 175 ? -12.240 4.251 -2.263 1.00 97.25 175 MET A O 1
ATOM 1436 N N . LEU A 1 176 ? -13.830 5.761 -1.746 1.00 94.81 176 LEU A N 1
ATOM 1437 C CA . LEU A 1 176 ? -12.982 6.621 -0.922 1.00 94.81 176 LEU A CA 1
ATOM 1438 C C . LEU A 1 176 ? -12.703 5.960 0.433 1.00 94.81 176 LEU A C 1
ATOM 1440 O O . LEU A 1 176 ? -13.612 5.754 1.238 1.00 94.81 176 LEU A O 1
ATOM 1444 N N . ARG A 1 177 ? -11.429 5.649 0.688 1.00 93.44 177 ARG A N 1
ATOM 1445 C CA . ARG A 1 177 ? -10.944 5.007 1.915 1.00 93.44 177 ARG A CA 1
ATOM 1446 C C . ARG A 1 177 ? -11.353 5.792 3.158 1.00 93.44 177 ARG A C 1
ATOM 1448 O O . ARG A 1 177 ? -10.980 6.953 3.313 1.00 93.44 177 ARG A O 1
ATOM 1455 N N . ASN A 1 178 ? -11.992 5.128 4.112 1.00 91.44 178 ASN A N 1
ATOM 1456 C CA . ASN A 1 178 ? -12.167 5.654 5.457 1.00 91.44 178 ASN A CA 1
ATOM 1457 C C . ASN A 1 178 ? -10.821 5.612 6.196 1.00 91.44 178 ASN A C 1
ATOM 1459 O O . ASN A 1 178 ? -10.423 4.579 6.743 1.00 91.44 178 ASN A O 1
ATOM 1463 N N . LYS A 1 179 ? -10.089 6.734 6.169 1.00 85.94 179 LYS A N 1
ATOM 1464 C CA . LYS A 1 179 ? -8.744 6.830 6.750 1.00 85.94 179 LYS A CA 1
ATOM 1465 C C . LYS A 1 179 ? -8.738 6.570 8.251 1.00 85.94 179 LYS A C 1
ATOM 1467 O O . LYS A 1 179 ? -7.859 5.854 8.703 1.00 85.94 179 LYS A O 1
ATOM 1472 N N . ILE A 1 180 ? -9.692 7.122 9.001 1.00 85.12 180 ILE A N 1
ATOM 1473 C CA . ILE A 1 180 ? -9.725 6.993 10.466 1.00 85.12 180 ILE A CA 1
ATOM 1474 C C . ILE A 1 180 ? -9.856 5.519 10.849 1.00 85.12 180 ILE A C 1
ATOM 1476 O O . ILE A 1 180 ? -8.992 4.991 11.543 1.00 85.12 180 ILE A O 1
ATOM 1480 N N . VAL A 1 181 ? -10.871 4.832 10.316 1.00 89.94 181 VAL A N 1
ATOM 1481 C CA . VAL A 1 181 ? -11.108 3.411 10.614 1.00 89.94 181 VAL A CA 1
ATOM 1482 C C . VAL A 1 181 ? -9.954 2.547 10.105 1.00 89.94 181 VAL A C 1
ATOM 1484 O O . VAL A 1 181 ? -9.463 1.699 10.843 1.00 89.94 181 VAL A O 1
ATOM 1487 N N . SER A 1 182 ? -9.458 2.797 8.886 1.00 91.31 182 SER A N 1
ATOM 1488 C CA . SER A 1 182 ? -8.312 2.046 8.351 1.00 91.31 182 SER A CA 1
ATOM 1489 C C . SER A 1 182 ? -7.063 2.222 9.219 1.00 91.31 182 SER A C 1
ATOM 1491 O O . SER A 1 182 ? -6.366 1.253 9.489 1.00 91.31 182 SER A O 1
ATOM 1493 N N . SER A 1 183 ? -6.769 3.445 9.671 1.00 85.56 183 SER A N 1
ATOM 1494 C CA . SER A 1 183 ? -5.622 3.726 10.537 1.00 85.56 183 SER A CA 1
ATOM 1495 C C . SER A 1 183 ? -5.774 3.091 11.912 1.00 85.56 183 SER A C 1
ATOM 1497 O O . SER A 1 183 ? -4.796 2.539 12.400 1.00 85.56 183 SER A O 1
ATOM 1499 N N . LEU A 1 184 ? -6.972 3.117 12.509 1.00 84.62 184 LEU A N 1
ATOM 1500 C CA . LEU A 1 184 ? -7.238 2.414 13.765 1.00 84.62 184 LEU A CA 1
ATOM 1501 C C . LEU A 1 184 ? -6.961 0.919 13.601 1.00 84.62 184 LEU A C 1
ATOM 1503 O O . LEU A 1 184 ? -6.129 0.393 14.329 1.00 84.62 184 LEU A O 1
ATOM 1507 N N . MET A 1 185 ? -7.553 0.274 12.592 1.00 89.56 185 MET A N 1
ATOM 1508 C CA . MET A 1 185 ? -7.375 -1.162 12.340 1.00 89.56 185 MET A CA 1
ATOM 1509 C C . MET A 1 185 ? -5.929 -1.559 12.008 1.00 89.56 185 MET A C 1
ATOM 1511 O O . MET A 1 185 ? -5.505 -2.647 12.383 1.00 89.56 185 MET A O 1
ATOM 1515 N N . LEU A 1 186 ? -5.171 -0.702 11.316 1.00 84.56 186 LEU A N 1
ATOM 1516 C CA . LEU A 1 186 ? -3.749 -0.933 11.017 1.00 84.56 186 LEU A CA 1
ATOM 1517 C C . LEU A 1 186 ? -2.833 -0.678 12.223 1.00 84.56 186 LEU A C 1
ATOM 1519 O O . LEU A 1 186 ? -1.709 -1.182 12.286 1.00 84.56 186 LEU A O 1
ATOM 1523 N N . SER A 1 187 ? -3.275 0.161 13.156 1.00 71.44 187 SER A N 1
ATOM 1524 C CA . SER A 1 187 ? -2.512 0.511 14.347 1.00 71.44 187 SER A CA 1
ATOM 1525 C C . SER A 1 187 ? -2.735 -0.496 15.473 1.00 71.44 187 SER A C 1
ATOM 1527 O O . SER A 1 187 ? -3.802 -1.083 15.600 1.00 71.44 187 SER A O 1
ATOM 1529 N N . ALA A 1 188 ? -1.762 -0.605 16.376 1.00 63.25 188 ALA A N 1
ATOM 1530 C CA . ALA A 1 188 ? -1.938 -1.270 17.669 1.00 63.25 188 ALA A CA 1
ATOM 1531 C C . ALA A 1 188 ? -2.709 -0.382 18.676 1.00 63.25 188 ALA A C 1
ATOM 1533 O O . ALA A 1 188 ? -2.417 -0.388 19.863 1.00 63.25 188 ALA A O 1
ATOM 1534 N N . ALA A 1 189 ? -3.613 0.489 18.207 1.00 67.56 189 ALA A N 1
ATOM 1535 C CA . ALA A 1 189 ? -4.438 1.318 19.091 1.00 67.56 189 ALA A CA 1
ATOM 1536 C C . ALA A 1 189 ? -5.720 0.595 19.530 1.00 67.56 189 ALA A C 1
ATOM 1538 O O . ALA A 1 189 ? -6.284 0.942 20.574 1.00 67.56 189 ALA A O 1
ATOM 1539 N N . VAL A 1 190 ? -6.167 -0.384 18.733 1.00 78.81 190 VAL A N 1
ATOM 1540 C CA . VAL A 1 190 ? -7.344 -1.223 18.978 1.00 78.81 190 VAL A CA 1
ATOM 1541 C C . VAL A 1 190 ? -6.978 -2.693 18.809 1.00 78.81 190 VAL A C 1
ATOM 1543 O O . VAL A 1 190 ? -6.279 -3.058 17.866 1.00 78.81 190 VAL A O 1
ATOM 1546 N N . HIS A 1 191 ? -7.476 -3.528 19.721 1.00 81.81 191 HIS A N 1
ATOM 1547 C CA . HIS A 1 191 ? -7.201 -4.969 19.744 1.00 81.81 191 HIS A CA 1
ATOM 1548 C C . HIS A 1 191 ? -8.475 -5.821 19.814 1.00 81.81 191 HIS A C 1
ATOM 1550 O O . HIS A 1 191 ? -8.402 -7.044 19.742 1.00 81.81 191 HIS A O 1
ATOM 1556 N N . SER A 1 192 ? -9.647 -5.189 19.911 1.00 87.94 192 SER A N 1
ATOM 1557 C CA . SER A 1 192 ? -10.947 -5.855 19.842 1.00 87.94 192 SER A CA 1
ATOM 1558 C C . SER A 1 192 ? -11.939 -5.074 18.981 1.00 87.94 192 SER A C 1
ATOM 1560 O O . SER A 1 192 ? -11.836 -3.856 18.801 1.00 87.94 192 SER A O 1
ATOM 1562 N N . SER A 1 193 ? -12.954 -5.768 18.478 1.00 91.56 193 SER A N 1
ATOM 1563 C CA . SER A 1 193 ? -14.089 -5.193 17.759 1.00 91.56 193 SER A CA 1
ATOM 1564 C C . SER A 1 193 ? -14.800 -4.121 18.595 1.00 91.56 193 SER A C 1
ATOM 1566 O O . SER A 1 193 ? -15.229 -3.088 18.064 1.00 91.56 193 SER A O 1
ATOM 1568 N N . LYS A 1 194 ? -14.901 -4.334 19.914 1.00 88.81 194 LYS A N 1
ATOM 1569 C CA . LYS A 1 194 ? -15.478 -3.388 20.877 1.00 88.81 194 LYS A CA 1
ATOM 1570 C C . LYS A 1 194 ? -14.652 -2.109 20.976 1.00 88.81 194 LYS A C 1
ATOM 1572 O O . LYS A 1 194 ? -15.239 -1.024 20.986 1.00 88.81 194 LYS A O 1
ATOM 1577 N N . ASP A 1 195 ? -13.329 -2.224 21.027 1.00 85.00 195 ASP A N 1
ATOM 1578 C CA . ASP A 1 195 ? -12.447 -1.055 21.038 1.00 85.00 195 ASP A CA 1
ATOM 1579 C C . ASP A 1 195 ? -12.590 -0.285 19.730 1.00 85.00 195 ASP A C 1
ATOM 1581 O O . ASP A 1 195 ? -12.824 0.917 19.765 1.00 85.00 195 ASP A O 1
ATOM 1585 N N . LEU A 1 196 ? -12.602 -0.976 18.584 1.00 89.69 196 LEU A N 1
ATOM 1586 C CA . LEU A 1 196 ? -12.822 -0.338 17.285 1.00 89.69 196 LEU A CA 1
ATOM 1587 C C . LEU A 1 196 ? -14.121 0.483 17.254 1.00 89.69 196 LEU A C 1
ATOM 1589 O O . LEU A 1 196 ? -14.113 1.622 16.796 1.00 89.69 196 LEU A O 1
ATOM 1593 N N . ARG A 1 197 ? -15.232 -0.055 17.775 1.00 89.62 197 ARG A N 1
ATOM 1594 C CA . ARG A 1 197 ? -16.501 0.694 17.871 1.00 89.62 197 ARG A CA 1
ATOM 1595 C C . ARG A 1 197 ? -16.436 1.872 18.830 1.00 89.62 197 ARG A C 1
ATOM 1597 O O . ARG A 1 197 ? -17.106 2.870 18.597 1.00 89.62 197 ARG A O 1
ATOM 1604 N N . THR A 1 198 ? -15.689 1.736 19.918 1.00 84.75 198 THR A N 1
ATOM 1605 C CA . THR A 1 198 ? -15.567 2.782 20.938 1.00 84.75 198 THR A CA 1
ATOM 1606 C C . THR A 1 198 ? -14.748 3.951 20.396 1.00 84.75 198 THR A C 1
ATOM 1608 O O . THR A 1 198 ? -15.204 5.092 20.428 1.00 84.75 198 THR A O 1
ATOM 1611 N N . GLU A 1 199 ? -13.585 3.653 19.820 1.00 78.94 199 GLU A N 1
ATOM 1612 C CA . GLU A 1 199 ? -12.662 4.640 19.255 1.00 78.94 199 GLU A CA 1
ATOM 1613 C C . GLU A 1 199 ? -13.228 5.286 17.976 1.00 78.94 199 GLU A C 1
ATOM 1615 O O . GLU A 1 199 ? -13.008 6.466 17.727 1.00 78.94 199 GLU A O 1
ATOM 1620 N N . ALA A 1 200 ? -14.024 4.553 17.185 1.00 86.00 200 ALA A N 1
ATOM 1621 C CA . ALA A 1 200 ? -14.719 5.078 16.004 1.00 86.00 200 ALA A CA 1
ATOM 1622 C C . ALA A 1 200 ? -16.204 5.399 16.263 1.00 86.00 200 ALA A C 1
ATOM 1624 O O . ALA A 1 200 ? -17.013 5.345 15.334 1.00 86.00 200 ALA A O 1
ATOM 1625 N N . SER A 1 201 ? -16.586 5.708 17.507 1.00 84.50 201 SER A N 1
ATOM 1626 C CA . SER A 1 201 ? -17.998 5.805 17.916 1.00 84.50 201 SER A CA 1
ATOM 1627 C C . SER A 1 201 ? -18.819 6.810 17.106 1.00 84.50 201 SER A C 1
ATOM 1629 O O . SER A 1 201 ? -19.946 6.491 16.737 1.00 84.50 201 SER A O 1
ATOM 1631 N N . ASP A 1 202 ? -18.264 7.967 16.738 1.00 82.75 202 ASP A N 1
ATOM 1632 C CA . ASP A 1 202 ? -18.959 8.950 15.891 1.00 82.75 202 ASP A CA 1
ATOM 1633 C C . ASP A 1 202 ? -19.317 8.374 14.514 1.00 82.75 202 ASP A C 1
ATOM 1635 O O . ASP A 1 202 ? -20.441 8.518 14.032 1.00 82.75 202 ASP A O 1
ATOM 1639 N N . LEU A 1 203 ? -18.367 7.665 13.898 1.00 84.81 203 LEU A N 1
ATOM 1640 C CA . LEU A 1 203 ? -18.551 7.016 12.598 1.00 84.81 203 LEU A CA 1
ATOM 1641 C C . LEU A 1 203 ? -19.460 5.791 12.705 1.00 84.81 203 LEU A C 1
ATOM 1643 O O . LEU A 1 203 ? -20.181 5.473 11.762 1.00 84.81 203 LEU A O 1
ATOM 1647 N N . PHE A 1 204 ? -19.415 5.096 13.840 1.00 84.75 204 PHE A N 1
ATOM 1648 C CA . PHE A 1 204 ? -20.204 3.895 14.088 1.00 84.75 204 PHE A CA 1
ATOM 1649 C C . PHE A 1 204 ? -21.675 4.253 14.322 1.00 84.75 204 PHE A C 1
ATOM 1651 O O . PHE A 1 204 ? -22.567 3.662 13.716 1.00 84.75 204 PHE A O 1
ATOM 1658 N N . ASN A 1 205 ? -21.932 5.282 15.131 1.00 82.38 205 ASN A N 1
ATOM 1659 C CA . ASN A 1 205 ? -23.274 5.768 15.446 1.00 82.38 205 ASN A CA 1
ATOM 1660 C C . ASN A 1 205 ? -23.957 6.454 14.256 1.00 82.38 205 ASN A C 1
ATOM 1662 O O . ASN A 1 205 ? -25.184 6.513 14.216 1.00 82.38 205 ASN A O 1
ATOM 1666 N N . ALA A 1 206 ? -23.188 6.949 13.281 1.00 81.75 206 ALA A N 1
ATOM 1667 C CA . ALA A 1 206 ? -23.738 7.486 12.041 1.00 81.75 206 ALA A CA 1
ATOM 1668 C C . ALA A 1 206 ? -24.422 6.408 11.169 1.00 81.75 206 ALA A C 1
ATOM 1670 O O . ALA A 1 206 ? -25.221 6.757 10.300 1.00 81.75 206 ALA A O 1
ATOM 1671 N N . GLY A 1 207 ? -24.139 5.114 11.395 1.00 76.25 207 GLY A N 1
ATOM 1672 C CA . GLY A 1 207 ? -24.757 3.998 10.662 1.00 76.25 207 GLY A CA 1
ATOM 1673 C C . GLY A 1 207 ? -24.370 3.932 9.179 1.00 76.25 207 GLY A C 1
ATOM 1674 O O . GLY A 1 207 ? -25.062 3.315 8.370 1.00 76.25 207 GLY A O 1
ATOM 1675 N N . GLU A 1 208 ? -23.284 4.603 8.808 1.00 86.38 208 GLU A N 1
ATOM 1676 C CA . GLU A 1 208 ? -22.772 4.682 7.444 1.00 86.38 208 GLU A CA 1
ATOM 1677 C C . GLU A 1 208 ? -21.932 3.438 7.086 1.00 86.38 208 GLU A C 1
ATOM 1679 O O . GLU A 1 208 ? -21.515 2.700 7.978 1.00 86.38 208 GLU A O 1
ATOM 1684 N N . TYR A 1 209 ? -21.678 3.160 5.799 1.00 93.75 209 TYR A N 1
ATOM 1685 C CA . TYR A 1 209 ? -20.784 2.043 5.448 1.00 93.75 209 TYR A CA 1
ATOM 1686 C C . TYR A 1 209 ? -19.330 2.411 5.762 1.00 93.75 209 TYR A C 1
ATOM 1688 O O . TYR A 1 209 ? -18.976 3.579 5.772 1.00 93.75 209 TYR A O 1
ATOM 1696 N N . TRP A 1 210 ? -18.440 1.447 5.967 1.00 95.12 210 TRP A N 1
ATOM 1697 C CA . TRP A 1 210 ? -17.004 1.704 6.070 1.00 95.12 210 TRP A CA 1
ATOM 1698 C C . TRP A 1 210 ? -16.272 0.984 4.947 1.00 95.12 210 TRP A C 1
ATOM 1700 O O . TRP A 1 210 ? -16.338 -0.238 4.850 1.00 95.12 210 TRP A O 1
ATOM 1710 N N . PHE A 1 211 ? -15.557 1.737 4.111 1.00 96.44 211 PHE A N 1
ATOM 1711 C CA . PHE A 1 211 ? -14.597 1.173 3.165 1.00 96.44 211 PHE A CA 1
ATOM 1712 C C . PHE A 1 211 ? -13.184 1.314 3.730 1.00 96.44 211 PHE A C 1
ATOM 1714 O O . PHE A 1 211 ? -12.630 2.417 3.769 1.00 96.44 211 PHE A O 1
ATOM 1721 N N . THR A 1 212 ? -12.607 0.214 4.200 1.00 95.62 212 THR A N 1
ATOM 1722 C CA . THR A 1 212 ? -11.233 0.183 4.708 1.00 95.62 212 THR A CA 1
ATOM 1723 C C . THR A 1 212 ? -10.312 -0.405 3.650 1.00 95.62 212 THR A C 1
ATOM 1725 O O . THR A 1 212 ? -10.706 -1.282 2.888 1.00 95.62 212 THR A O 1
ATOM 1728 N N . ALA A 1 213 ? -9.084 0.100 3.587 1.00 95.25 213 ALA A N 1
ATOM 1729 C CA . ALA A 1 213 ? -8.033 -0.426 2.721 1.00 95.25 213 ALA A CA 1
ATOM 1730 C C . ALA A 1 213 ? -6.756 -0.559 3.550 1.00 95.25 213 ALA A C 1
ATOM 1732 O O . ALA A 1 213 ? -6.376 0.399 4.246 1.00 95.25 213 ALA A O 1
ATOM 1733 N N . MET A 1 214 ? -6.147 -1.743 3.513 1.00 93.81 214 MET A N 1
ATOM 1734 C CA . MET A 1 214 ? -5.097 -2.162 4.441 1.00 93.81 214 MET A CA 1
ATOM 1735 C C . MET A 1 214 ? -4.154 -3.173 3.785 1.00 93.81 214 MET A C 1
ATOM 1737 O O . MET A 1 214 ? -4.611 -4.015 3.013 1.00 93.81 214 MET A O 1
ATOM 1741 N N . ASP A 1 215 ? -2.876 -3.128 4.153 1.00 94.81 215 ASP A N 1
ATOM 1742 C CA . ASP A 1 215 ? -1.900 -4.154 3.777 1.00 94.81 215 ASP A CA 1
ATOM 1743 C C . ASP A 1 215 ? -2.138 -5.412 4.617 1.00 94.81 215 ASP A C 1
ATOM 1745 O O . ASP A 1 215 ? -2.212 -5.349 5.852 1.00 94.81 215 ASP A O 1
ATOM 1749 N N . GLY A 1 216 ? -2.297 -6.552 3.950 1.00 96.06 216 GLY A N 1
ATOM 1750 C CA . GLY A 1 216 ? -2.653 -7.831 4.555 1.00 96.06 216 GLY A CA 1
ATOM 1751 C C . GLY A 1 216 ? -1.602 -8.325 5.546 1.00 96.06 216 GLY A C 1
ATOM 1752 O O . GLY A 1 216 ? -1.960 -8.882 6.581 1.00 96.06 216 GLY A O 1
ATOM 1753 N N . GLU A 1 217 ? -0.331 -8.005 5.293 1.00 95.62 217 GLU A N 1
ATOM 1754 C CA . GLU A 1 217 ? 0.836 -8.305 6.131 1.00 95.62 217 GLU A CA 1
ATOM 1755 C C . GLU A 1 217 ? 0.716 -7.697 7.537 1.00 95.62 217 GLU A C 1
ATOM 1757 O O . GLU A 1 217 ? 1.388 -8.125 8.477 1.00 95.62 217 GLU A O 1
ATOM 1762 N N . THR A 1 218 ? -0.168 -6.711 7.715 1.00 91.88 218 THR A N 1
ATOM 1763 C CA . THR A 1 218 ? -0.444 -6.115 9.025 1.00 91.88 218 THR A CA 1
ATOM 1764 C C . THR A 1 218 ? -1.039 -7.121 10.001 1.00 91.88 218 THR A C 1
ATOM 1766 O O . THR A 1 218 ? -0.732 -7.082 11.191 1.00 91.88 218 THR A O 1
ATOM 1769 N N . PHE A 1 219 ? -1.859 -8.044 9.507 1.00 95.12 219 PHE A N 1
ATOM 1770 C CA . PHE A 1 219 ? -2.537 -9.044 10.319 1.00 95.12 219 PHE A CA 1
ATOM 1771 C C . PHE A 1 219 ? -1.620 -10.253 10.488 1.00 95.12 219 PHE A C 1
ATOM 1773 O O . PHE A 1 219 ? -1.671 -11.196 9.699 1.00 95.12 219 PHE A O 1
ATOM 1780 N N . GLY A 1 220 ? -0.734 -10.160 11.484 1.00 93.88 220 GLY A N 1
ATOM 1781 C CA . GLY A 1 220 ? 0.156 -11.230 11.923 1.00 93.88 220 GLY A CA 1
ATOM 1782 C C . GLY A 1 220 ? 1.653 -10.956 11.708 1.00 93.88 220 GLY A C 1
ATOM 1783 O O . GLY A 1 220 ? 2.425 -11.072 12.659 1.00 93.88 220 GLY A O 1
ATOM 1784 N N . HIS A 1 221 ? 2.087 -10.522 10.513 1.00 92.69 221 HIS A N 1
ATOM 1785 C CA . HIS A 1 221 ? 3.520 -10.319 10.218 1.00 92.69 221 HIS A CA 1
ATOM 1786 C C . HIS A 1 221 ? 4.072 -9.007 10.797 1.00 92.69 221 HIS A C 1
ATOM 1788 O O . HIS A 1 221 ? 5.016 -9.024 11.588 1.00 92.69 221 HIS A O 1
ATOM 1794 N N . HIS A 1 222 ? 3.481 -7.855 10.455 1.00 85.31 222 HIS A N 1
ATOM 1795 C CA . HIS A 1 222 ? 3.904 -6.575 11.046 1.00 85.31 222 HIS A CA 1
ATOM 1796 C C . HIS A 1 222 ? 3.481 -6.453 12.513 1.00 85.31 222 HIS A C 1
ATOM 1798 O O . HIS A 1 222 ? 4.116 -5.737 13.291 1.00 85.31 222 HIS A O 1
ATOM 1804 N N . ARG A 1 223 ? 2.381 -7.119 12.880 1.00 81.25 223 ARG A N 1
ATOM 1805 C CA . ARG A 1 223 ? 1.800 -7.107 14.220 1.00 81.25 223 ARG A CA 1
ATOM 1806 C C . ARG A 1 223 ? 1.458 -8.533 14.617 1.00 81.25 223 ARG A C 1
ATOM 1808 O O . ARG A 1 223 ? 0.469 -9.092 14.145 1.00 81.25 223 ARG A O 1
ATOM 1815 N N . VAL A 1 224 ? 2.288 -9.098 15.486 1.00 84.38 224 VAL A N 1
ATOM 1816 C CA . VAL A 1 224 ? 2.112 -10.461 15.990 1.00 84.38 224 VAL A CA 1
ATOM 1817 C C . VAL A 1 224 ? 0.716 -10.603 16.590 1.00 84.38 224 VAL A C 1
ATOM 1819 O O . VAL A 1 224 ? 0.306 -9.790 17.412 1.00 84.38 224 VAL A O 1
ATOM 1822 N N . HIS A 1 225 ? 0.003 -11.649 16.179 1.00 85.25 225 HIS A N 1
ATOM 1823 C CA . HIS A 1 225 ? -1.336 -11.999 16.646 1.00 85.25 225 HIS A CA 1
ATOM 1824 C C . HIS A 1 225 ? -2.475 -11.032 16.270 1.00 85.25 225 HIS A C 1
ATOM 1826 O O . HIS A 1 225 ? -3.615 -11.216 16.703 1.00 85.25 225 HIS A O 1
ATOM 1832 N N . HIS A 1 226 ? -2.221 -10.011 15.449 1.00 90.44 226 HIS A N 1
ATOM 1833 C CA . HIS A 1 226 ? -3.244 -9.024 15.080 1.00 90.44 226 HIS A CA 1
ATOM 1834 C C . HIS A 1 226 ? -4.336 -9.586 14.159 1.00 90.44 226 HIS A C 1
ATOM 1836 O O . HIS A 1 226 ? -5.418 -9.014 14.041 1.00 90.44 226 HIS A O 1
ATOM 1842 N N . GLU A 1 227 ? -4.113 -10.748 13.542 1.00 94.06 227 GLU A N 1
ATOM 1843 C CA . GLU A 1 227 ? -5.160 -11.504 12.851 1.00 94.06 227 GLU A CA 1
ATOM 1844 C C . GLU A 1 227 ? -6.314 -11.908 13.784 1.00 94.06 227 GLU A C 1
ATOM 1846 O O . GLU A 1 227 ? -7.457 -11.988 13.339 1.00 94.06 227 GLU A O 1
ATOM 1851 N N . SER A 1 228 ? -6.059 -12.087 15.087 1.00 92.88 228 SER A N 1
ATOM 1852 C CA . SER A 1 228 ? -7.115 -12.383 16.067 1.00 92.88 228 SER A CA 1
ATOM 1853 C C . SER A 1 228 ? -8.112 -11.230 16.218 1.00 92.88 228 SER A C 1
ATOM 1855 O O . SER A 1 228 ? -9.320 -11.463 16.228 1.00 92.88 228 SER A O 1
ATOM 1857 N N . PHE A 1 229 ? -7.620 -9.986 16.238 1.00 93.38 229 PHE A N 1
ATOM 1858 C CA . PHE A 1 229 ? -8.447 -8.780 16.210 1.00 93.38 229 PHE A CA 1
ATOM 1859 C C . PHE A 1 229 ? -9.296 -8.723 14.937 1.00 93.38 229 PHE A C 1
ATOM 1861 O O . PHE A 1 229 ? -10.493 -8.441 15.001 1.00 93.38 229 PHE A O 1
ATOM 1868 N N . LEU A 1 230 ? -8.703 -9.032 13.778 1.00 95.50 230 LEU A N 1
ATOM 1869 C CA . LEU A 1 230 ? -9.458 -9.119 12.529 1.00 95.50 230 LEU A CA 1
ATOM 1870 C C . LEU A 1 230 ? -10.603 -10.131 12.655 1.00 95.50 230 LEU A C 1
ATOM 1872 O O . LEU A 1 230 ? -11.732 -9.823 12.284 1.00 95.50 230 LEU A O 1
ATOM 1876 N N . PHE A 1 231 ? -10.340 -11.316 13.200 1.00 96.50 231 PHE A N 1
ATOM 1877 C CA . PHE A 1 231 ? -11.360 -12.350 13.361 1.00 96.50 231 PHE A CA 1
ATOM 1878 C C . PHE A 1 231 ? -12.490 -11.934 14.306 1.00 96.50 231 PHE A C 1
ATOM 1880 O O . PHE A 1 231 ? -13.649 -12.181 13.982 1.00 96.50 231 PHE A O 1
ATOM 1887 N N . ASP A 1 232 ? -12.174 -11.242 15.402 1.00 95.56 232 ASP A N 1
ATOM 1888 C CA . ASP A 1 232 ? -13.172 -10.642 16.295 1.00 95.56 232 ASP A CA 1
ATOM 1889 C C . ASP A 1 232 ? -14.056 -9.629 15.539 1.00 95.56 232 ASP A C 1
ATOM 1891 O O . ASP A 1 232 ? -15.284 -9.701 15.585 1.00 95.56 232 ASP A O 1
ATOM 1895 N N . VAL A 1 233 ? -13.462 -8.744 14.728 1.00 95.25 233 VAL A N 1
ATOM 1896 C CA . VAL A 1 233 ? -14.220 -7.802 13.880 1.00 95.25 233 VAL A CA 1
ATOM 1897 C C . VAL A 1 233 ? -15.116 -8.523 12.866 1.00 95.25 233 VAL A C 1
ATOM 1899 O O . VAL A 1 233 ? -16.242 -8.087 12.629 1.00 95.25 233 VAL A O 1
ATOM 1902 N N . LEU A 1 234 ? -14.638 -9.613 12.260 1.00 94.81 234 LEU A N 1
ATOM 1903 C CA . LEU A 1 234 ? -15.393 -10.383 11.265 1.00 94.81 234 LEU A CA 1
ATOM 1904 C C . LEU A 1 234 ? -16.574 -11.167 11.863 1.00 94.81 234 LEU A C 1
ATOM 1906 O O . LEU A 1 234 ? -17.513 -11.481 11.125 1.00 94.81 234 LEU A O 1
ATOM 1910 N N . GLU A 1 235 ? -16.518 -11.503 13.153 1.00 94.62 235 GLU A N 1
ATOM 1911 C CA . GLU A 1 235 ? -17.560 -12.234 13.887 1.00 94.62 235 GLU A CA 1
ATOM 1912 C C . GLU A 1 235 ? -18.544 -11.313 14.622 1.00 94.62 235 GLU A C 1
ATOM 1914 O O . GLU A 1 235 ? -19.647 -11.746 14.972 1.00 94.62 235 GLU A O 1
ATOM 1919 N N . ASP A 1 236 ? -18.181 -10.047 14.847 1.00 94.75 236 ASP A N 1
ATOM 1920 C CA . ASP A 1 236 ? -19.019 -9.133 15.611 1.00 94.75 236 ASP A CA 1
ATOM 1921 C C . ASP A 1 236 ? -20.357 -8.851 14.891 1.00 94.75 236 ASP A C 1
ATOM 1923 O O . ASP A 1 236 ? -20.383 -8.345 13.764 1.00 94.75 236 ASP A O 1
ATOM 1927 N N . PRO A 1 237 ? -21.510 -9.102 15.544 1.00 93.06 237 PRO A N 1
ATOM 1928 C CA . PRO A 1 237 ? -22.825 -8.918 14.936 1.00 93.06 237 PRO A CA 1
ATOM 1929 C C . PRO A 1 237 ? -23.166 -7.459 14.598 1.00 93.06 237 PRO A C 1
ATOM 1931 O O . PRO A 1 237 ? -24.147 -7.234 13.883 1.00 93.06 237 PRO A O 1
ATOM 1934 N N . CYS A 1 238 ? -22.408 -6.486 15.108 1.00 93.69 238 CYS A N 1
ATOM 1935 C CA . CYS A 1 238 ? -22.529 -5.063 14.801 1.00 93.69 238 CYS A CA 1
ATOM 1936 C C . CYS A 1 238 ? -22.004 -4.707 13.406 1.00 93.69 238 CYS A C 1
ATOM 1938 O O . CYS A 1 238 ? -22.390 -3.667 12.866 1.00 93.69 238 CYS A O 1
ATOM 1940 N N . PHE A 1 239 ? -21.155 -5.554 12.821 1.00 94.69 239 PHE A N 1
ATOM 1941 C CA . PHE A 1 239 ? -20.644 -5.380 11.471 1.00 94.69 239 PHE A CA 1
ATOM 1942 C C . PHE A 1 239 ? -21.338 -6.344 10.509 1.00 94.69 239 PHE A C 1
ATOM 1944 O O . PHE A 1 239 ? -21.500 -7.537 10.763 1.00 94.69 239 PHE A O 1
ATOM 1951 N N . ASN A 1 240 ? -21.769 -5.818 9.368 1.00 94.62 240 ASN A N 1
ATOM 1952 C CA . ASN A 1 240 ? -22.181 -6.612 8.224 1.00 94.62 240 ASN A CA 1
ATOM 1953 C C . ASN A 1 240 ? -21.047 -6.593 7.201 1.00 94.62 240 ASN A C 1
ATOM 1955 O O . ASN A 1 240 ? -20.918 -5.638 6.433 1.00 94.62 240 ASN A O 1
ATOM 1959 N N . THR A 1 241 ? -20.199 -7.620 7.223 1.00 96.31 241 THR A N 1
ATOM 1960 C CA . THR A 1 241 ? -19.078 -7.705 6.282 1.00 96.31 241 THR A CA 1
ATOM 1961 C C . THR A 1 241 ? -19.592 -8.001 4.872 1.00 96.31 241 THR A C 1
ATOM 1963 O O . THR A 1 241 ? -20.391 -8.915 4.659 1.00 96.31 241 THR A O 1
ATOM 1966 N N . THR A 1 242 ? -19.194 -7.184 3.900 1.00 96.19 242 THR A N 1
ATOM 1967 C CA . THR A 1 242 ? -19.710 -7.250 2.527 1.00 96.19 242 THR A CA 1
ATOM 1968 C C . THR A 1 242 ? -18.638 -6.855 1.515 1.00 96.19 242 THR A C 1
ATOM 1970 O O . THR A 1 242 ? -17.584 -6.334 1.875 1.00 96.19 242 THR A O 1
ATOM 1973 N N . THR A 1 243 ? -18.893 -7.116 0.235 1.00 97.19 243 THR A N 1
ATOM 1974 C CA . THR A 1 243 ? -18.010 -6.699 -0.862 1.00 97.19 243 THR A CA 1
ATOM 1975 C C . THR A 1 243 ? -18.459 -5.359 -1.451 1.00 97.19 243 THR A C 1
ATOM 1977 O O . THR A 1 243 ? -19.580 -4.902 -1.191 1.00 97.19 243 THR A O 1
ATOM 1980 N N . VAL A 1 244 ? -17.606 -4.719 -2.260 1.00 96.56 244 VAL A N 1
ATOM 1981 C CA . VAL A 1 244 ? -17.999 -3.490 -2.968 1.00 96.56 244 VAL A CA 1
ATOM 1982 C C . VAL A 1 244 ? -19.082 -3.806 -3.990 1.00 96.56 244 VAL A C 1
ATOM 1984 O O . VAL A 1 244 ? -20.079 -3.092 -4.048 1.00 96.56 244 VAL A O 1
ATOM 1987 N N . SER A 1 245 ? -18.946 -4.892 -4.754 1.00 95.94 245 SER A N 1
ATOM 1988 C CA . SER A 1 245 ? -19.956 -5.258 -5.748 1.00 95.94 245 SER A CA 1
ATOM 1989 C C . SER A 1 245 ? -21.337 -5.483 -5.121 1.00 95.94 245 SER A C 1
ATOM 1991 O O . SER A 1 245 ? -22.339 -5.023 -5.670 1.00 95.94 245 SER A O 1
ATOM 1993 N N . ASP A 1 246 ? -21.422 -6.119 -3.948 1.00 95.12 246 ASP A N 1
ATOM 1994 C CA . ASP A 1 246 ? -22.701 -6.254 -3.236 1.00 95.12 246 ASP A CA 1
ATOM 1995 C C . ASP A 1 246 ? -23.261 -4.898 -2.793 1.00 95.12 246 ASP A C 1
ATOM 1997 O O . ASP A 1 246 ? -24.453 -4.652 -2.970 1.00 95.12 246 ASP A O 1
ATOM 2001 N N . LEU A 1 247 ? -22.410 -4.015 -2.252 1.00 94.38 247 LEU A N 1
ATOM 2002 C CA . LEU A 1 247 ? -22.801 -2.669 -1.827 1.00 94.38 247 LEU A CA 1
ATOM 2003 C C . LEU A 1 247 ? -23.415 -1.888 -2.996 1.00 94.38 247 LEU A C 1
ATOM 2005 O O . LEU A 1 247 ? -24.517 -1.351 -2.866 1.00 94.38 247 LEU A O 1
ATOM 2009 N N . LEU A 1 248 ? -22.736 -1.877 -4.148 1.00 94.44 248 LEU A N 1
ATOM 2010 C CA . LEU A 1 248 ? -23.194 -1.193 -5.359 1.00 94.44 248 LEU A CA 1
ATOM 2011 C C . LEU A 1 248 ? -24.515 -1.777 -5.886 1.00 94.44 248 LEU A C 1
ATOM 2013 O O . LEU A 1 248 ? -25.369 -1.030 -6.355 1.00 94.44 248 LEU A O 1
ATOM 2017 N N . ASN A 1 249 ? -24.734 -3.088 -5.746 1.00 93.25 249 ASN A N 1
ATOM 2018 C CA . ASN A 1 249 ? -25.973 -3.743 -6.178 1.00 93.25 249 ASN A CA 1
ATOM 2019 C C . ASN A 1 249 ? -27.192 -3.417 -5.298 1.00 93.25 249 ASN A C 1
ATOM 2021 O O . ASN A 1 249 ? -28.325 -3.612 -5.742 1.00 93.25 249 ASN A O 1
ATOM 2025 N N . THR A 1 250 ? -26.997 -2.922 -4.070 1.00 88.38 250 THR A N 1
ATOM 2026 C CA . THR A 1 250 ? -28.125 -2.565 -3.190 1.00 88.38 250 THR A CA 1
ATOM 2027 C C . THR A 1 250 ? -28.926 -1.359 -3.686 1.00 88.38 250 THR A C 1
ATOM 2029 O O . THR A 1 250 ? -30.102 -1.253 -3.354 1.00 88.38 250 THR A O 1
ATOM 2032 N N . ASN A 1 251 ? -28.317 -0.461 -4.475 1.00 78.88 251 ASN A N 1
ATOM 2033 C CA . ASN A 1 251 ? -28.909 0.804 -4.939 1.00 78.88 251 ASN A CA 1
ATOM 2034 C C . ASN A 1 251 ? -29.473 1.707 -3.818 1.00 78.88 251 ASN A C 1
ATOM 2036 O O . ASN A 1 251 ? -30.355 2.528 -4.064 1.00 78.88 251 ASN A O 1
ATOM 2040 N N . ASN A 1 252 ? -28.953 1.580 -2.594 1.00 87.75 252 ASN A N 1
ATOM 2041 C CA . ASN A 1 252 ? -29.429 2.328 -1.423 1.00 87.75 252 ASN A CA 1
ATOM 2042 C C . ASN A 1 252 ? -28.686 3.652 -1.177 1.00 87.75 252 ASN A C 1
ATOM 2044 O O . ASN A 1 252 ? -28.984 4.349 -0.209 1.00 87.75 252 ASN A O 1
ATOM 2048 N N . TYR A 1 253 ? -27.711 3.992 -2.021 1.00 90.44 253 TYR A N 1
ATOM 2049 C CA . TYR A 1 253 ? -26.809 5.119 -1.801 1.00 90.44 253 TYR A CA 1
ATOM 2050 C C . TYR A 1 253 ? -26.966 6.185 -2.886 1.00 90.44 253 TYR A C 1
ATOM 2052 O O . TYR A 1 253 ? -27.099 5.882 -4.072 1.00 90.44 253 TYR A O 1
ATOM 2060 N N . GLU A 1 254 ? -26.925 7.449 -2.470 1.00 94.38 254 GLU A N 1
ATOM 2061 C CA . GLU A 1 254 ? -26.875 8.595 -3.378 1.00 94.38 254 GLU A CA 1
ATOM 2062 C C . GLU A 1 254 ? -25.504 8.650 -4.064 1.00 94.38 254 GLU A C 1
ATOM 2064 O O . GLU A 1 254 ? -24.472 8.553 -3.396 1.00 94.38 254 GLU A O 1
ATOM 2069 N N . TYR A 1 255 ? -25.492 8.851 -5.382 1.00 95.50 255 TYR A N 1
ATOM 2070 C CA . TYR A 1 255 ? -24.264 9.104 -6.132 1.00 95.50 255 TYR A CA 1
ATOM 2071 C C . TYR A 1 255 ? -23.951 10.599 -6.179 1.00 95.50 255 TYR A C 1
ATOM 2073 O O . TYR A 1 255 ? -24.808 11.411 -6.525 1.00 95.50 255 TYR A O 1
ATOM 2081 N N . VAL A 1 256 ? -22.701 10.948 -5.886 1.00 95.75 256 VAL A N 1
ATOM 2082 C CA . VAL A 1 256 ? -22.166 12.306 -5.979 1.00 95.75 256 VAL A CA 1
ATOM 2083 C C . VAL A 1 256 ? -21.090 12.346 -7.049 1.00 95.75 256 VAL A C 1
ATOM 2085 O O . VAL A 1 256 ? -20.040 11.717 -6.916 1.00 95.75 256 VAL A O 1
ATOM 2088 N N . ASP A 1 257 ? -21.340 13.129 -8.092 1.00 96.12 257 ASP A N 1
ATOM 2089 C CA . ASP A 1 257 ? -20.349 13.389 -9.129 1.00 96.12 257 ASP A CA 1
ATOM 2090 C C . ASP A 1 257 ? -19.289 14.382 -8.630 1.00 96.12 257 ASP A C 1
ATOM 2092 O O . ASP A 1 257 ? -19.612 15.481 -8.169 1.00 96.12 257 ASP A O 1
ATOM 2096 N N . PHE A 1 258 ? -18.011 14.044 -8.791 1.00 94.44 258 PHE A N 1
ATOM 2097 C CA . PHE A 1 258 ? -16.885 14.915 -8.448 1.00 94.44 258 PHE A CA 1
ATOM 2098 C C . PHE A 1 258 ? -15.782 14.861 -9.509 1.00 94.44 258 PHE A C 1
ATOM 2100 O O . PHE A 1 258 ? -15.806 14.032 -10.415 1.00 94.44 258 PHE A O 1
ATOM 2107 N N . GLU A 1 259 ? -14.836 15.793 -9.432 1.00 93.44 259 GLU A N 1
ATOM 2108 C CA . GLU A 1 259 ? -13.630 15.762 -10.261 1.00 93.44 259 GLU A CA 1
ATOM 2109 C C . GLU A 1 259 ? -12.507 15.123 -9.455 1.00 93.44 259 GLU A C 1
ATOM 2111 O O . GLU A 1 259 ? -12.126 15.647 -8.404 1.00 93.44 259 GLU A O 1
ATOM 2116 N N . TYR A 1 260 ? -11.990 13.991 -9.933 1.00 91.94 260 TYR A N 1
ATOM 2117 C CA . TYR A 1 260 ? -10.939 13.288 -9.220 1.00 91.94 260 TYR A CA 1
ATOM 2118 C C . TYR A 1 260 ? -9.652 14.110 -9.155 1.00 91.94 260 TYR A C 1
ATOM 2120 O O . TYR A 1 260 ? -9.063 14.490 -10.171 1.00 91.94 260 TYR A O 1
ATOM 2128 N N . ARG A 1 261 ? -9.153 14.337 -7.942 1.00 89.25 261 ARG A N 1
ATOM 2129 C CA . ARG A 1 261 ? -7.855 14.970 -7.729 1.00 89.25 261 ARG A CA 1
ATOM 2130 C C . ARG A 1 261 ? -6.746 13.924 -7.668 1.00 89.25 261 ARG A C 1
ATOM 2132 O O . ARG A 1 261 ? -6.801 13.011 -6.845 1.00 89.25 261 ARG A O 1
ATOM 2139 N N . ALA A 1 262 ? -5.694 14.117 -8.468 1.00 90.25 262 ALA A N 1
ATOM 2140 C CA . ALA A 1 262 ? -4.500 13.273 -8.412 1.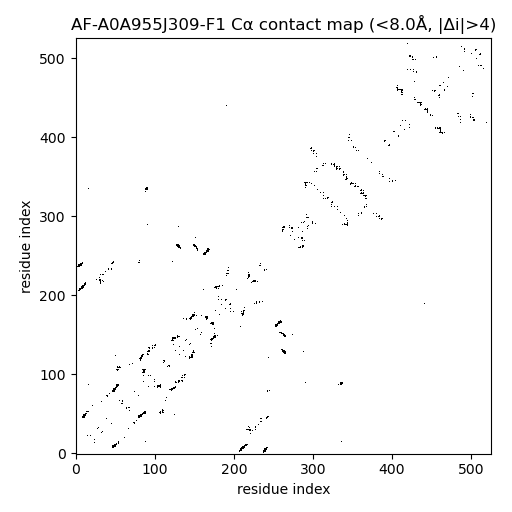00 90.25 262 ALA A CA 1
ATOM 2141 C C . ALA A 1 262 ? -3.974 13.149 -6.969 1.00 90.25 262 ALA A C 1
ATOM 2143 O O . ALA A 1 262 ? -3.748 14.163 -6.306 1.00 90.25 262 ALA A O 1
ATOM 2144 N N . SER A 1 263 ? -3.852 11.916 -6.477 1.00 88.62 263 SER A N 1
ATOM 2145 C CA . SER A 1 263 ? -3.620 11.626 -5.057 1.00 88.62 263 SER A CA 1
ATOM 2146 C C . SER A 1 263 ? -3.199 10.170 -4.823 1.00 88.62 263 SER A C 1
ATOM 2148 O O . SER A 1 263 ? -3.288 9.335 -5.721 1.00 88.62 263 SER A O 1
ATOM 2150 N N . THR A 1 264 ? -2.709 9.891 -3.617 1.00 90.19 264 THR A N 1
ATOM 2151 C CA . THR A 1 264 ? -2.200 8.599 -3.123 1.00 90.19 264 THR A CA 1
ATOM 2152 C C . THR A 1 264 ? -2.496 8.497 -1.623 1.00 90.19 264 THR A C 1
ATOM 2154 O O . THR A 1 264 ? -2.849 9.503 -0.999 1.00 90.19 264 THR A O 1
ATOM 2157 N N . TRP A 1 265 ? -2.417 7.302 -1.035 1.00 80.00 265 TRP A N 1
ATOM 2158 C CA . TRP A 1 265 ? -2.644 7.101 0.398 1.00 80.00 265 TRP A CA 1
ATOM 2159 C C . TRP A 1 265 ? -1.346 7.198 1.210 1.00 80.00 265 TRP A C 1
ATOM 2161 O O . TRP A 1 265 ? -0.531 6.295 1.256 1.00 80.00 265 TRP A O 1
ATOM 2171 N N . THR A 1 266 ? -1.097 8.294 1.902 1.00 63.75 266 THR A N 1
ATOM 2172 C CA . THR A 1 266 ? 0.159 8.406 2.662 1.00 63.75 266 THR A CA 1
ATOM 2173 C C . THR A 1 266 ? -0.064 9.115 3.987 1.00 63.75 266 THR A C 1
ATOM 2175 O O . THR A 1 266 ? -1.183 9.491 4.350 1.00 63.75 266 THR A O 1
ATOM 2178 N N . ASN A 1 267 ? 1.005 9.211 4.775 1.00 53.06 267 ASN A N 1
ATOM 2179 C CA . ASN A 1 267 ? 0.972 9.833 6.090 1.00 53.06 267 ASN A CA 1
ATOM 2180 C C . ASN A 1 267 ? 0.626 11.332 6.008 1.00 53.06 267 ASN A C 1
ATOM 2182 O O . ASN A 1 267 ? 0.782 11.982 4.972 1.00 53.06 267 ASN A O 1
ATOM 2186 N N . LYS A 1 268 ? 0.207 11.887 7.156 1.00 50.00 268 LYS A N 1
ATOM 2187 C CA . LYS A 1 268 ? -0.255 13.280 7.338 1.00 50.00 268 LYS A CA 1
ATOM 2188 C C . LYS A 1 268 ? 0.657 14.350 6.697 1.00 50.00 268 LYS A C 1
ATOM 2190 O O . LYS A 1 268 ? 0.172 15.420 6.345 1.00 50.00 268 LYS A O 1
ATOM 2195 N N . GLU A 1 269 ? 1.952 14.082 6.531 1.00 42.47 269 GLU A N 1
ATOM 2196 C CA . GLU A 1 269 ? 2.939 15.004 5.946 1.00 42.47 269 GLU A CA 1
ATOM 2197 C C . GLU A 1 269 ? 2.744 15.255 4.439 1.00 42.47 269 GLU A C 1
ATOM 2199 O O . GLU A 1 269 ? 2.973 16.368 3.965 1.00 42.47 269 GLU A O 1
ATOM 2204 N N . GLN A 1 270 ? 2.267 14.261 3.682 1.00 49.66 270 GLN A N 1
ATOM 2205 C CA . GLN A 1 270 ? 1.867 14.454 2.282 1.00 49.66 270 GLN A CA 1
ATOM 2206 C C . GLN A 1 270 ? 0.481 15.090 2.178 1.00 49.66 270 GLN A C 1
ATOM 2208 O O . GLN A 1 270 ? 0.262 15.964 1.333 1.00 49.66 270 GLN A O 1
ATOM 2213 N N . ASP A 1 271 ? -0.430 14.718 3.083 1.00 51.25 271 ASP A N 1
ATOM 2214 C CA . ASP A 1 271 ? -1.739 15.359 3.178 1.00 51.25 271 ASP A CA 1
ATOM 2215 C C . ASP A 1 271 ? -1.599 16.856 3.448 1.00 51.25 271 ASP A C 1
ATOM 2217 O O . ASP A 1 271 ? -2.377 17.630 2.917 1.00 51.25 271 ASP A O 1
ATOM 2221 N N . PHE A 1 272 ? -0.589 17.307 4.199 1.00 43.94 272 PHE A N 1
ATOM 2222 C CA . PHE A 1 272 ? -0.360 18.736 4.432 1.00 43.94 272 PHE A CA 1
ATOM 2223 C C . PHE A 1 272 ? -0.138 19.522 3.127 1.00 43.94 272 PHE A C 1
ATOM 2225 O O . PHE A 1 272 ? -0.734 20.583 2.934 1.00 43.94 272 PHE A O 1
ATOM 2232 N N . TRP A 1 273 ? 0.644 18.987 2.183 1.00 41.44 273 TRP A N 1
ATOM 2233 C CA . TRP A 1 273 ? 0.849 19.611 0.868 1.00 41.44 273 TRP A CA 1
ATOM 2234 C C . TRP A 1 273 ? -0.389 19.548 -0.024 1.00 41.44 273 TRP A C 1
ATOM 2236 O O . TRP A 1 273 ? -0.598 20.442 -0.849 1.00 41.44 273 TRP A O 1
ATOM 2246 N N . LEU A 1 274 ? -1.228 18.525 0.154 1.00 47.91 274 LEU A N 1
ATOM 2247 C CA . LEU A 1 274 ? -2.476 18.392 -0.583 1.00 47.91 274 LEU A CA 1
ATOM 2248 C C . LEU A 1 274 ? -3.613 19.239 0.029 1.00 47.91 274 LEU A C 1
ATOM 2250 O O . LEU A 1 274 ? -4.418 19.803 -0.708 1.00 47.91 274 LEU A O 1
ATOM 2254 N N . VAL A 1 275 ? -3.683 19.378 1.347 1.00 45.62 275 VAL A N 1
ATOM 2255 C CA . VAL A 1 275 ? -4.824 19.947 2.081 1.00 45.62 275 VAL A CA 1
ATOM 2256 C C . VAL A 1 275 ? -4.576 21.401 2.511 1.00 45.62 275 VAL A C 1
ATOM 2258 O O . VAL A 1 275 ? -5.516 22.189 2.500 1.00 45.62 275 VAL A O 1
ATOM 2261 N N . TYR A 1 276 ? -3.332 21.795 2.821 1.00 37.97 276 TYR A N 1
ATOM 2262 C CA . TYR A 1 276 ? -3.014 23.106 3.424 1.00 37.97 276 TYR A CA 1
ATOM 2263 C C . TYR A 1 276 ? -1.912 23.909 2.716 1.00 37.97 276 TYR A C 1
ATOM 2265 O O . TYR A 1 276 ? -1.726 25.091 3.009 1.00 37.97 276 TYR A O 1
ATOM 2273 N N . GLY A 1 277 ? -1.180 23.315 1.770 1.00 38.53 277 GLY A N 1
ATOM 2274 C CA . GLY A 1 277 ? -0.205 24.047 0.968 1.00 38.53 277 GLY A CA 1
ATOM 2275 C C . GLY A 1 277 ? -0.891 25.126 0.125 1.00 38.53 277 GLY A C 1
ATOM 2276 O O . GLY A 1 277 ? -1.817 24.830 -0.623 1.00 38.53 277 GLY A O 1
ATOM 2277 N N . ASN A 1 278 ? -0.397 26.366 0.181 1.00 38.50 278 ASN A N 1
ATOM 2278 C CA . ASN A 1 278 ? -0.805 27.535 -0.625 1.00 38.50 278 ASN A CA 1
ATOM 2279 C C . ASN A 1 278 ? -0.749 27.342 -2.169 1.00 38.50 278 ASN A C 1
ATOM 2281 O O . ASN A 1 278 ? -0.790 28.311 -2.931 1.00 38.50 278 ASN A O 1
ATOM 2285 N N . ALA A 1 279 ? -0.647 26.112 -2.673 1.00 41.41 279 ALA A N 1
ATOM 2286 C CA . ALA A 1 279 ? -0.754 25.792 -4.080 1.00 41.41 279 ALA A CA 1
ATOM 2287 C C . ALA A 1 279 ? -2.227 25.862 -4.507 1.00 41.41 279 ALA A C 1
ATOM 2289 O O . ALA A 1 279 ? -2.998 24.922 -4.341 1.00 41.41 279 ALA A O 1
ATOM 2290 N N . LYS A 1 280 ? -2.602 26.970 -5.152 1.00 39.84 280 LYS A N 1
ATOM 2291 C CA . LYS A 1 280 ? -3.894 27.189 -5.835 1.00 39.84 280 LYS A CA 1
ATOM 2292 C C . LYS A 1 280 ? -4.235 26.170 -6.951 1.00 39.84 280 LYS A C 1
ATOM 2294 O O . LYS A 1 280 ? -5.117 26.450 -7.755 1.00 39.84 280 LYS A O 1
ATOM 2299 N N . LYS A 1 281 ? -3.560 25.017 -7.032 1.00 45.62 281 LYS A N 1
ATOM 2300 C CA . LYS A 1 281 ? -3.866 23.850 -7.879 1.00 45.62 281 LYS A CA 1
ATOM 2301 C C . LYS A 1 281 ? -2.942 22.689 -7.490 1.00 45.62 281 LYS A C 1
ATOM 2303 O O . LYS A 1 281 ? -1.725 22.826 -7.569 1.00 45.62 281 LYS A O 1
ATOM 2308 N N . SER A 1 282 ? -3.513 21.546 -7.112 1.00 49.62 282 SER A N 1
ATOM 2309 C CA . SER A 1 282 ? -2.766 20.286 -7.003 1.00 49.62 282 SER A CA 1
ATOM 2310 C C . SER A 1 282 ? -2.294 19.866 -8.389 1.00 49.62 282 SER A C 1
ATOM 2312 O O . SER A 1 282 ? -3.113 19.722 -9.294 1.00 49.62 282 SER A O 1
ATOM 2314 N N . THR A 1 283 ? -0.997 19.654 -8.567 1.00 56.03 283 THR A N 1
ATOM 2315 C CA . THR A 1 283 ? -0.430 19.041 -9.774 1.00 56.03 283 THR A CA 1
ATOM 2316 C C . THR A 1 283 ? 0.045 17.629 -9.444 1.00 56.03 283 THR A C 1
ATOM 2318 O O . THR A 1 283 ? 0.372 17.325 -8.292 1.00 56.03 283 THR A O 1
ATOM 2321 N N . SER A 1 284 ? 0.126 16.751 -10.447 1.00 57.38 284 SER A N 1
ATOM 2322 C CA . SER A 1 284 ? 0.680 15.400 -10.269 1.00 57.38 284 SER A CA 1
ATOM 2323 C C . SER A 1 284 ? 2.104 15.422 -9.692 1.00 57.38 284 SER A C 1
ATOM 2325 O O . SER A 1 284 ? 2.447 14.548 -8.906 1.00 57.38 284 SER A O 1
ATOM 2327 N N . SER A 1 285 ? 2.899 16.462 -9.984 1.00 58.88 285 SER A N 1
ATOM 2328 C CA . SER A 1 285 ? 4.248 16.649 -9.424 1.00 58.88 285 SER A CA 1
ATOM 2329 C C . SER A 1 285 ? 4.275 16.781 -7.899 1.00 58.88 285 SER A C 1
ATOM 2331 O O . SER A 1 285 ? 5.247 16.379 -7.274 1.00 58.88 285 SER A O 1
ATOM 2333 N N . ASN A 1 286 ? 3.217 17.328 -7.295 1.00 68.94 286 ASN A N 1
ATOM 2334 C CA . ASN A 1 286 ? 3.158 17.560 -5.849 1.00 68.94 286 ASN A CA 1
ATOM 2335 C C . ASN A 1 286 ? 2.429 16.428 -5.114 1.00 68.94 286 ASN A C 1
ATOM 2337 O O . ASN A 1 286 ? 2.478 16.360 -3.892 1.00 68.94 286 ASN A O 1
ATOM 2341 N N . SER A 1 287 ? 1.736 15.557 -5.852 1.00 79.94 287 SER A N 1
ATOM 2342 C CA . SER A 1 287 ? 0.857 14.532 -5.277 1.00 79.94 287 SER A CA 1
ATOM 2343 C C . SER A 1 287 ? 1.567 13.194 -5.065 1.00 79.94 287 SER A C 1
ATOM 2345 O O . SER A 1 287 ? 1.068 12.357 -4.327 1.00 79.94 287 SER A O 1
ATOM 2347 N N . PHE A 1 288 ? 2.731 12.993 -5.692 1.00 89.00 288 PHE A N 1
ATOM 2348 C CA . PHE A 1 288 ? 3.448 11.713 -5.717 1.00 89.00 288 PHE A CA 1
ATOM 2349 C C . PHE A 1 288 ? 4.905 11.846 -5.254 1.00 89.00 288 PHE A C 1
ATOM 2351 O O . PHE A 1 288 ? 5.794 11.172 -5.769 1.00 89.00 288 PHE A O 1
ATOM 2358 N N . ILE A 1 289 ? 5.173 12.732 -4.288 1.00 87.00 289 ILE A N 1
ATOM 2359 C CA . ILE A 1 289 ? 6.541 13.102 -3.880 1.00 87.00 289 ILE A CA 1
ATOM 2360 C C . ILE A 1 289 ? 7.372 11.939 -3.316 1.00 87.00 289 ILE A C 1
ATOM 2362 O O . ILE A 1 289 ? 8.595 12.018 -3.338 1.00 87.00 289 ILE A O 1
ATOM 2366 N N . LEU A 1 290 ? 6.751 10.854 -2.838 1.00 88.62 290 LEU A N 1
ATOM 2367 C CA . LEU A 1 290 ? 7.504 9.666 -2.409 1.00 88.62 290 LEU A CA 1
ATOM 2368 C C . LEU A 1 290 ? 8.054 8.854 -3.583 1.00 88.62 290 LEU A C 1
ATOM 2370 O O . LEU A 1 290 ? 9.015 8.134 -3.395 1.00 88.62 290 LEU A O 1
ATOM 2374 N N . TRP A 1 291 ? 7.508 9.000 -4.789 1.00 93.94 291 TRP A N 1
ATOM 2375 C CA . TRP A 1 291 ? 7.990 8.280 -5.973 1.00 93.94 291 TRP A CA 1
ATOM 2376 C C . TRP A 1 291 ? 8.643 9.216 -6.998 1.00 93.94 291 TRP A C 1
ATOM 2378 O O . TRP A 1 291 ? 9.432 8.775 -7.830 1.00 93.94 291 TRP A O 1
ATOM 2388 N N . LYS A 1 292 ? 8.315 10.517 -6.972 1.00 92.62 292 LYS A N 1
ATOM 2389 C CA . LYS A 1 292 ? 8.869 11.534 -7.879 1.00 92.62 292 LYS A CA 1
ATOM 2390 C C . LYS A 1 292 ? 8.836 12.934 -7.275 1.00 92.62 292 LYS A C 1
ATOM 2392 O O . LYS A 1 292 ? 8.026 13.780 -7.640 1.00 92.62 292 LYS A O 1
ATOM 2397 N N . ASP A 1 293 ? 9.756 13.176 -6.356 1.00 90.31 293 ASP A N 1
ATOM 2398 C CA . ASP A 1 293 ? 10.077 14.517 -5.857 1.00 90.31 293 ASP A CA 1
ATOM 2399 C C . ASP A 1 293 ? 10.982 15.279 -6.852 1.00 90.31 293 ASP A C 1
ATOM 2401 O O . ASP A 1 293 ? 12.120 14.849 -7.063 1.00 90.31 293 ASP A O 1
ATOM 2405 N N . PRO A 1 294 ? 10.541 16.417 -7.427 1.00 87.56 294 PRO A N 1
ATOM 2406 C CA . PRO A 1 294 ? 11.359 17.235 -8.331 1.00 87.56 294 PRO A CA 1
ATOM 2407 C C . PRO A 1 294 ? 12.643 17.800 -7.704 1.00 87.56 294 PRO A C 1
ATOM 2409 O O . PRO A 1 294 ? 13.561 18.175 -8.427 1.00 87.56 294 PRO A O 1
ATOM 2412 N N . SER A 1 295 ? 12.710 17.896 -6.373 1.00 88.19 295 SER A N 1
ATOM 2413 C CA . SER A 1 295 ? 13.899 18.346 -5.638 1.00 88.19 295 SER A CA 1
ATOM 2414 C C . SER A 1 295 ? 14.877 17.212 -5.312 1.00 88.19 295 SER A C 1
ATOM 2416 O O . SER A 1 295 ? 15.996 17.476 -4.864 1.00 88.19 295 SER A O 1
ATOM 2418 N N . ASN A 1 296 ? 14.484 15.954 -5.544 1.00 93.12 296 ASN A N 1
ATOM 2419 C CA . ASN A 1 296 ? 15.330 14.793 -5.313 1.00 93.12 296 ASN A CA 1
ATOM 2420 C C . ASN A 1 296 ? 16.123 14.438 -6.595 1.00 93.12 296 ASN A C 1
ATOM 2422 O O . ASN A 1 296 ? 15.537 13.963 -7.577 1.00 93.12 296 ASN A O 1
ATOM 2426 N N . PRO A 1 297 ? 17.457 14.625 -6.611 1.00 96.94 297 PRO A N 1
ATOM 2427 C CA . PRO A 1 297 ? 18.286 14.281 -7.763 1.00 96.94 297 PRO A CA 1
ATOM 2428 C C . PRO A 1 297 ? 18.300 12.775 -8.059 1.00 96.94 297 PRO A C 1
ATOM 2430 O O . PRO A 1 297 ? 18.388 12.402 -9.225 1.00 96.94 297 PRO A O 1
ATOM 2433 N N . ILE A 1 298 ? 18.142 11.910 -7.048 1.00 97.88 298 ILE A N 1
ATOM 2434 C CA . ILE A 1 298 ? 18.068 10.457 -7.255 1.00 97.88 298 ILE A CA 1
ATOM 2435 C C . ILE A 1 298 ? 16.796 10.104 -8.021 1.00 97.88 298 ILE A C 1
ATOM 2437 O O . ILE A 1 298 ? 16.883 9.418 -9.033 1.00 97.88 298 ILE A O 1
ATOM 2441 N N . HIS A 1 299 ? 15.634 10.632 -7.619 1.00 97.19 299 HIS A N 1
ATOM 2442 C CA . HIS A 1 299 ? 14.392 10.434 -8.376 1.00 97.19 299 HIS A CA 1
ATOM 2443 C C . HIS A 1 299 ? 14.509 10.943 -9.814 1.00 97.19 299 HIS A C 1
ATOM 2445 O O . HIS A 1 299 ? 14.038 10.287 -10.739 1.00 97.19 299 HIS A O 1
ATOM 2451 N N . THR A 1 300 ? 15.135 12.106 -10.014 1.00 97.56 300 THR A N 1
ATOM 2452 C CA . THR A 1 300 ? 15.337 12.671 -11.356 1.00 97.56 300 THR A CA 1
ATOM 2453 C C . THR A 1 300 ? 16.102 11.696 -12.252 1.00 97.56 300 THR A C 1
ATOM 2455 O O . THR A 1 300 ? 15.647 11.400 -13.356 1.00 97.56 300 THR A O 1
ATOM 2458 N N . LEU A 1 301 ? 17.210 11.141 -11.755 1.00 98.44 301 LEU A N 1
ATOM 2459 C CA . LEU A 1 301 ? 18.021 10.167 -12.486 1.00 98.44 301 LEU A CA 1
ATOM 2460 C C . LEU A 1 301 ? 17.318 8.809 -12.641 1.00 98.44 301 LEU A C 1
ATOM 2462 O O . LEU A 1 301 ? 17.362 8.228 -13.721 1.00 98.44 301 LEU A O 1
ATOM 2466 N N . GLN A 1 302 ? 16.627 8.314 -11.606 1.00 98.25 302 GLN A N 1
ATOM 2467 C CA . GLN A 1 302 ? 15.852 7.069 -11.679 1.00 98.25 302 GLN A CA 1
ATOM 2468 C C . GLN A 1 302 ? 14.775 7.148 -12.769 1.00 98.25 302 GLN A C 1
ATOM 2470 O O . GLN A 1 302 ? 14.619 6.210 -13.549 1.00 98.25 302 GLN A O 1
ATOM 2475 N N . TRP A 1 303 ? 14.055 8.270 -12.867 1.00 98.00 303 TRP A N 1
ATOM 2476 C CA . TRP A 1 303 ? 13.044 8.466 -13.908 1.00 98.00 303 TRP A CA 1
ATOM 2477 C C . TRP A 1 303 ? 13.646 8.708 -15.297 1.00 98.00 303 TRP A C 1
ATOM 2479 O O . TRP A 1 303 ? 13.047 8.265 -16.274 1.00 98.00 303 TRP A O 1
ATOM 2489 N N . ASP A 1 304 ? 14.809 9.358 -15.414 1.00 97.88 304 ASP A N 1
ATOM 2490 C CA . ASP A 1 304 ? 15.527 9.459 -16.697 1.00 97.88 304 ASP A CA 1
ATOM 2491 C C . ASP A 1 304 ? 15.941 8.068 -17.202 1.00 97.88 304 ASP A C 1
ATOM 2493 O O . ASP A 1 304 ? 15.592 7.684 -18.320 1.00 97.88 304 ASP A O 1
ATOM 2497 N N . LEU A 1 305 ? 16.569 7.258 -16.340 1.00 98.00 305 LEU A N 1
ATOM 2498 C CA . LEU A 1 305 ? 16.925 5.870 -16.645 1.00 98.00 305 LEU A CA 1
ATOM 2499 C C . LEU A 1 305 ? 15.692 5.050 -17.048 1.00 98.00 305 LEU A C 1
ATOM 2501 O O . LEU A 1 305 ? 15.699 4.394 -18.086 1.00 98.00 305 LEU A O 1
ATOM 2505 N N . THR A 1 306 ? 14.618 5.128 -16.260 1.00 98.31 306 THR A N 1
ATOM 2506 C CA . THR A 1 306 ? 13.372 4.388 -16.508 1.00 98.31 306 THR A CA 1
ATOM 2507 C C . THR A 1 306 ? 12.779 4.725 -17.874 1.00 98.31 306 THR A C 1
ATOM 2509 O O . THR A 1 306 ? 12.492 3.822 -18.656 1.00 98.31 306 THR A O 1
ATOM 2512 N N . ASN A 1 307 ? 12.629 6.014 -18.196 1.00 98.06 307 ASN A N 1
ATOM 2513 C CA . ASN A 1 307 ? 12.036 6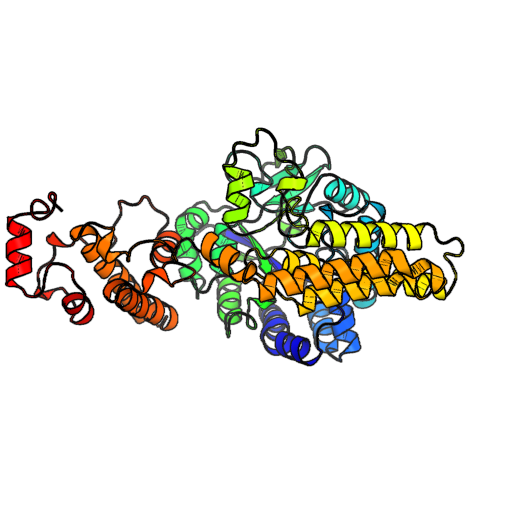.439 -19.465 1.00 98.06 307 ASN A CA 1
ATOM 2514 C C . ASN A 1 307 ? 12.889 6.006 -20.662 1.00 98.06 307 ASN A C 1
ATOM 2516 O O . ASN A 1 307 ? 12.349 5.478 -21.630 1.00 98.06 307 ASN A O 1
ATOM 2520 N N . ARG A 1 308 ? 14.218 6.147 -20.575 1.00 96.94 308 ARG A N 1
ATOM 2521 C CA . ARG A 1 308 ? 15.132 5.703 -21.639 1.00 96.94 308 ARG A CA 1
ATOM 2522 C C . ARG A 1 308 ? 15.053 4.202 -21.873 1.00 96.94 308 ARG A C 1
ATOM 2524 O O . ARG A 1 308 ? 15.011 3.761 -23.016 1.00 96.94 308 ARG A O 1
ATOM 2531 N N . VAL A 1 309 ? 15.010 3.414 -20.801 1.00 97.31 309 VAL A N 1
ATOM 2532 C CA . VAL A 1 309 ? 14.893 1.956 -20.891 1.00 97.31 309 VAL A CA 1
ATOM 2533 C C . VAL A 1 309 ? 13.543 1.550 -21.496 1.00 97.31 309 VAL A C 1
ATOM 2535 O O . VAL A 1 309 ? 13.514 0.694 -22.382 1.00 97.31 309 VAL A O 1
ATOM 2538 N N . ILE A 1 310 ? 12.440 2.191 -21.082 1.00 98.19 310 ILE A N 1
ATOM 2539 C CA . ILE A 1 310 ? 11.114 1.997 -21.695 1.00 98.19 310 ILE A CA 1
ATOM 2540 C C . ILE A 1 310 ? 11.174 2.288 -23.198 1.00 98.19 310 ILE A C 1
ATOM 2542 O O . ILE A 1 310 ? 10.721 1.468 -23.999 1.00 98.19 310 ILE A O 1
ATOM 2546 N N . ASP A 1 311 ? 11.757 3.421 -23.586 1.00 96.75 311 ASP A N 1
ATOM 2547 C CA . ASP A 1 311 ? 11.874 3.826 -24.985 1.00 96.75 311 ASP A CA 1
ATOM 2548 C C . ASP A 1 311 ? 12.692 2.820 -25.801 1.00 96.75 311 ASP A C 1
ATOM 2550 O O . ASP A 1 311 ? 12.239 2.395 -26.862 1.00 96.75 311 ASP A O 1
ATOM 2554 N N . ILE A 1 312 ? 13.843 2.368 -25.292 1.00 95.56 312 ILE A N 1
ATOM 2555 C CA . ILE A 1 312 ? 14.699 1.377 -25.963 1.00 95.56 312 ILE A CA 1
ATOM 2556 C C . ILE A 1 312 ? 13.936 0.069 -26.209 1.00 95.56 312 ILE A C 1
ATOM 2558 O O . ILE A 1 312 ? 13.915 -0.433 -27.335 1.00 95.56 312 ILE A O 1
ATOM 2562 N N . VAL A 1 313 ? 13.267 -0.474 -25.186 1.00 96.88 313 VAL A N 1
ATOM 2563 C CA . VAL A 1 313 ? 12.499 -1.725 -25.320 1.00 96.88 313 VAL A CA 1
ATOM 2564 C C . VAL A 1 313 ? 11.324 -1.552 -26.287 1.00 96.88 313 VAL A C 1
ATOM 2566 O O . VAL A 1 313 ? 11.029 -2.453 -27.078 1.00 96.88 313 VAL A O 1
ATOM 2569 N N . ASN A 1 314 ? 10.652 -0.400 -26.262 1.00 95.94 314 ASN A N 1
ATOM 2570 C CA . ASN A 1 314 ? 9.491 -0.139 -27.111 1.00 95.94 314 ASN A CA 1
ATOM 2571 C C . ASN A 1 314 ? 9.854 0.181 -28.568 1.00 95.94 314 ASN A C 1
ATOM 2573 O O . ASN A 1 314 ? 9.048 -0.104 -29.462 1.00 95.94 314 ASN A O 1
ATOM 2577 N N . GLN A 1 315 ? 11.041 0.736 -28.817 1.00 94.94 315 GLN A N 1
ATOM 2578 C CA . GLN A 1 315 ? 11.560 1.062 -30.150 1.00 94.94 315 GLN A CA 1
ATOM 2579 C C . GLN A 1 315 ? 12.353 -0.084 -30.789 1.00 94.94 315 GLN A C 1
ATOM 2581 O O . GLN A 1 315 ? 12.642 -0.021 -31.985 1.00 94.94 315 GLN A O 1
ATOM 2586 N N . TYR A 1 316 ? 12.677 -1.136 -30.033 1.00 95.31 316 TYR A N 1
ATOM 2587 C CA . TYR A 1 316 ? 13.322 -2.324 -30.583 1.00 95.31 316 TYR A CA 1
ATOM 2588 C C . TYR A 1 316 ? 12.491 -2.917 -31.731 1.00 95.31 316 TYR A C 1
ATOM 2590 O O . TYR A 1 316 ? 11.276 -3.104 -31.612 1.00 95.31 316 TYR A O 1
ATOM 2598 N N . SER A 1 317 ? 13.150 -3.176 -32.862 1.00 93.19 317 SER A N 1
ATOM 2599 C CA . SER A 1 317 ? 12.489 -3.513 -34.126 1.00 93.19 317 SER A CA 1
ATOM 2600 C C . SER A 1 317 ? 11.903 -4.924 -34.146 1.00 93.19 317 SER A C 1
ATOM 2602 O O . SER A 1 317 ? 10.821 -5.117 -34.696 1.00 93.19 317 SER A O 1
ATOM 2604 N N . ASP A 1 318 ? 12.593 -5.896 -33.547 1.00 94.69 318 ASP A N 1
ATOM 2605 C CA . ASP A 1 318 ? 12.207 -7.310 -33.560 1.00 94.69 318 ASP A CA 1
ATOM 2606 C C . ASP A 1 318 ? 11.527 -7.727 -32.245 1.00 94.69 318 ASP A C 1
ATOM 2608 O O . ASP A 1 318 ? 12.139 -8.311 -31.343 1.00 94.69 318 ASP A O 1
ATOM 2612 N N . LYS A 1 319 ? 10.238 -7.390 -32.133 1.00 94.06 319 LYS A N 1
ATOM 2613 C CA . LYS A 1 319 ? 9.413 -7.634 -30.936 1.00 94.06 319 LYS A CA 1
ATOM 2614 C C . LYS A 1 319 ? 8.970 -9.089 -30.750 1.00 94.06 319 LYS A C 1
ATOM 2616 O O . LYS A 1 319 ? 8.324 -9.387 -29.755 1.00 94.06 319 LYS A O 1
ATOM 2621 N N . ASP A 1 320 ? 9.336 -9.980 -31.665 1.00 94.56 320 ASP A N 1
ATOM 2622 C CA . ASP A 1 320 ? 9.057 -11.416 -31.551 1.00 94.56 320 ASP A CA 1
ATOM 2623 C C . ASP A 1 320 ? 10.332 -12.220 -31.225 1.00 94.56 320 ASP A C 1
ATOM 2625 O O . ASP A 1 320 ? 10.297 -13.441 -31.058 1.00 94.56 320 ASP A O 1
ATOM 2629 N N . SER A 1 321 ? 11.484 -11.548 -31.116 1.00 96.69 321 SER A N 1
ATOM 2630 C CA . SER A 1 321 ? 12.739 -12.193 -30.739 1.00 96.69 321 SER A CA 1
ATOM 2631 C C . SER A 1 321 ? 12.768 -12.609 -29.267 1.00 96.69 321 SER A C 1
ATOM 2633 O O . SER A 1 321 ? 12.282 -11.911 -28.374 1.00 96.69 321 SER A O 1
ATOM 2635 N N . GLU A 1 322 ? 13.463 -13.713 -28.979 1.00 97.12 322 GLU A N 1
ATOM 2636 C CA . GLU A 1 322 ? 13.733 -14.164 -27.605 1.00 97.12 322 GLU A CA 1
ATOM 2637 C C . GLU A 1 322 ? 14.435 -13.076 -26.772 1.00 97.12 322 GLU A C 1
ATOM 2639 O O . GLU A 1 322 ? 14.124 -12.875 -25.596 1.00 97.12 322 GLU A O 1
ATOM 2644 N N . LYS A 1 323 ? 15.342 -12.321 -27.405 1.00 96.25 323 LYS A N 1
ATOM 2645 C CA . LYS A 1 323 ? 16.042 -11.184 -26.796 1.00 96.25 323 LYS A CA 1
ATOM 2646 C C . LYS A 1 323 ? 15.068 -10.109 -26.329 1.00 96.25 323 LYS A C 1
ATOM 2648 O O . LYS A 1 323 ? 15.161 -9.663 -25.185 1.00 96.25 323 LYS A O 1
ATOM 2653 N N . TRP A 1 324 ? 14.125 -9.723 -27.188 1.00 97.06 324 TRP A N 1
ATOM 2654 C CA . TRP A 1 324 ? 13.110 -8.745 -26.829 1.00 97.06 324 TRP A CA 1
ATOM 2655 C C . TRP A 1 324 ? 12.183 -9.268 -25.741 1.00 97.06 324 TRP A C 1
ATOM 2657 O O . TRP A 1 324 ? 11.955 -8.553 -24.775 1.00 97.06 324 TRP A O 1
ATOM 2667 N N . HIS A 1 325 ? 11.702 -10.511 -25.830 1.00 97.75 325 HIS A N 1
ATOM 2668 C CA . HIS A 1 325 ? 10.851 -11.086 -24.783 1.00 97.75 325 HIS A CA 1
ATOM 2669 C C . HIS A 1 325 ? 11.544 -11.094 -23.420 1.00 97.75 325 HIS A C 1
ATOM 2671 O O . HIS A 1 325 ? 10.930 -10.726 -22.417 1.00 97.75 325 HIS A O 1
ATOM 2677 N N . LYS A 1 326 ? 12.837 -11.438 -23.389 1.00 97.88 326 LYS A N 1
ATOM 2678 C CA . LYS A 1 326 ? 13.651 -11.368 -22.176 1.00 97.88 326 LYS A CA 1
ATOM 2679 C C . LYS A 1 326 ? 13.745 -9.934 -21.653 1.00 97.88 326 LYS A C 1
ATOM 2681 O O . LYS A 1 326 ? 13.380 -9.702 -20.506 1.00 97.88 326 LYS A O 1
ATOM 2686 N N . ALA A 1 327 ? 14.165 -8.975 -22.480 1.00 97.88 327 ALA A N 1
ATOM 2687 C CA . ALA A 1 327 ? 14.254 -7.564 -22.090 1.00 97.88 327 ALA A CA 1
ATOM 2688 C C . ALA A 1 327 ? 12.899 -7.006 -21.626 1.00 97.88 327 ALA A C 1
ATOM 2690 O O . ALA A 1 327 ? 12.806 -6.324 -20.611 1.00 97.88 327 ALA A O 1
ATOM 2691 N N . ARG A 1 328 ? 11.817 -7.347 -22.324 1.00 98.19 328 ARG A N 1
ATOM 2692 C CA . ARG A 1 328 ? 10.463 -6.900 -22.014 1.00 98.19 328 ARG A CA 1
ATOM 2693 C C . ARG A 1 328 ? 9.987 -7.426 -20.665 1.00 98.19 328 ARG A C 1
ATOM 2695 O O . ARG A 1 328 ? 9.474 -6.635 -19.881 1.00 98.19 328 ARG A O 1
ATOM 2702 N N . HIS A 1 329 ? 10.197 -8.714 -20.385 1.00 97.81 329 HIS A N 1
ATOM 2703 C CA . HIS A 1 329 ? 9.904 -9.306 -19.079 1.00 97.81 329 HIS A CA 1
ATOM 2704 C C . HIS A 1 329 ? 10.753 -8.666 -17.973 1.00 97.81 329 HIS A C 1
ATOM 2706 O O . HIS A 1 329 ? 10.232 -8.345 -16.909 1.00 97.81 329 HIS A O 1
ATOM 2712 N N . MET A 1 330 ? 12.039 -8.409 -18.250 1.00 98.25 330 MET A N 1
ATOM 2713 C CA . MET A 1 330 ? 12.922 -7.693 -17.327 1.00 98.25 330 MET A CA 1
ATOM 2714 C C . MET A 1 330 ? 12.408 -6.292 -17.005 1.00 98.25 330 MET A C 1
ATOM 2716 O O . MET A 1 330 ? 12.399 -5.898 -15.841 1.00 98.25 330 MET A O 1
ATOM 2720 N N . LEU A 1 331 ? 11.947 -5.554 -18.016 1.00 98.62 331 LEU A N 1
ATOM 2721 C CA . LEU A 1 331 ? 11.356 -4.237 -17.819 1.00 98.62 331 LEU A CA 1
ATOM 2722 C C . LEU A 1 331 ? 10.097 -4.324 -16.960 1.00 98.62 331 LEU A C 1
ATOM 2724 O O . LEU A 1 331 ? 9.948 -3.533 -16.038 1.00 98.62 331 LEU A O 1
ATOM 2728 N N . ASP A 1 332 ? 9.229 -5.304 -17.216 1.00 98.44 332 ASP A N 1
ATOM 2729 C CA . ASP A 1 332 ? 7.944 -5.416 -16.528 1.00 98.44 332 ASP A CA 1
ATOM 2730 C C . ASP A 1 332 ? 8.106 -5.502 -15.000 1.00 98.44 332 ASP A C 1
ATOM 2732 O O . ASP A 1 332 ? 7.420 -4.762 -14.295 1.00 98.44 332 ASP A O 1
ATOM 2736 N N . TYR A 1 333 ? 9.040 -6.312 -14.482 1.00 97.81 333 TYR A N 1
ATOM 2737 C CA . TYR A 1 333 ? 9.299 -6.367 -13.034 1.00 97.81 333 TYR A CA 1
ATOM 2738 C C . TYR A 1 333 ? 10.222 -5.248 -12.525 1.00 97.81 333 TYR A C 1
ATOM 2740 O O . TYR A 1 333 ? 10.224 -4.949 -11.331 1.00 97.81 333 TYR A O 1
ATOM 2748 N N . SER A 1 334 ? 11.015 -4.614 -13.396 1.00 97.94 334 SER A N 1
ATOM 2749 C CA . SER A 1 334 ? 11.894 -3.496 -13.006 1.00 97.94 334 SER A CA 1
ATOM 2750 C C . SER A 1 334 ? 11.131 -2.188 -12.781 1.00 97.94 334 SER A C 1
ATOM 2752 O O . SER A 1 334 ? 11.695 -1.251 -12.232 1.00 97.94 334 SER A O 1
ATOM 2754 N N . LEU A 1 335 ? 9.855 -2.123 -13.180 1.00 98.12 335 LEU A N 1
ATOM 2755 C CA . LEU A 1 335 ? 8.959 -0.988 -12.938 1.00 98.12 335 LEU A CA 1
ATOM 2756 C C . LEU A 1 335 ? 8.244 -1.048 -11.573 1.00 98.12 335 LEU A C 1
ATOM 2758 O O . LEU A 1 335 ? 7.328 -0.259 -11.335 1.00 98.12 335 LEU A O 1
ATOM 2762 N N . ALA A 1 336 ? 8.592 -1.988 -10.690 1.00 97.31 336 ALA A N 1
ATOM 2763 C CA . ALA A 1 336 ? 8.031 -2.060 -9.337 1.00 97.31 336 ALA A CA 1
ATOM 2764 C C . ALA A 1 336 ? 8.258 -0.749 -8.556 1.00 97.31 336 ALA A C 1
ATOM 2766 O O . ALA A 1 336 ? 9.279 -0.082 -8.717 1.00 97.31 336 ALA A O 1
ATOM 2767 N N . SER A 1 337 ? 7.306 -0.345 -7.711 1.00 96.06 337 SER A N 1
ATOM 2768 C CA . SER A 1 337 ? 7.336 0.977 -7.066 1.00 96.06 337 SER A CA 1
ATOM 2769 C C . SER A 1 337 ? 8.401 1.144 -5.979 1.00 96.06 337 SER A C 1
ATOM 2771 O O . SER A 1 337 ? 8.805 2.273 -5.687 1.00 96.06 337 SER A O 1
ATOM 2773 N N . ASP A 1 338 ? 8.822 0.046 -5.351 1.00 94.88 338 ASP A N 1
ATOM 2774 C CA . ASP A 1 338 ? 9.556 0.030 -4.084 1.00 94.88 338 ASP A CA 1
ATOM 2775 C C . ASP A 1 338 ? 10.838 0.872 -4.124 1.00 94.88 338 ASP A C 1
ATOM 2777 O O . ASP A 1 338 ? 11.067 1.710 -3.255 1.00 94.88 338 ASP A O 1
ATOM 2781 N N . HIS A 1 339 ? 11.667 0.709 -5.157 1.00 95.69 339 HIS A N 1
ATOM 2782 C CA . HIS A 1 339 ? 12.972 1.377 -5.223 1.00 95.69 339 HIS A CA 1
ATOM 2783 C C . HIS A 1 339 ? 12.885 2.902 -5.410 1.00 95.69 339 HIS A C 1
ATOM 2785 O O . HIS A 1 339 ? 13.821 3.617 -5.043 1.00 95.69 339 HIS A O 1
ATOM 2791 N N . PHE A 1 340 ? 11.779 3.414 -5.961 1.00 96.38 340 PHE A N 1
ATOM 2792 C CA . PHE A 1 340 ? 11.509 4.852 -5.984 1.00 96.38 340 PHE A CA 1
ATOM 2793 C C . PHE A 1 340 ? 11.101 5.330 -4.589 1.00 96.38 340 PHE A C 1
ATOM 2795 O O . PHE A 1 340 ? 11.631 6.314 -4.091 1.00 96.38 340 PHE A O 1
ATOM 2802 N N . TRP A 1 341 ? 10.218 4.590 -3.914 1.00 93.94 341 TRP A N 1
ATOM 2803 C CA . TRP A 1 341 ? 9.767 4.940 -2.567 1.00 93.94 341 TRP A CA 1
ATOM 2804 C C . TRP A 1 341 ? 10.915 4.968 -1.549 1.00 93.94 341 TRP A C 1
ATOM 2806 O O . TRP A 1 341 ? 11.052 5.931 -0.791 1.00 93.94 341 TRP A O 1
ATOM 2816 N N . TRP A 1 342 ? 11.804 3.971 -1.589 1.00 93.75 342 TRP A N 1
ATOM 2817 C CA . TRP A 1 342 ? 13.012 3.927 -0.758 1.00 93.75 342 TRP A CA 1
ATOM 2818 C C . TRP A 1 342 ? 14.023 5.031 -1.096 1.00 93.75 342 TRP A C 1
ATOM 2820 O O . TRP A 1 342 ? 14.815 5.408 -0.234 1.00 93.75 342 TRP A O 1
ATOM 2830 N N . ALA A 1 343 ? 13.982 5.597 -2.307 1.00 95.00 343 ALA A N 1
ATOM 2831 C CA . ALA A 1 343 ? 14.794 6.753 -2.686 1.00 95.00 343 ALA A CA 1
ATOM 2832 C C . ALA A 1 343 ? 14.244 8.086 -2.153 1.00 95.00 343 ALA A C 1
ATOM 2834 O O . ALA A 1 343 ? 14.944 9.102 -2.219 1.00 95.00 343 ALA A O 1
ATOM 2835 N N . SER A 1 344 ? 13.018 8.105 -1.616 1.00 90.12 344 SER A N 1
ATOM 2836 C CA . SER A 1 344 ? 12.367 9.331 -1.149 1.00 90.12 344 SER A CA 1
ATOM 2837 C C . SER A 1 344 ? 13.044 9.969 0.058 1.00 90.12 344 SER A C 1
ATOM 2839 O O . SER A 1 344 ? 12.988 11.194 0.191 1.00 90.12 344 SER A O 1
ATOM 2841 N N . ALA A 1 345 ? 13.653 9.153 0.929 1.00 85.50 345 ALA A N 1
ATOM 2842 C CA . ALA A 1 345 ? 14.156 9.554 2.241 1.00 85.50 345 ALA A CA 1
ATOM 2843 C C . ALA A 1 345 ? 13.085 10.226 3.130 1.00 85.50 345 ALA A C 1
ATOM 2845 O O . ALA A 1 345 ? 13.407 11.098 3.936 1.00 85.50 345 ALA A O 1
ATOM 2846 N N . LYS A 1 346 ? 11.803 9.850 2.971 1.00 78.12 346 LYS A N 1
ATOM 2847 C CA . LYS A 1 346 ? 10.661 10.471 3.669 1.00 78.12 346 LYS A CA 1
ATOM 2848 C C . LYS A 1 346 ? 9.649 9.441 4.207 1.00 78.12 346 LYS A C 1
ATOM 2850 O O . LYS A 1 346 ? 8.647 9.170 3.555 1.00 78.12 346 LYS A O 1
ATOM 2855 N N . PRO A 1 347 ? 9.827 8.884 5.410 1.00 66.25 347 PRO A N 1
ATOM 2856 C CA . PRO A 1 347 ? 11.014 8.893 6.262 1.00 66.25 347 PRO A CA 1
ATOM 2857 C C . PRO A 1 347 ? 11.877 7.638 6.060 1.00 66.25 347 PRO A C 1
ATOM 2859 O O . PRO A 1 347 ? 12.641 7.275 6.945 1.00 66.25 347 PRO A O 1
ATOM 2862 N N . TRP A 1 348 ? 11.708 6.911 4.956 1.00 79.94 348 TRP A N 1
ATOM 2863 C CA . TRP A 1 348 ? 12.363 5.622 4.752 1.00 79.94 348 TRP A CA 1
ATOM 2864 C C . TRP A 1 348 ? 13.432 5.716 3.668 1.00 79.94 348 TRP A C 1
ATOM 2866 O O . TRP A 1 348 ? 13.276 6.435 2.679 1.00 79.94 348 TRP A O 1
ATOM 2876 N N . TRP A 1 349 ? 14.532 4.997 3.886 1.00 89.06 349 TRP A N 1
ATOM 2877 C CA . TRP A 1 349 ? 15.714 4.985 3.031 1.00 89.06 349 TRP A CA 1
ATOM 2878 C C . TRP A 1 349 ? 16.385 3.615 3.076 1.00 89.06 349 TRP A C 1
ATOM 2880 O O . TRP A 1 349 ? 16.658 3.103 4.162 1.00 89.06 349 TRP A O 1
ATOM 2890 N N . SER A 1 350 ? 16.682 3.050 1.907 1.00 93.38 350 SER A N 1
ATOM 2891 C CA . SER A 1 350 ? 17.501 1.843 1.775 1.00 93.38 350 SER A CA 1
ATOM 2892 C C . SER A 1 350 ? 18.419 2.003 0.579 1.00 93.38 350 SER A C 1
ATOM 2894 O O . SER A 1 350 ? 17.973 2.087 -0.563 1.00 93.38 350 SER A O 1
ATOM 2896 N N . LEU A 1 351 ? 19.718 2.031 0.855 1.00 94.50 351 LEU A N 1
ATOM 2897 C CA . LEU A 1 351 ? 20.739 2.123 -0.179 1.00 94.50 351 LEU A CA 1
ATOM 2898 C C . LEU A 1 351 ? 20.714 0.887 -1.087 1.00 94.50 351 LEU A C 1
ATOM 2900 O O . LEU A 1 351 ? 20.877 1.003 -2.297 1.00 94.50 351 LEU A O 1
ATOM 2904 N N . GLU A 1 352 ? 20.467 -0.275 -0.489 1.00 94.25 352 GLU A N 1
ATOM 2905 C CA . GLU A 1 352 ? 20.394 -1.576 -1.142 1.00 94.25 352 GLU A CA 1
ATOM 2906 C C . GLU A 1 352 ? 19.256 -1.613 -2.161 1.00 94.25 352 GLU A C 1
ATOM 2908 O O . GLU A 1 352 ? 19.466 -2.013 -3.299 1.00 94.25 352 GLU A O 1
ATOM 2913 N N . LEU A 1 353 ? 18.060 -1.147 -1.788 1.00 95.06 353 LEU A N 1
ATOM 2914 C CA . LEU A 1 353 ? 16.903 -1.172 -2.686 1.00 95.06 353 LEU A CA 1
ATOM 2915 C C . LEU A 1 353 ? 16.997 -0.114 -3.791 1.00 95.06 353 LEU A C 1
ATOM 2917 O O . LEU A 1 353 ? 16.550 -0.365 -4.911 1.00 95.06 353 LEU A O 1
ATOM 2921 N N . ILE A 1 354 ? 17.618 1.036 -3.511 1.00 97.06 354 ILE A N 1
ATOM 2922 C CA . ILE A 1 354 ? 17.896 2.064 -4.524 1.00 97.06 354 ILE A CA 1
ATOM 2923 C C . ILE A 1 354 ? 18.867 1.531 -5.581 1.00 97.06 354 ILE A C 1
ATOM 2925 O O . ILE A 1 354 ? 18.591 1.658 -6.777 1.00 97.06 354 ILE A O 1
ATOM 2929 N N . GLU A 1 355 ? 19.989 0.946 -5.148 1.00 97.31 355 GLU A N 1
ATOM 2930 C CA . GLU A 1 355 ? 20.992 0.362 -6.044 1.00 97.31 355 GLU A CA 1
ATOM 2931 C C . GLU A 1 355 ? 20.387 -0.779 -6.855 1.00 97.31 355 GLU A C 1
ATOM 2933 O O . GLU A 1 355 ? 20.452 -0.751 -8.084 1.00 97.31 355 GLU A O 1
ATOM 2938 N N . LEU A 1 356 ? 19.702 -1.705 -6.186 1.00 96.00 356 LEU A N 1
ATOM 2939 C CA . LEU A 1 356 ? 19.151 -2.895 -6.811 1.00 96.00 356 LEU A CA 1
ATOM 2940 C C . LEU A 1 356 ? 18.093 -2.545 -7.865 1.00 96.00 356 LEU A C 1
ATOM 2942 O O . LEU A 1 356 ? 18.112 -3.103 -8.962 1.00 96.00 356 LEU A O 1
ATOM 2946 N N . GLY A 1 357 ? 17.206 -1.585 -7.586 1.00 96.50 357 GLY A N 1
ATOM 2947 C CA . GLY A 1 357 ? 16.223 -1.109 -8.563 1.00 96.50 357 GLY A CA 1
ATOM 2948 C C . GLY A 1 357 ? 16.866 -0.438 -9.781 1.00 96.50 357 GLY A C 1
ATOM 2949 O O . GLY A 1 357 ? 16.524 -0.753 -10.923 1.00 96.50 357 GLY A O 1
ATOM 2950 N N . ALA A 1 358 ? 17.851 0.439 -9.560 1.00 97.62 358 ALA A N 1
ATOM 2951 C CA . ALA A 1 358 ? 18.567 1.102 -10.649 1.00 97.62 358 ALA A CA 1
ATOM 2952 C C . ALA A 1 358 ? 19.392 0.107 -11.489 1.00 97.62 358 ALA A C 1
ATOM 2954 O O . ALA A 1 358 ? 19.421 0.201 -12.717 1.00 97.62 358 ALA A O 1
ATOM 2955 N N . TYR A 1 359 ? 20.010 -0.883 -10.843 1.00 97.38 359 TYR A N 1
ATOM 2956 C CA . TYR A 1 359 ? 20.756 -1.947 -11.505 1.00 97.38 359 TYR A CA 1
ATOM 2957 C C . TYR A 1 359 ? 19.844 -2.818 -12.371 1.00 97.38 359 TYR A C 1
ATOM 2959 O O . TYR A 1 359 ? 20.166 -3.078 -13.528 1.00 97.38 359 TYR A O 1
ATOM 2967 N N . ARG A 1 360 ? 18.674 -3.230 -11.864 1.00 96.50 360 ARG A N 1
ATOM 2968 C CA . ARG A 1 360 ? 17.700 -4.007 -12.649 1.00 96.50 360 ARG A CA 1
ATOM 2969 C C . ARG A 1 360 ? 17.288 -3.275 -13.922 1.00 96.50 360 ARG A C 1
ATOM 2971 O O . ARG A 1 360 ? 17.344 -3.877 -14.990 1.00 96.50 360 ARG A O 1
ATOM 2978 N N . LEU A 1 361 ? 16.968 -1.981 -13.820 1.00 96.62 361 LEU A N 1
ATOM 2979 C CA . LEU A 1 361 ? 16.643 -1.142 -14.977 1.00 96.62 361 LEU A CA 1
ATOM 2980 C C . LEU A 1 361 ? 17.792 -1.086 -15.990 1.00 96.62 361 LEU A C 1
ATOM 2982 O O . LEU A 1 361 ? 17.554 -1.263 -17.181 1.00 96.62 361 LEU A O 1
ATOM 2986 N N . LEU A 1 362 ? 19.037 -0.913 -15.533 1.00 96.06 362 LEU A N 1
ATOM 2987 C CA . LEU A 1 362 ? 20.211 -0.963 -16.411 1.00 96.06 362 LEU A CA 1
ATOM 2988 C C . LEU A 1 362 ? 20.310 -2.311 -17.144 1.00 96.06 362 LEU A C 1
ATOM 2990 O O . LEU A 1 362 ? 20.610 -2.353 -18.334 1.00 96.06 362 LEU A O 1
ATOM 2994 N N . LYS A 1 363 ? 20.023 -3.421 -16.457 1.00 96.06 363 LYS A N 1
ATOM 2995 C CA . LYS A 1 363 ? 20.113 -4.771 -17.027 1.00 96.06 363 LYS A CA 1
ATOM 2996 C C . LYS A 1 363 ? 19.048 -5.082 -18.072 1.00 96.06 363 LYS A C 1
ATOM 2998 O O . LYS A 1 363 ? 19.277 -5.955 -18.906 1.00 96.06 363 LYS A O 1
ATOM 3003 N N . VAL A 1 364 ? 17.923 -4.368 -18.082 1.00 97.00 364 VAL A N 1
ATOM 3004 C CA . VAL A 1 364 ? 16.840 -4.557 -19.065 1.00 97.00 364 VAL A CA 1
ATOM 3005 C C . VAL A 1 364 ? 17.343 -4.492 -20.506 1.00 97.00 364 VAL A C 1
ATOM 3007 O O . VAL A 1 364 ? 16.858 -5.236 -21.354 1.00 97.00 364 VAL A O 1
ATOM 3010 N N . VAL A 1 365 ? 18.299 -3.608 -20.794 1.00 94.75 365 VAL A N 1
ATOM 3011 C CA . VAL A 1 365 ? 18.770 -3.363 -22.164 1.00 94.75 365 VAL A CA 1
ATOM 3012 C C . VAL A 1 365 ? 19.857 -4.344 -22.623 1.00 94.75 365 VAL A C 1
ATOM 3014 O O . VAL A 1 365 ? 20.071 -4.476 -23.826 1.00 94.75 365 VAL A O 1
ATOM 3017 N N . GLU A 1 366 ? 20.478 -5.107 -21.712 1.00 92.94 366 GLU A N 1
ATOM 3018 C CA . GLU A 1 366 ? 21.533 -6.097 -22.023 1.00 92.94 366 GLU A CA 1
ATOM 3019 C C . GLU A 1 366 ? 21.181 -7.105 -23.117 1.00 92.94 366 GLU A C 1
ATOM 3021 O O . GLU A 1 366 ? 22.029 -7.382 -23.965 1.00 92.94 366 GLU A O 1
ATOM 3026 N N . PRO A 1 367 ? 19.958 -7.661 -23.170 1.00 94.00 367 PRO A N 1
ATOM 3027 C CA . PRO A 1 367 ? 19.618 -8.623 -24.208 1.00 94.00 367 PRO A CA 1
ATOM 3028 C C . PRO A 1 367 ? 19.534 -8.008 -25.615 1.00 94.00 367 PRO A C 1
ATOM 3030 O O . PRO A 1 367 ? 19.637 -8.752 -26.591 1.00 94.00 367 PRO A O 1
ATOM 3033 N N . ILE A 1 368 ? 19.308 -6.693 -25.732 1.00 92.69 368 ILE A N 1
ATOM 3034 C CA . ILE A 1 368 ? 18.870 -6.031 -26.976 1.00 92.69 368 ILE A CA 1
ATOM 3035 C C . ILE A 1 368 ? 19.783 -4.897 -27.468 1.00 92.69 368 ILE A C 1
ATOM 3037 O O . ILE A 1 368 ? 19.606 -4.444 -28.598 1.00 92.69 368 ILE A O 1
ATOM 3041 N N . VAL A 1 369 ? 20.760 -4.460 -26.672 1.00 86.50 369 VAL A N 1
ATOM 3042 C CA . VAL A 1 369 ? 21.712 -3.389 -27.015 1.00 86.50 369 VAL A CA 1
ATOM 3043 C C . VAL A 1 369 ? 23.147 -3.946 -27.073 1.00 86.50 369 VAL A C 1
ATOM 3045 O O . VAL A 1 369 ? 23.475 -4.901 -26.374 1.00 86.50 369 VAL A O 1
ATOM 3048 N N . GLU A 1 370 ? 24.000 -3.376 -27.933 1.00 76.69 370 GLU A N 1
ATOM 3049 C CA . GLU A 1 370 ? 25.444 -3.680 -28.037 1.00 76.69 370 GLU A CA 1
ATOM 3050 C C . GLU A 1 370 ? 26.240 -2.971 -26.926 1.00 76.69 370 GLU A C 1
ATOM 3052 O O . GLU A 1 370 ? 25.917 -1.838 -26.580 1.00 76.69 370 GLU A O 1
ATOM 3057 N N . GLU A 1 371 ? 27.305 -3.591 -26.402 1.00 69.50 371 GLU A N 1
ATOM 3058 C CA . GLU A 1 371 ? 28.044 -3.153 -25.195 1.00 69.50 371 GLU A CA 1
ATOM 3059 C C . GLU A 1 371 ? 28.489 -1.673 -25.224 1.00 69.50 371 GLU A C 1
ATOM 3061 O O . GLU A 1 371 ? 28.439 -0.982 -24.211 1.00 69.50 371 GLU A O 1
ATOM 3066 N N . THR A 1 372 ? 28.817 -1.133 -26.400 1.00 62.41 372 THR A N 1
ATOM 3067 C CA . THR A 1 372 ? 29.237 0.271 -26.580 1.00 62.41 372 THR A CA 1
ATOM 3068 C C . THR A 1 372 ? 28.107 1.300 -26.463 1.00 62.41 372 THR A C 1
ATOM 3070 O O . THR A 1 372 ? 28.372 2.496 -26.428 1.00 62.41 372 THR A O 1
ATOM 3073 N N . ALA A 1 373 ? 26.844 0.872 -26.455 1.00 67.25 373 ALA A N 1
ATOM 3074 C CA . ALA A 1 373 ? 25.677 1.746 -26.307 1.00 67.25 373 ALA A CA 1
ATOM 3075 C C . ALA A 1 373 ? 25.134 1.781 -24.861 1.00 67.25 373 ALA A C 1
ATOM 3077 O O . ALA A 1 373 ? 24.105 2.406 -24.607 1.00 67.25 373 ALA A O 1
ATOM 3078 N N . PHE A 1 374 ? 25.835 1.148 -23.908 1.00 82.25 374 PHE A N 1
ATOM 3079 C CA . PHE A 1 374 ? 25.477 1.142 -22.483 1.00 82.25 374 PHE A CA 1
ATOM 3080 C C . PHE A 1 374 ? 26.071 2.301 -21.693 1.00 82.25 374 PHE A C 1
ATOM 3082 O O . PHE A 1 374 ? 25.599 2.553 -20.586 1.00 82.25 374 PHE A O 1
ATOM 3089 N N . ASP A 1 375 ? 27.076 2.996 -22.229 1.00 85.62 375 ASP A N 1
ATOM 3090 C CA . ASP A 1 375 ? 27.879 3.954 -21.461 1.00 85.62 375 ASP A CA 1
ATOM 3091 C C . ASP A 1 375 ? 27.014 5.041 -20.804 1.00 85.62 375 ASP A C 1
ATOM 3093 O O . ASP A 1 375 ? 27.122 5.268 -19.600 1.00 85.62 375 ASP A O 1
ATOM 3097 N N . GLU A 1 376 ? 26.065 5.631 -21.540 1.00 89.19 376 GLU A N 1
ATOM 3098 C CA . GLU A 1 376 ? 25.176 6.668 -20.993 1.00 89.19 376 GLU A CA 1
ATOM 3099 C C . GLU A 1 376 ? 24.263 6.143 -19.870 1.00 89.19 376 GLU A C 1
ATOM 3101 O O . GLU A 1 376 ? 24.109 6.792 -18.835 1.00 89.19 376 GLU A O 1
ATOM 3106 N N . LEU A 1 377 ? 23.657 4.961 -20.041 1.00 93.88 377 LEU A N 1
ATOM 3107 C CA . LEU A 1 377 ? 22.779 4.370 -19.021 1.00 93.88 377 LEU A CA 1
ATOM 3108 C C . LEU A 1 377 ? 23.579 3.947 -17.788 1.00 93.88 377 LEU A C 1
ATOM 3110 O O . LEU A 1 377 ? 23.127 4.115 -16.653 1.00 93.88 377 LEU A O 1
ATOM 3114 N N . HIS A 1 378 ? 24.785 3.426 -18.012 1.00 94.25 378 HIS A N 1
ATOM 3115 C CA . HIS A 1 378 ? 25.708 3.048 -16.958 1.00 94.25 378 HIS A CA 1
ATOM 3116 C C . HIS A 1 378 ? 26.171 4.279 -16.162 1.00 94.25 378 HIS A C 1
ATOM 3118 O O . HIS A 1 378 ? 26.318 4.198 -14.939 1.00 94.25 378 HIS A O 1
ATOM 3124 N N . ASP A 1 379 ? 26.376 5.421 -16.815 1.00 95.62 379 ASP A N 1
ATOM 3125 C CA . ASP A 1 379 ? 26.732 6.673 -16.149 1.00 95.62 379 ASP A CA 1
ATOM 3126 C C . ASP A 1 379 ? 25.575 7.235 -15.315 1.00 95.62 379 ASP A C 1
ATOM 3128 O O . ASP A 1 379 ? 25.810 7.715 -14.203 1.00 95.62 379 ASP A O 1
ATOM 3132 N N . ILE A 1 380 ? 24.325 7.135 -15.785 1.00 97.50 380 ILE A N 1
ATOM 3133 C CA . ILE A 1 380 ? 23.144 7.498 -14.979 1.00 97.50 380 ILE A CA 1
ATOM 3134 C C . ILE A 1 380 ? 23.051 6.593 -13.743 1.00 97.50 380 ILE A C 1
ATOM 3136 O O . ILE A 1 380 ? 22.894 7.084 -12.624 1.00 97.50 380 ILE A O 1
ATOM 3140 N N . TYR A 1 381 ? 23.203 5.278 -13.925 1.00 97.81 381 TYR A N 1
ATOM 3141 C CA . TYR A 1 381 ? 23.220 4.308 -12.829 1.00 97.81 381 TYR A CA 1
ATOM 3142 C C . TYR A 1 381 ? 24.309 4.624 -11.789 1.00 97.81 381 TYR A C 1
ATOM 3144 O O . TYR A 1 381 ? 24.021 4.693 -10.593 1.00 97.81 381 TYR A O 1
ATOM 3152 N N . ARG A 1 382 ? 25.549 4.886 -12.228 1.00 97.81 382 ARG A N 1
ATOM 3153 C CA . ARG A 1 382 ? 26.653 5.263 -11.328 1.00 97.81 382 ARG A CA 1
ATOM 3154 C C . ARG A 1 382 ? 26.341 6.533 -10.549 1.00 97.81 382 ARG A C 1
ATOM 3156 O O . ARG A 1 382 ? 26.543 6.550 -9.342 1.00 97.81 382 ARG A O 1
ATOM 3163 N N . GLN A 1 383 ? 25.789 7.556 -11.202 1.00 98.44 383 GLN A N 1
ATOM 3164 C CA . GLN A 1 383 ? 25.403 8.797 -10.528 1.00 98.44 383 GLN A CA 1
ATOM 3165 C C . GLN A 1 383 ? 24.329 8.574 -9.457 1.00 98.44 383 GLN A C 1
ATOM 3167 O O . GLN A 1 383 ? 24.424 9.163 -8.382 1.00 98.44 383 GLN A O 1
ATOM 3172 N N . ILE A 1 384 ? 23.335 7.712 -9.710 1.00 98.50 384 ILE A N 1
ATOM 3173 C CA . ILE A 1 384 ? 22.332 7.335 -8.698 1.00 98.50 384 ILE A CA 1
ATOM 3174 C C . ILE A 1 384 ? 23.027 6.768 -7.458 1.00 98.50 384 ILE A C 1
ATOM 3176 O O . ILE A 1 384 ? 22.785 7.235 -6.343 1.00 98.50 384 ILE A O 1
ATOM 3180 N N . VAL A 1 385 ? 23.913 5.791 -7.661 1.00 98.19 385 VAL A N 1
ATOM 3181 C CA . VAL A 1 385 ? 24.640 5.112 -6.583 1.00 98.19 385 VAL A CA 1
ATOM 3182 C C . VAL A 1 385 ? 25.567 6.084 -5.847 1.00 98.19 385 VAL A C 1
ATOM 3184 O O . VAL A 1 385 ? 25.536 6.143 -4.618 1.00 98.19 385 VAL A O 1
ATOM 3187 N N . ASP A 1 386 ? 26.335 6.900 -6.567 1.00 98.25 386 ASP A N 1
ATOM 3188 C CA . ASP A 1 386 ? 27.263 7.876 -5.989 1.00 98.25 386 ASP A CA 1
ATOM 3189 C C . ASP A 1 386 ? 26.539 8.901 -5.110 1.00 98.25 386 ASP A C 1
ATOM 3191 O O . ASP A 1 386 ? 26.967 9.155 -3.982 1.00 98.25 386 ASP A O 1
ATOM 3195 N N . ILE A 1 387 ? 25.411 9.445 -5.581 1.00 98.00 387 ILE A N 1
ATOM 3196 C CA . ILE A 1 387 ? 24.600 10.390 -4.802 1.00 98.00 387 ILE A CA 1
ATOM 3197 C C . ILE A 1 387 ? 24.004 9.697 -3.573 1.00 98.00 387 ILE A C 1
ATOM 3199 O O . ILE A 1 387 ? 24.024 10.272 -2.485 1.00 98.00 387 ILE A O 1
ATOM 3203 N N . ALA A 1 388 ? 23.505 8.465 -3.710 1.00 97.19 388 ALA A N 1
ATOM 3204 C CA . ALA A 1 388 ? 22.945 7.720 -2.586 1.00 97.19 388 ALA A CA 1
ATOM 3205 C C . ALA A 1 388 ? 24.002 7.442 -1.498 1.00 97.19 388 ALA A C 1
ATOM 3207 O O . ALA A 1 388 ? 23.757 7.672 -0.308 1.00 97.19 388 ALA A O 1
ATOM 3208 N N . PHE A 1 389 ? 25.215 7.040 -1.889 1.00 97.25 389 PHE A N 1
ATOM 3209 C CA . PHE A 1 389 ? 26.335 6.883 -0.960 1.00 97.25 389 PHE A CA 1
ATOM 3210 C C . PHE A 1 389 ? 26.782 8.214 -0.348 1.00 97.25 389 PHE A C 1
ATOM 3212 O O . PHE A 1 389 ? 27.099 8.251 0.842 1.00 97.25 389 PHE A O 1
ATOM 3219 N N . ASP A 1 390 ? 26.816 9.301 -1.119 1.00 97.50 390 ASP A N 1
ATOM 3220 C CA . ASP A 1 390 ? 27.141 10.628 -0.594 1.00 97.50 390 ASP A CA 1
ATOM 3221 C C . ASP A 1 390 ? 26.113 11.085 0.448 1.00 97.50 390 ASP A C 1
ATOM 3223 O O . ASP A 1 390 ? 26.490 11.542 1.527 1.00 97.50 390 ASP A O 1
ATOM 3227 N N . TRP A 1 391 ? 24.816 10.878 0.207 1.00 95.88 391 TRP A N 1
ATOM 3228 C CA . TRP A 1 391 ? 23.759 11.201 1.171 1.00 95.88 391 TRP A CA 1
ATOM 3229 C C . TRP A 1 391 ? 23.912 10.419 2.478 1.00 95.88 391 TRP A C 1
ATOM 3231 O O . TRP A 1 391 ? 23.765 10.996 3.562 1.00 95.88 391 TRP A O 1
ATOM 3241 N N . GLN A 1 392 ? 24.270 9.136 2.386 1.00 91.25 392 GLN A N 1
ATOM 3242 C CA . GLN A 1 392 ? 24.560 8.298 3.548 1.00 91.25 392 GLN A CA 1
ATOM 3243 C C . GLN A 1 392 ? 25.801 8.800 4.311 1.00 91.25 392 GLN A C 1
ATOM 3245 O O . GLN A 1 392 ? 25.760 8.974 5.530 1.00 91.25 392 GLN A O 1
ATOM 3250 N N . ARG A 1 393 ? 26.909 9.073 3.607 1.00 95.19 393 ARG A N 1
ATOM 3251 C CA . ARG A 1 393 ? 28.201 9.475 4.201 1.00 95.19 393 ARG A CA 1
ATOM 3252 C C . ARG A 1 393 ? 28.172 10.885 4.792 1.00 95.19 393 ARG A C 1
ATOM 3254 O O . ARG A 1 393 ? 28.740 11.114 5.858 1.00 95.19 393 ARG A O 1
ATOM 3261 N N . SER A 1 394 ? 27.488 11.815 4.131 1.00 94.62 394 SER A N 1
ATOM 3262 C CA . SER A 1 394 ? 27.317 13.208 4.569 1.00 94.62 394 SER A CA 1
ATOM 3263 C C . SER A 1 394 ? 26.287 13.374 5.692 1.00 94.62 394 SER A C 1
ATOM 3265 O O . SER A 1 394 ? 26.094 14.488 6.188 1.00 94.62 394 SER A O 1
ATOM 3267 N N . LYS A 1 395 ? 25.628 12.279 6.105 1.00 90.25 395 LYS A N 1
ATOM 3268 C CA . LYS A 1 395 ? 24.511 12.264 7.061 1.00 90.25 395 LYS A CA 1
ATOM 3269 C C . LYS A 1 395 ? 23.316 13.108 6.605 1.00 90.25 395 LYS A C 1
ATOM 3271 O O . LYS A 1 395 ? 22.531 13.555 7.438 1.00 90.25 395 LYS A O 1
ATOM 3276 N N . LYS A 1 396 ? 23.150 13.330 5.298 1.00 89.75 396 LYS A N 1
ATOM 3277 C CA . LYS A 1 396 ? 21.998 14.066 4.764 1.00 89.75 396 LYS A CA 1
ATOM 3278 C C . LYS A 1 396 ? 20.681 13.373 5.115 1.00 89.75 396 LYS A C 1
ATOM 3280 O O . LYS A 1 396 ? 19.770 14.048 5.570 1.00 89.75 396 LYS A O 1
ATOM 3285 N N . ILE A 1 397 ? 20.621 12.044 4.994 1.00 86.94 397 ILE A N 1
ATOM 3286 C CA . ILE A 1 397 ? 19.448 11.243 5.391 1.00 86.94 397 ILE A CA 1
ATOM 3287 C C . ILE A 1 397 ? 19.096 11.474 6.861 1.00 86.94 397 ILE A C 1
ATOM 3289 O O . ILE A 1 397 ? 17.948 11.730 7.199 1.00 86.94 397 ILE A O 1
ATOM 3293 N N . HIS A 1 398 ? 20.107 11.459 7.732 1.00 81.56 398 HIS A N 1
ATOM 3294 C CA . HIS A 1 398 ? 19.913 11.710 9.155 1.00 81.56 398 HIS A CA 1
ATOM 3295 C C . HIS A 1 398 ? 19.354 13.113 9.415 1.00 81.56 398 HIS A C 1
ATOM 3297 O O . HIS A 1 398 ? 18.373 13.232 10.135 1.00 81.56 398 HIS A O 1
ATOM 3303 N N . LYS A 1 399 ? 19.906 14.150 8.770 1.00 83.31 399 LYS A N 1
ATOM 3304 C CA . LYS A 1 399 ? 19.383 15.522 8.875 1.00 83.31 399 LYS A CA 1
ATOM 3305 C C . LYS A 1 399 ? 17.944 15.633 8.378 1.00 83.31 399 LYS A C 1
ATOM 3307 O O . LYS A 1 399 ? 17.135 16.281 9.023 1.00 83.31 399 LYS A O 1
ATOM 3312 N N . MET A 1 400 ? 17.607 14.975 7.268 1.00 79.56 400 MET A N 1
ATOM 3313 C CA . MET A 1 400 ? 16.233 14.949 6.756 1.00 79.56 400 MET A CA 1
ATOM 3314 C C . MET A 1 400 ? 15.275 14.303 7.766 1.00 79.56 400 MET A C 1
ATOM 3316 O O . MET A 1 400 ? 14.182 14.815 7.983 1.00 79.56 400 MET A O 1
ATOM 3320 N N . TYR A 1 401 ? 15.696 13.231 8.444 1.00 75.50 401 TYR A N 1
ATOM 3321 C CA . TYR A 1 401 ? 14.910 12.629 9.524 1.00 75.50 401 TYR A CA 1
ATOM 3322 C C . TYR A 1 401 ? 14.797 13.528 10.755 1.00 75.50 401 TYR A C 1
ATOM 3324 O O . TYR A 1 401 ? 13.723 13.597 11.343 1.00 75.50 401 TYR A O 1
ATOM 3332 N N . GLU A 1 402 ? 15.863 14.233 11.136 1.00 69.31 402 GLU A N 1
ATOM 3333 C CA . GLU A 1 402 ? 15.825 15.226 12.218 1.00 69.31 402 GLU A CA 1
ATOM 3334 C C . GLU A 1 402 ? 14.871 16.389 11.886 1.00 69.31 402 GLU A C 1
ATOM 3336 O O . GLU A 1 402 ? 14.122 16.824 12.754 1.00 69.31 402 GLU A O 1
ATOM 3341 N N . GLU A 1 403 ? 14.855 16.862 10.635 1.00 67.88 403 GLU A N 1
ATOM 3342 C CA . GLU A 1 403 ? 13.973 17.938 10.159 1.00 67.88 403 GLU A CA 1
ATOM 3343 C C . GLU A 1 403 ? 12.497 17.514 10.086 1.00 67.88 403 GLU A C 1
ATOM 3345 O O . GLU A 1 403 ? 11.607 18.324 10.350 1.00 67.88 403 GLU A O 1
ATOM 3350 N N . MET A 1 404 ? 12.225 16.253 9.731 1.00 63.66 404 MET A N 1
ATOM 3351 C CA . MET A 1 404 ? 10.869 15.689 9.703 1.00 63.66 404 MET A CA 1
ATOM 3352 C C . MET A 1 404 ? 10.374 15.290 11.097 1.00 63.66 404 MET A C 1
ATOM 3354 O O . MET A 1 404 ? 9.178 15.352 11.382 1.00 63.66 404 MET A O 1
ATOM 3358 N N . SER A 1 405 ? 11.285 14.906 11.992 1.00 57.72 405 SER A N 1
ATOM 3359 C CA . SER A 1 405 ? 10.953 14.601 13.376 1.00 57.72 405 SER A CA 1
ATOM 3360 C C . SER A 1 405 ? 10.518 15.873 14.098 1.00 57.72 405 SER A C 1
ATOM 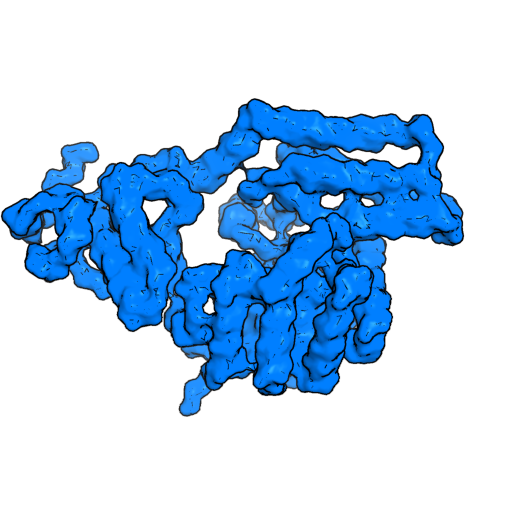3362 O O . SER A 1 405 ? 11.319 16.704 14.520 1.00 57.72 405 SER A O 1
ATOM 3364 N N . THR A 1 406 ? 9.209 16.016 14.297 1.00 51.50 406 THR A N 1
ATOM 3365 C CA . THR A 1 406 ? 8.637 17.145 15.047 1.00 51.50 406 THR A CA 1
ATOM 3366 C C . THR A 1 406 ? 9.067 17.188 16.522 1.00 51.50 406 THR A C 1
ATOM 3368 O O . THR A 1 406 ? 8.752 18.162 17.211 1.00 51.50 406 THR A O 1
ATOM 3371 N N . SER A 1 407 ? 9.773 16.164 17.018 1.00 49.47 407 SER A N 1
ATOM 3372 C CA . SER A 1 407 ? 10.181 16.018 18.415 1.00 49.47 407 SER A CA 1
ATOM 3373 C C . SER A 1 407 ? 11.630 16.456 18.680 1.00 49.47 407 SER A C 1
ATOM 3375 O O . SER A 1 407 ? 11.892 17.044 19.728 1.00 49.47 407 SER A O 1
ATOM 3377 N N . TYR A 1 408 ? 12.554 16.260 17.726 1.00 43.28 408 TYR A N 1
ATOM 3378 C CA . TYR A 1 408 ? 14.008 16.335 17.963 1.00 43.28 408 TYR A CA 1
ATOM 3379 C C . TYR A 1 408 ? 14.556 17.749 18.253 1.00 43.28 408 TYR A C 1
ATOM 3381 O O . TYR A 1 408 ? 15.694 17.900 18.689 1.00 43.28 408 TYR A O 1
ATOM 3389 N N . MET A 1 409 ? 13.747 18.798 18.086 1.00 48.53 409 MET A N 1
ATOM 3390 C CA . MET A 1 409 ? 14.129 20.183 18.412 1.00 48.53 409 MET A CA 1
ATOM 3391 C C . MET A 1 409 ? 13.170 20.897 19.371 1.00 48.53 409 MET A C 1
ATOM 3393 O O . MET A 1 409 ? 13.259 22.113 19.538 1.00 48.53 409 MET A O 1
ATOM 3397 N N . ARG A 1 410 ? 12.232 20.179 19.998 1.00 61.31 410 ARG A N 1
ATOM 3398 C CA . ARG A 1 410 ? 11.358 20.778 21.013 1.00 61.31 410 ARG A CA 1
ATOM 3399 C C . ARG A 1 410 ? 12.010 20.643 22.379 1.00 61.31 410 ARG A C 1
ATOM 3401 O O . ARG A 1 410 ? 12.608 19.617 22.681 1.00 61.31 410 ARG A O 1
ATOM 3408 N N . GLU A 1 411 ? 11.870 21.663 23.220 1.00 73.38 411 GLU A N 1
ATOM 3409 C CA . GLU A 1 411 ? 12.144 21.475 24.641 1.00 73.38 411 GLU A CA 1
ATOM 3410 C C . GLU A 1 411 ? 11.254 20.338 25.179 1.00 73.38 411 GLU A C 1
ATOM 3412 O O . GLU A 1 411 ? 10.119 20.174 24.697 1.00 73.38 411 GLU A O 1
ATOM 3417 N N . PRO A 1 412 ? 11.741 19.545 26.153 1.00 83.38 412 PRO A N 1
ATOM 3418 C CA . PRO A 1 412 ? 10.936 18.520 26.805 1.00 83.38 412 PRO A CA 1
ATOM 3419 C C . PRO A 1 412 ? 9.569 19.052 27.191 1.00 83.38 412 PRO A C 1
ATOM 3421 O O . PRO A 1 412 ? 9.469 20.201 27.619 1.00 83.38 412 PRO A O 1
ATOM 3424 N N . LEU A 1 413 ? 8.516 18.240 27.072 1.00 82.06 413 LEU A N 1
ATOM 3425 C CA . LEU A 1 413 ? 7.154 18.699 27.345 1.00 82.06 413 LEU A CA 1
ATOM 3426 C C . LEU A 1 413 ? 7.047 19.429 28.692 1.00 82.06 413 LEU A C 1
ATOM 3428 O O . LEU A 1 413 ? 6.483 20.516 28.750 1.00 82.06 413 LEU A O 1
ATOM 3432 N N . LYS A 1 414 ? 7.698 18.890 29.731 1.00 84.38 414 LYS A N 1
ATOM 3433 C CA . LYS A 1 414 ? 7.786 19.490 31.073 1.00 84.38 414 LYS A CA 1
ATOM 3434 C C . LYS A 1 414 ? 8.314 20.928 31.127 1.00 84.38 414 LYS A C 1
ATOM 3436 O O . LYS A 1 414 ? 8.043 21.616 32.101 1.00 84.38 414 LYS A O 1
ATOM 3441 N N . MET A 1 415 ? 9.085 21.359 30.131 1.00 84.06 415 MET A N 1
ATOM 3442 C CA . MET A 1 415 ? 9.670 22.702 30.043 1.00 84.06 415 MET A CA 1
ATOM 3443 C C . MET A 1 415 ? 8.791 23.678 29.254 1.00 84.06 415 MET A C 1
ATOM 3445 O O . MET A 1 415 ? 8.874 24.879 29.470 1.00 84.06 415 MET A O 1
ATOM 3449 N N . ARG A 1 416 ? 7.942 23.176 28.348 1.00 78.38 416 ARG A N 1
ATOM 3450 C CA . ARG A 1 416 ? 7.183 23.998 27.384 1.00 78.38 416 ARG A CA 1
ATOM 3451 C C . ARG A 1 416 ? 5.677 24.053 27.640 1.00 78.38 416 ARG A C 1
ATOM 3453 O O . ARG A 1 416 ? 4.928 24.514 26.780 1.00 78.38 416 ARG A O 1
ATOM 3460 N N . THR A 1 417 ? 5.212 23.542 28.775 1.00 77.56 417 THR A N 1
ATOM 3461 C CA . THR A 1 417 ? 3.790 23.512 29.148 1.00 77.56 417 THR A CA 1
ATOM 3462 C C . THR A 1 417 ? 3.602 24.020 30.566 1.00 77.56 417 THR A C 1
ATOM 3464 O O . THR A 1 417 ? 4.495 23.840 31.392 1.00 77.56 417 THR A O 1
ATOM 3467 N N . SER A 1 418 ? 2.439 24.603 30.874 1.00 82.81 418 SER A N 1
ATOM 3468 C CA . SER A 1 418 ? 2.149 25.002 32.253 1.00 82.81 418 SER A CA 1
ATOM 3469 C C . SER A 1 418 ? 2.148 23.784 33.171 1.00 82.81 418 SER A C 1
ATOM 3471 O O . SER A 1 418 ? 1.801 22.669 32.765 1.00 82.81 418 SER A O 1
ATOM 3473 N N . LEU A 1 419 ? 2.535 23.994 34.425 1.00 86.25 419 LEU A N 1
ATOM 3474 C CA . LEU A 1 419 ? 2.652 22.896 35.372 1.00 86.25 419 LEU A CA 1
ATOM 3475 C C . LEU A 1 419 ? 1.301 22.215 35.634 1.00 86.25 419 LEU A C 1
ATOM 3477 O O . LEU A 1 419 ? 1.242 20.993 35.749 1.00 86.25 419 LEU A O 1
ATOM 3481 N N . ASN A 1 420 ? 0.216 22.995 35.685 1.00 82.75 420 ASN A N 1
ATOM 3482 C CA . ASN A 1 420 ? -1.137 22.466 35.835 1.00 82.75 420 ASN A CA 1
ATOM 3483 C C . ASN A 1 420 ? -1.497 21.537 34.665 1.00 82.75 420 ASN A C 1
ATOM 3485 O O . ASN A 1 420 ? -1.938 20.409 34.873 1.00 82.75 420 ASN A O 1
ATOM 3489 N N . TRP A 1 421 ? -1.221 21.967 33.430 1.00 81.94 421 TRP A N 1
ATOM 3490 C CA . TRP A 1 421 ? -1.489 21.155 32.246 1.00 81.94 421 TRP A CA 1
ATOM 3491 C C . TRP A 1 421 ? -0.625 19.891 32.198 1.00 81.94 421 TRP A C 1
ATOM 3493 O O . TRP A 1 421 ? -1.128 18.808 31.909 1.00 81.94 421 TRP A O 1
ATOM 3503 N N . TYR A 1 422 ? 0.661 20.005 32.539 1.00 89.31 422 TYR A N 1
ATOM 3504 C CA . TYR A 1 422 ? 1.555 18.855 32.647 1.00 89.31 422 TYR A CA 1
ATOM 3505 C C . TYR A 1 422 ? 1.032 17.832 33.666 1.00 89.31 422 TYR A C 1
ATOM 3507 O O . TYR A 1 422 ? 0.943 16.641 33.367 1.00 89.31 422 TYR A O 1
ATOM 3515 N N . ASN A 1 423 ? 0.663 18.295 34.864 1.00 92.00 423 ASN A N 1
ATOM 3516 C CA . ASN A 1 423 ? 0.182 17.421 35.927 1.00 92.00 423 ASN A CA 1
ATOM 3517 C C . ASN A 1 423 ? -1.165 16.784 35.546 1.00 92.00 423 ASN A C 1
ATOM 3519 O O . ASN A 1 423 ? -1.338 15.588 35.766 1.00 92.00 423 ASN A O 1
ATOM 3523 N N . GLN A 1 424 ? -2.065 17.526 34.886 1.00 89.31 424 GLN A N 1
ATOM 3524 C CA . GLN A 1 424 ? -3.296 16.970 34.315 1.00 89.31 424 GLN A CA 1
ATOM 3525 C C . GLN A 1 424 ? -2.996 15.861 33.304 1.00 89.31 424 GLN A C 1
ATOM 3527 O O . GLN A 1 424 ? -3.604 14.795 33.358 1.00 89.31 424 GLN A O 1
ATOM 3532 N N . LEU A 1 425 ? -2.042 16.080 32.395 1.00 87.25 425 LEU A N 1
ATOM 3533 C CA . LEU A 1 425 ? -1.683 15.090 31.385 1.00 87.25 425 LEU A CA 1
ATOM 3534 C C . LEU A 1 425 ? -1.181 13.785 32.016 1.00 87.25 425 LEU A C 1
ATOM 3536 O O . LEU A 1 425 ? -1.525 12.711 31.528 1.00 87.25 425 LEU A O 1
ATOM 3540 N N . LEU A 1 426 ? -0.401 13.848 33.100 1.00 91.88 426 LEU A N 1
ATOM 3541 C CA . LEU A 1 426 ? 0.032 12.635 33.800 1.00 91.88 426 LEU A CA 1
ATOM 3542 C C . LEU A 1 426 ? -1.153 11.824 34.333 1.00 91.88 426 LEU A C 1
ATOM 3544 O O . LEU A 1 426 ? -1.135 10.598 34.221 1.00 91.88 426 LEU A O 1
ATOM 3548 N N . LEU A 1 427 ? -2.182 12.494 34.861 1.00 92.56 427 LEU A N 1
ATOM 3549 C CA . LEU A 1 427 ? -3.405 11.827 35.312 1.00 92.56 427 LEU A CA 1
ATOM 3550 C C . LEU A 1 427 ? -4.159 11.183 34.150 1.00 92.56 427 LEU A C 1
ATOM 3552 O O . LEU A 1 427 ? -4.637 10.061 34.275 1.00 92.56 427 LEU A O 1
ATOM 3556 N N . GLU A 1 428 ? -4.238 11.866 33.009 1.00 88.88 428 GLU A N 1
ATOM 3557 C CA . GLU A 1 428 ? -4.881 11.330 31.809 1.00 88.88 428 GLU A CA 1
ATOM 3558 C C . GLU A 1 428 ? -4.160 10.088 31.271 1.00 88.88 428 GLU A C 1
ATOM 3560 O O . GLU A 1 428 ? -4.803 9.097 30.922 1.00 88.88 428 GLU A O 1
ATOM 3565 N N . LEU A 1 429 ? -2.824 10.110 31.252 1.00 91.00 429 LEU A N 1
ATOM 3566 C CA . LEU A 1 429 ? -2.011 8.958 30.858 1.00 91.00 429 LEU A CA 1
ATOM 3567 C C . LEU A 1 429 ? -2.149 7.802 31.856 1.00 91.00 429 LEU A C 1
ATOM 3569 O O . LEU A 1 429 ? -2.250 6.648 31.442 1.00 91.00 429 LEU A O 1
ATOM 3573 N N . GLU A 1 430 ? -2.179 8.087 33.160 1.00 93.88 430 GLU A N 1
ATOM 3574 C CA . GLU A 1 430 ? -2.416 7.062 34.178 1.00 93.88 430 GLU A CA 1
ATOM 3575 C C . GLU A 1 430 ? -3.821 6.463 34.054 1.00 93.88 430 GLU A C 1
ATOM 3577 O O . GLU A 1 430 ? -3.981 5.247 34.159 1.00 93.88 430 GLU A O 1
ATOM 3582 N N . TYR A 1 431 ? -4.833 7.281 33.780 1.00 91.69 431 TYR A N 1
ATOM 3583 C CA . TYR A 1 431 ? -6.192 6.807 33.554 1.00 91.69 431 TYR A CA 1
ATOM 3584 C C . TYR A 1 431 ? -6.262 5.838 32.367 1.00 91.69 431 TYR A C 1
ATOM 3586 O O . TYR A 1 431 ? -6.790 4.734 32.516 1.00 91.69 431 TYR A O 1
ATOM 3594 N N . GLU A 1 432 ? -5.675 6.186 31.215 1.00 86.88 432 GLU A N 1
ATOM 3595 C CA . GLU A 1 432 ? -5.632 5.264 30.071 1.00 86.88 432 GLU A CA 1
ATOM 3596 C C . GLU A 1 432 ? -4.791 4.014 30.363 1.00 86.88 432 GLU A C 1
ATOM 3598 O O . GLU A 1 432 ? -5.150 2.918 29.927 1.00 86.88 432 GLU A O 1
ATOM 3603 N N . MET A 1 433 ? -3.713 4.135 31.146 1.00 92.38 433 MET A N 1
ATOM 3604 C CA . MET A 1 433 ? -2.936 2.984 31.612 1.00 92.38 433 MET A CA 1
ATOM 3605 C C . MET A 1 433 ? -3.810 2.029 32.438 1.00 92.38 433 MET A C 1
ATOM 3607 O O . MET A 1 433 ? -3.850 0.837 32.142 1.00 92.38 433 MET A O 1
ATOM 3611 N N . GLN A 1 434 ? -4.543 2.526 33.439 1.00 92.31 434 GLN A N 1
ATOM 3612 C CA . GLN A 1 434 ? -5.409 1.702 34.295 1.00 92.31 434 GLN A CA 1
ATOM 3613 C C . GLN A 1 434 ? -6.588 1.104 33.521 1.00 92.31 434 GLN A C 1
ATOM 3615 O O . GLN A 1 434 ? -6.944 -0.062 33.713 1.00 92.31 434 GLN A O 1
ATOM 3620 N N . LYS A 1 435 ? -7.161 1.867 32.588 1.00 86.62 435 LYS A N 1
ATOM 3621 C CA . LYS A 1 435 ? -8.179 1.375 31.657 1.00 86.62 435 LYS A CA 1
ATOM 3622 C C . LYS A 1 435 ? -7.627 0.228 30.804 1.00 86.62 435 LYS A C 1
ATOM 3624 O O . LYS A 1 435 ? -8.266 -0.815 30.719 1.00 86.62 435 LYS A O 1
ATOM 3629 N N . SER A 1 436 ? -6.413 0.366 30.271 1.00 85.19 436 SER A N 1
ATOM 3630 C CA . SER A 1 436 ? -5.750 -0.683 29.482 1.00 85.19 436 SER A CA 1
ATOM 3631 C C . SER A 1 436 ? -5.464 -1.932 30.327 1.00 85.19 436 SER A C 1
ATOM 3633 O O . SER A 1 436 ? -5.778 -3.040 29.904 1.00 85.19 436 SER A O 1
ATOM 3635 N N . ILE A 1 437 ? -4.991 -1.769 31.573 1.00 90.00 437 ILE A N 1
ATOM 3636 C CA . ILE A 1 437 ? -4.786 -2.881 32.523 1.00 90.00 437 ILE A CA 1
ATOM 3637 C C . ILE A 1 437 ? -6.094 -3.620 32.808 1.00 90.00 437 ILE A C 1
ATOM 3639 O O . ILE A 1 437 ? -6.117 -4.850 32.782 1.00 90.00 437 ILE A O 1
ATOM 3643 N N . SER A 1 438 ? -7.186 -2.896 33.077 1.00 89.00 438 SER A N 1
ATOM 3644 C CA . SER A 1 438 ? -8.479 -3.530 33.371 1.00 89.00 438 SER A CA 1
ATOM 3645 C C . SER A 1 438 ? -9.047 -4.298 32.171 1.00 89.00 438 SER A C 1
ATOM 3647 O O . SER A 1 438 ? -9.756 -5.286 32.362 1.00 89.00 438 SER A O 1
ATOM 3649 N N . ASN A 1 439 ? -8.650 -3.913 30.956 1.00 80.19 439 ASN A N 1
ATOM 3650 C CA . ASN A 1 439 ? -8.946 -4.621 29.713 1.00 80.19 439 ASN A CA 1
ATOM 3651 C C . ASN A 1 439 ? -7.920 -5.717 29.352 1.00 80.19 439 ASN A C 1
ATOM 3653 O O . ASN A 1 439 ? -8.084 -6.365 28.324 1.00 80.19 439 ASN A O 1
ATOM 3657 N N . LEU A 1 440 ? -6.884 -5.941 30.173 1.00 82.38 440 LEU A N 1
ATOM 3658 C CA . LEU A 1 440 ? -5.743 -6.830 29.890 1.00 82.38 440 LEU A CA 1
ATOM 3659 C C . LEU A 1 440 ? -4.936 -6.456 28.631 1.00 82.38 440 LEU A C 1
ATOM 3661 O O . LEU A 1 440 ? -4.159 -7.267 28.129 1.00 82.38 440 LEU A O 1
ATOM 3665 N N . ASP A 1 441 ? -5.053 -5.212 28.170 1.00 80.69 441 ASP A N 1
ATOM 3666 C CA . ASP A 1 441 ? -4.227 -4.642 27.109 1.00 80.69 441 ASP A CA 1
ATOM 3667 C C . ASP A 1 441 ? -2.894 -4.158 27.702 1.00 80.69 441 ASP A C 1
ATOM 3669 O O . ASP A 1 441 ? -2.681 -2.984 28.031 1.00 80.69 441 ASP A O 1
ATOM 3673 N N . LEU A 1 442 ? -2.003 -5.122 27.942 1.00 86.88 442 LEU A N 1
ATOM 3674 C CA . LEU A 1 442 ? -0.738 -4.873 28.628 1.00 86.88 442 LEU A CA 1
ATOM 3675 C C . LEU A 1 442 ? 0.248 -4.072 27.770 1.00 86.88 442 LEU A C 1
ATOM 3677 O O . LEU A 1 442 ? 1.047 -3.324 28.330 1.00 86.88 442 LEU A O 1
ATOM 3681 N N . GLU A 1 443 ? 0.192 -4.185 26.442 1.00 80.50 443 GLU A N 1
ATOM 3682 C CA . GLU A 1 443 ? 1.056 -3.410 25.543 1.00 80.50 443 GLU A CA 1
ATOM 3683 C C . GLU A 1 443 ? 0.711 -1.923 25.613 1.00 80.50 443 GLU A C 1
ATOM 3685 O O . GLU A 1 443 ? 1.595 -1.088 25.834 1.00 80.50 443 GLU A O 1
ATOM 3690 N N . LYS A 1 444 ? -0.582 -1.591 25.535 1.00 80.62 444 LYS A N 1
ATOM 3691 C CA . LYS A 1 444 ? -1.062 -0.214 25.662 1.00 80.62 444 LYS A CA 1
ATOM 3692 C C . LYS A 1 444 ? -0.848 0.337 27.074 1.00 80.62 444 LYS A C 1
ATOM 3694 O O . LYS A 1 444 ? -0.434 1.486 27.237 1.00 80.62 444 LYS A O 1
ATOM 3699 N N . ALA A 1 445 ? -1.006 -0.492 28.109 1.00 88.38 445 ALA A N 1
ATOM 3700 C CA . ALA A 1 445 ? -0.654 -0.110 29.477 1.00 88.38 445 ALA A CA 1
ATOM 3701 C C . ALA A 1 445 ? 0.842 0.229 29.627 1.00 88.38 445 ALA A C 1
ATOM 3703 O O . ALA A 1 445 ? 1.196 1.246 30.228 1.00 88.38 445 ALA A O 1
ATOM 3704 N N . ILE A 1 446 ? 1.731 -0.598 29.062 1.00 89.44 446 ILE A N 1
ATOM 3705 C CA . ILE A 1 446 ? 3.182 -0.365 29.066 1.00 89.44 446 ILE A CA 1
ATOM 3706 C C . ILE A 1 446 ? 3.526 0.916 28.304 1.00 89.44 446 ILE A C 1
ATOM 3708 O O . ILE A 1 446 ? 4.317 1.715 28.807 1.00 89.44 446 ILE A O 1
ATOM 3712 N N . LEU A 1 447 ? 2.899 1.147 27.146 1.00 87.94 447 LEU A N 1
ATOM 3713 C CA . LEU A 1 447 ? 3.073 2.367 26.360 1.00 87.94 447 LEU A CA 1
ATOM 3714 C C . LEU A 1 447 ? 2.796 3.620 27.202 1.00 87.94 447 LEU A C 1
ATOM 3716 O O . LEU A 1 447 ? 3.646 4.511 27.267 1.00 87.94 447 LEU A O 1
ATOM 3720 N N . TYR A 1 448 ? 1.643 3.695 27.876 1.00 89.56 448 TYR A N 1
ATOM 3721 C CA . TYR A 1 448 ? 1.291 4.858 28.697 1.00 89.56 448 TYR A CA 1
ATOM 3722 C C . TYR A 1 448 ? 2.190 5.005 29.930 1.00 89.56 448 TYR A C 1
ATOM 3724 O O . TYR A 1 448 ? 2.647 6.111 30.228 1.00 89.56 448 TYR A O 1
ATOM 3732 N N . ARG A 1 449 ? 2.534 3.898 30.601 1.00 92.88 449 ARG A N 1
ATOM 3733 C CA . ARG A 1 449 ? 3.495 3.897 31.717 1.00 92.88 449 ARG A CA 1
ATOM 3734 C C . ARG A 1 449 ? 4.852 4.465 31.297 1.00 92.88 449 ARG A C 1
ATOM 3736 O O . ARG A 1 449 ? 5.420 5.313 31.986 1.00 92.88 449 ARG A O 1
ATOM 3743 N N . ASP A 1 450 ? 5.395 3.981 30.186 1.00 91.44 450 ASP A N 1
ATOM 3744 C CA . ASP A 1 450 ? 6.714 4.394 29.707 1.00 91.44 450 ASP A CA 1
ATOM 3745 C C . ASP A 1 450 ? 6.691 5.840 29.226 1.00 91.44 450 ASP A C 1
ATOM 3747 O O . ASP A 1 450 ? 7.649 6.578 29.442 1.00 91.44 450 ASP A O 1
ATOM 3751 N N . SER A 1 451 ? 5.565 6.279 28.681 1.00 89.56 451 SER A N 1
ATOM 3752 C CA . SER A 1 451 ? 5.338 7.666 28.297 1.00 89.56 451 SER A CA 1
ATOM 3753 C C . SER A 1 451 ? 5.350 8.628 29.488 1.00 89.56 451 SER A C 1
ATOM 3755 O O . SER A 1 451 ? 6.026 9.653 29.424 1.00 89.56 451 SER A O 1
ATOM 3757 N N . ILE A 1 452 ? 4.696 8.277 30.606 1.00 92.19 452 ILE A N 1
ATOM 3758 C CA . ILE A 1 452 ? 4.783 9.033 31.872 1.00 92.19 452 ILE A CA 1
ATOM 3759 C C . ILE A 1 452 ? 6.248 9.175 32.308 1.00 92.19 452 ILE A C 1
ATOM 3761 O O . ILE A 1 452 ? 6.697 10.262 32.675 1.00 92.19 452 ILE A O 1
ATOM 3765 N N . ASN A 1 453 ? 7.020 8.085 32.233 1.00 90.88 453 ASN A N 1
ATOM 3766 C CA . ASN A 1 453 ? 8.437 8.099 32.598 1.00 90.88 453 ASN A CA 1
ATOM 3767 C C . ASN A 1 453 ? 9.270 8.983 31.664 1.00 90.88 453 ASN A C 1
ATOM 3769 O O . ASN A 1 453 ? 10.085 9.770 32.143 1.00 90.88 453 ASN A O 1
ATOM 3773 N N . LYS A 1 454 ? 9.070 8.875 30.348 1.00 89.12 454 LYS A N 1
ATOM 3774 C CA . LYS A 1 454 ? 9.808 9.661 29.354 1.00 89.12 454 LYS A CA 1
ATOM 3775 C C . LYS A 1 454 ? 9.537 11.151 29.491 1.00 89.12 454 LYS A C 1
ATOM 3777 O O . LYS A 1 454 ? 10.486 11.925 29.547 1.00 89.12 454 LYS A O 1
ATOM 3782 N N . ILE A 1 455 ? 8.270 11.537 29.635 1.00 89.50 455 ILE A N 1
ATOM 3783 C CA . ILE A 1 455 ? 7.859 12.930 29.852 1.00 89.50 455 ILE A CA 1
ATOM 3784 C C . ILE A 1 455 ? 8.515 13.495 31.122 1.00 89.50 455 ILE A C 1
ATOM 3786 O O . ILE A 1 455 ? 9.084 14.588 31.103 1.00 89.50 455 ILE A O 1
ATOM 3790 N N . HIS A 1 456 ? 8.517 12.727 32.215 1.00 90.12 456 HIS A N 1
ATOM 3791 C CA . HIS A 1 456 ? 9.161 13.144 33.460 1.00 90.12 456 HIS A CA 1
ATOM 3792 C C . HIS A 1 456 ? 10.685 13.285 33.326 1.00 90.12 456 HIS A C 1
ATOM 3794 O O . HIS A 1 456 ? 11.270 14.275 33.777 1.00 90.12 456 HIS A O 1
ATOM 3800 N N . LEU A 1 457 ? 11.348 12.333 32.665 1.00 90.81 457 LEU A N 1
ATOM 3801 C CA . LEU A 1 457 ? 12.789 12.394 32.400 1.00 90.81 457 LEU A CA 1
ATOM 3802 C C . LEU A 1 457 ? 13.146 13.489 31.381 1.00 90.81 457 LEU A C 1
ATOM 3804 O O . LEU A 1 457 ? 14.260 14.009 31.407 1.00 90.81 457 LEU A O 1
ATOM 3808 N N . GLY A 1 458 ? 12.184 13.917 30.567 1.00 86.00 458 GLY A N 1
ATOM 3809 C CA . GLY A 1 458 ? 12.368 14.841 29.454 1.00 86.00 458 GLY A CA 1
ATOM 3810 C C . GLY A 1 458 ? 12.957 14.180 28.209 1.00 86.00 458 GLY A C 1
ATOM 3811 O O . GLY A 1 458 ? 13.632 14.837 27.422 1.00 86.00 458 GLY A O 1
ATOM 3812 N N . THR A 1 459 ? 12.769 12.868 28.068 1.00 85.75 459 THR A N 1
ATOM 3813 C CA . THR A 1 459 ? 13.222 12.076 26.917 1.00 85.75 459 THR A CA 1
ATOM 3814 C C . THR A 1 459 ? 12.115 11.850 25.883 1.00 85.75 459 THR A C 1
ATOM 3816 O O . THR A 1 459 ? 12.356 11.202 24.870 1.00 85.75 459 THR A O 1
ATOM 3819 N N . ASP A 1 460 ? 10.929 12.421 26.102 1.00 78.81 460 ASP A N 1
ATOM 3820 C CA . ASP A 1 460 ? 9.792 12.460 25.169 1.00 78.81 460 ASP A CA 1
ATOM 3821 C C . ASP A 1 460 ? 10.136 13.133 23.827 1.00 78.81 460 ASP A C 1
ATOM 3823 O O . ASP A 1 460 ? 9.571 12.804 22.789 1.00 78.81 460 ASP A O 1
ATOM 3827 N N . VAL A 1 461 ? 11.139 14.015 23.820 1.00 72.31 461 VAL A N 1
ATOM 3828 C CA . VAL A 1 461 ? 11.671 14.680 22.616 1.00 72.31 461 VAL A CA 1
ATOM 3829 C C . VAL A 1 461 ? 12.315 13.714 21.617 1.00 72.31 461 VAL A C 1
ATOM 3831 O O . VAL A 1 461 ? 12.499 14.052 20.450 1.00 72.31 461 VAL A O 1
ATOM 3834 N N . PHE A 1 462 ? 12.658 12.500 22.048 1.00 70.44 462 PHE A N 1
ATOM 3835 C CA . PHE A 1 462 ? 13.249 11.477 21.184 1.00 70.44 462 PHE A CA 1
ATOM 3836 C C . PHE A 1 462 ? 12.211 10.506 20.611 1.00 70.44 462 PHE A C 1
ATOM 3838 O O . PHE A 1 462 ? 12.573 9.624 19.831 1.00 70.44 462 PHE A O 1
ATOM 3845 N N . ASP A 1 463 ? 10.935 10.648 20.976 1.00 65.81 463 ASP A N 1
ATOM 3846 C CA . ASP A 1 463 ? 9.879 9.787 20.459 1.00 65.81 463 ASP A CA 1
ATOM 3847 C C . ASP A 1 463 ? 9.481 10.204 19.037 1.00 65.81 463 ASP A C 1
ATOM 3849 O O . ASP A 1 463 ? 9.059 11.331 18.798 1.00 65.81 463 ASP A O 1
ATOM 3853 N N . ILE A 1 464 ? 9.567 9.258 18.092 1.00 49.56 464 ILE A N 1
ATOM 3854 C CA . ILE A 1 464 ? 9.167 9.460 16.684 1.00 49.56 464 ILE A CA 1
ATOM 3855 C C . ILE A 1 464 ? 7.678 9.831 16.578 1.00 49.56 464 ILE A C 1
ATOM 3857 O O . ILE A 1 464 ? 7.292 10.644 15.741 1.00 49.56 464 ILE A O 1
ATOM 3861 N N . VAL A 1 465 ? 6.839 9.240 17.434 1.00 55.25 465 VAL A N 1
ATOM 3862 C CA . VAL A 1 465 ? 5.426 9.595 17.598 1.00 55.25 465 VAL A CA 1
ATOM 3863 C C . VAL A 1 465 ? 5.216 9.943 19.061 1.00 55.25 465 VAL A C 1
ATOM 3865 O O . VAL A 1 465 ? 5.393 9.090 19.931 1.00 55.25 465 VAL A O 1
ATOM 3868 N N . HIS A 1 466 ? 4.834 11.187 19.339 1.00 68.88 466 HIS A N 1
ATOM 3869 C CA . HIS A 1 466 ? 4.640 11.625 20.712 1.00 68.88 466 HIS A CA 1
ATOM 3870 C C . HIS A 1 466 ? 3.382 10.963 21.289 1.00 68.88 466 HIS A C 1
ATOM 3872 O O . HIS A 1 466 ? 2.325 10.961 20.660 1.00 68.88 466 HIS A O 1
ATOM 3878 N N . VAL A 1 467 ? 3.450 10.462 22.527 1.00 72.06 467 VAL A N 1
ATOM 3879 C CA . VAL A 1 467 ? 2.298 9.834 23.216 1.00 72.06 467 VAL A CA 1
ATOM 3880 C C . VAL A 1 467 ? 1.050 10.720 23.248 1.00 72.06 467 VAL A C 1
ATOM 3882 O O . VAL A 1 467 ? -0.069 10.234 23.284 1.00 72.06 467 VAL A O 1
ATOM 3885 N N . ILE A 1 468 ? 1.247 12.034 23.210 1.00 70.56 468 ILE A N 1
ATOM 3886 C CA . ILE A 1 468 ? 0.183 13.035 23.217 1.00 70.56 468 ILE A CA 1
ATOM 3887 C C . ILE A 1 468 ? -0.618 12.924 21.927 1.00 70.56 468 ILE A C 1
ATOM 3889 O O . ILE A 1 468 ? -1.840 12.888 21.972 1.00 70.56 468 ILE A O 1
ATOM 3893 N N . ASP A 1 469 ? 0.059 12.782 20.788 1.00 66.00 469 ASP A N 1
ATOM 3894 C CA . ASP A 1 469 ? -0.613 12.590 19.508 1.00 66.00 469 ASP A CA 1
ATOM 3895 C C . ASP A 1 469 ? -1.426 11.290 19.520 1.00 66.00 469 ASP A C 1
ATOM 3897 O O . ASP A 1 469 ? -2.561 11.281 19.057 1.00 66.00 469 ASP A O 1
ATOM 3901 N N . LEU A 1 470 ? -0.893 10.213 20.112 1.00 66.75 470 LEU A N 1
ATOM 3902 C CA . LEU A 1 470 ? -1.617 8.944 20.276 1.00 66.75 470 LEU A CA 1
ATOM 3903 C C . LEU A 1 470 ? -2.818 9.072 21.221 1.00 66.75 470 LEU A C 1
ATOM 3905 O O . LEU A 1 470 ? -3.893 8.559 20.915 1.00 66.75 470 LEU A O 1
ATOM 3909 N N . LEU A 1 471 ? -2.647 9.777 22.342 1.00 71.25 471 LEU A N 1
ATOM 3910 C CA . LEU A 1 471 ? -3.701 10.043 23.316 1.00 71.25 471 LEU A CA 1
ATOM 3911 C C . LEU A 1 471 ? -4.864 10.791 22.658 1.00 71.25 471 LEU A C 1
ATOM 3913 O O . LEU A 1 471 ? -6.015 10.427 22.860 1.00 71.25 471 LEU A O 1
ATOM 3917 N N . TRP A 1 472 ? -4.574 11.802 21.839 1.00 64.56 472 TRP A N 1
ATOM 3918 C CA . TRP A 1 472 ? -5.613 12.602 21.189 1.00 64.56 472 TRP A CA 1
ATOM 3919 C C . TRP A 1 472 ? -6.223 11.930 19.963 1.00 64.56 472 TRP A C 1
ATOM 3921 O O . TRP A 1 472 ? -7.420 12.086 19.733 1.00 64.56 472 TRP A O 1
ATOM 3931 N N . ILE A 1 473 ? -5.450 11.139 19.210 1.00 55.72 473 ILE A N 1
ATOM 3932 C CA . ILE A 1 473 ? -5.993 10.307 18.126 1.00 55.72 473 ILE A CA 1
ATOM 3933 C C . ILE A 1 473 ? -7.056 9.341 18.667 1.00 55.72 473 ILE A C 1
ATOM 3935 O O . ILE A 1 473 ? -8.069 9.153 18.003 1.00 55.72 473 ILE A O 1
ATOM 3939 N N . GLY A 1 474 ? -6.866 8.786 19.869 1.00 52.56 474 GLY A N 1
ATOM 3940 C CA . GLY A 1 474 ? -7.862 7.911 20.501 1.00 52.56 474 GLY A CA 1
ATOM 3941 C C . GLY A 1 474 ? -9.057 8.631 21.145 1.00 52.56 474 GLY A C 1
ATOM 3942 O O . GLY A 1 474 ? -10.022 7.998 21.554 1.00 52.56 474 GLY A O 1
ATOM 3943 N N . ARG A 1 475 ? -9.030 9.966 21.282 1.00 62.59 475 ARG A N 1
ATOM 3944 C CA . ARG A 1 475 ? -10.025 10.695 22.098 1.00 62.59 475 ARG A CA 1
ATOM 3945 C C . ARG A 1 475 ? -11.024 11.564 21.332 1.00 62.59 475 ARG A C 1
ATOM 3947 O O . ARG A 1 475 ? -11.935 12.080 21.965 1.00 62.59 475 ARG A O 1
ATOM 3954 N N . ASN A 1 476 ? -10.897 11.691 20.011 1.00 45.94 476 ASN A N 1
ATOM 3955 C CA . ASN A 1 476 ? -11.885 12.269 19.078 1.00 45.94 476 ASN A CA 1
ATOM 3956 C C . ASN A 1 476 ? -12.632 13.568 19.509 1.00 45.94 476 ASN A C 1
ATOM 3958 O O . ASN A 1 476 ? -13.745 13.803 19.049 1.00 45.94 476 ASN A O 1
ATOM 3962 N N . PHE A 1 477 ? -12.047 14.448 20.337 1.00 44.25 477 PHE A N 1
ATOM 3963 C CA . PHE A 1 477 ? -12.672 15.704 20.796 1.00 44.25 477 PHE A CA 1
ATOM 3964 C C . PHE A 1 477 ? -11.674 16.868 20.952 1.00 44.25 477 PHE A C 1
ATOM 3966 O O . PHE A 1 477 ? -10.460 16.669 20.997 1.00 44.25 477 PHE A O 1
ATOM 3973 N N . ASP A 1 478 ? -12.226 18.089 20.996 1.00 41.44 478 ASP A N 1
ATOM 3974 C CA . ASP A 1 478 ? -11.551 19.374 21.237 1.00 41.44 478 ASP A CA 1
ATOM 3975 C C . ASP A 1 478 ? -10.627 19.310 22.470 1.00 41.44 478 ASP A C 1
ATOM 3977 O O . ASP A 1 478 ? -10.923 18.604 23.434 1.00 41.44 478 ASP A O 1
ATOM 3981 N N . TRP A 1 479 ? -9.532 20.077 22.472 1.00 43.22 479 TRP A N 1
ATOM 3982 C CA . TRP A 1 479 ? -8.424 20.040 23.451 1.00 43.22 479 TRP A CA 1
ATOM 3983 C C . TRP A 1 479 ? -8.837 20.275 24.924 1.00 43.22 479 TRP A C 1
ATOM 3985 O O . TRP A 1 479 ? -7.990 20.253 25.816 1.00 43.22 479 TRP A O 1
ATOM 3995 N N . ASN A 1 480 ? -10.128 20.507 25.178 1.00 45.38 480 ASN A N 1
ATOM 3996 C CA . ASN A 1 480 ? -10.719 20.937 26.439 1.00 45.38 480 ASN A CA 1
ATOM 3997 C C . ASN A 1 480 ? -11.528 19.858 27.194 1.00 45.38 480 ASN A C 1
ATOM 3999 O O . ASN A 1 480 ? -12.030 20.166 28.273 1.00 45.38 480 ASN A O 1
ATOM 4003 N N . SER A 1 481 ? -11.690 18.623 26.691 1.00 53.62 481 SER A N 1
ATOM 4004 C CA . SER A 1 481 ? -12.407 17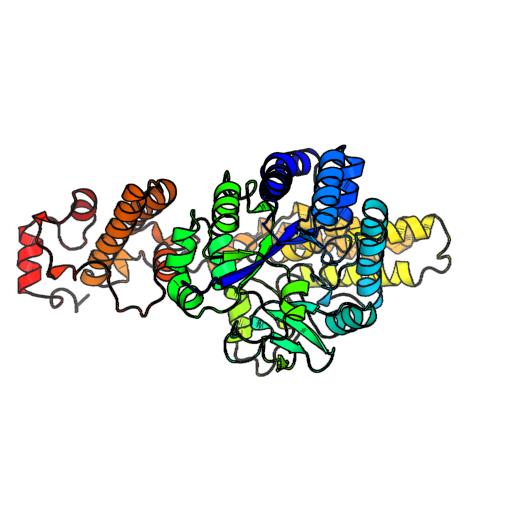.561 27.430 1.00 53.62 481 SER A CA 1
ATOM 4005 C C . SER A 1 481 ? -11.451 16.562 28.098 1.00 53.62 481 SER A C 1
ATOM 4007 O O . SER A 1 481 ? -10.877 15.700 27.430 1.00 53.62 481 SER A O 1
ATOM 4009 N N . THR A 1 482 ? -11.291 16.659 29.419 1.00 62.12 482 THR A N 1
ATOM 4010 C CA . THR A 1 482 ? -10.530 15.711 30.252 1.00 62.12 482 THR A CA 1
ATOM 4011 C C . THR A 1 482 ? -11.433 14.560 30.723 1.00 62.12 482 THR A C 1
ATOM 4013 O O . THR A 1 482 ? -12.594 14.789 31.067 1.00 62.12 482 THR A O 1
ATOM 4016 N N . TYR A 1 483 ? -10.936 13.315 30.726 1.00 72.00 483 TYR A N 1
ATOM 4017 C CA . TYR A 1 483 ? -11.669 12.166 31.298 1.00 72.00 483 TYR A CA 1
ATOM 4018 C C . TYR A 1 483 ? -11.469 12.067 32.806 1.00 72.00 483 TYR A C 1
ATOM 4020 O O . TYR A 1 483 ? -12.287 11.481 33.518 1.00 72.00 483 TYR A O 1
ATOM 4028 N N . VAL A 1 484 ? -10.376 12.650 33.287 1.00 83.81 484 VAL A N 1
ATOM 4029 C CA . VAL A 1 484 ? -10.095 12.815 34.701 1.00 83.81 484 VAL A CA 1
ATOM 4030 C C . VAL A 1 484 ? -10.563 14.207 35.124 1.00 83.81 484 VAL A C 1
ATOM 4032 O O . VAL A 1 484 ? -10.529 15.162 34.339 1.00 83.81 484 VAL A O 1
ATOM 4035 N N . LYS A 1 485 ? -11.035 14.337 36.370 1.00 88.50 485 LYS A N 1
ATOM 4036 C CA . LYS A 1 485 ? -11.353 15.657 36.932 1.00 88.50 485 LYS A CA 1
ATOM 4037 C C . LYS A 1 485 ? -10.092 16.551 36.929 1.00 88.50 485 LYS A C 1
ATOM 4039 O O . LYS A 1 485 ? -8.977 16.026 36.862 1.00 88.50 485 LYS A O 1
ATOM 4044 N N . PRO A 1 486 ? -10.244 17.885 36.959 1.00 88.62 486 PRO A N 1
ATOM 4045 C CA . PRO A 1 486 ? -9.107 18.799 36.980 1.00 88.62 486 PRO A CA 1
ATOM 4046 C C . PRO A 1 486 ? -8.115 18.487 38.109 1.00 88.62 486 PRO A C 1
ATOM 4048 O O . PRO A 1 486 ? -8.520 18.153 39.219 1.00 88.62 486 PRO A O 1
ATOM 4051 N N . PHE A 1 487 ? -6.815 18.647 37.848 1.00 89.44 487 PHE A N 1
ATOM 4052 C CA . PHE A 1 487 ? -5.719 18.296 38.756 1.00 89.44 487 PHE A CA 1
ATOM 4053 C C . PHE A 1 487 ? -5.896 18.899 40.156 1.00 89.44 487 PHE A C 1
ATOM 4055 O O . PHE A 1 487 ? -5.700 18.208 41.151 1.00 89.44 487 PHE A O 1
ATOM 4062 N N . LEU A 1 488 ? -6.327 20.160 40.244 1.00 89.56 488 LEU A N 1
ATOM 4063 C CA . LEU A 1 488 ? -6.549 20.854 41.518 1.00 89.56 488 LEU A CA 1
ATOM 4064 C C . LEU A 1 488 ? -7.846 20.437 42.243 1.00 89.56 488 LEU A C 1
ATOM 4066 O O . LEU A 1 488 ? -7.990 20.733 43.427 1.00 89.56 488 LEU A O 1
ATOM 4070 N N . ASP A 1 489 ? -8.750 19.706 41.585 1.00 90.75 489 ASP A N 1
ATOM 4071 C CA . ASP A 1 489 ? -9.973 19.148 42.189 1.00 90.75 489 ASP A CA 1
ATOM 4072 C C . ASP A 1 489 ? -9.733 17.764 42.828 1.00 90.75 489 ASP A C 1
ATOM 4074 O O . ASP A 1 489 ? -10.640 17.159 43.415 1.00 90.75 489 ASP A O 1
ATOM 4078 N N . HIS A 1 490 ? -8.515 17.231 42.710 1.00 92.31 490 HIS A N 1
ATOM 4079 C CA . HIS A 1 490 ? -8.084 16.028 43.414 1.00 92.31 490 HIS A CA 1
ATOM 4080 C C . HIS A 1 490 ? -7.705 16.307 44.871 1.00 92.31 490 HIS A C 1
ATOM 4082 O O . HIS A 1 490 ? -7.407 17.440 45.263 1.00 92.31 490 HIS A O 1
ATOM 4088 N N . ASP A 1 491 ? -7.688 15.237 45.663 1.00 92.75 491 ASP A N 1
ATOM 4089 C CA . ASP A 1 491 ? -7.023 15.196 46.964 1.00 92.75 491 ASP A CA 1
ATOM 4090 C C . ASP A 1 491 ? -5.695 14.444 46.829 1.00 92.75 491 ASP A C 1
ATOM 4092 O O . ASP A 1 491 ? -5.588 13.491 46.059 1.00 92.75 491 ASP A O 1
ATOM 4096 N N . TRP A 1 492 ? -4.677 14.830 47.607 1.00 91.94 492 TRP A N 1
ATOM 4097 C CA . TRP A 1 492 ? -3.332 14.235 47.516 1.00 91.94 492 TRP A CA 1
ATOM 4098 C C . TRP A 1 492 ? -3.320 12.701 47.599 1.00 91.94 492 TRP A C 1
ATOM 4100 O O . TRP A 1 492 ? -2.501 12.027 46.971 1.00 91.94 492 TRP A O 1
ATOM 4110 N N . ASP A 1 493 ? -4.223 12.141 48.399 1.00 93.50 493 ASP A N 1
ATOM 4111 C CA . ASP A 1 493 ? -4.297 10.706 48.648 1.00 93.50 493 ASP A CA 1
ATOM 4112 C C . ASP A 1 493 ? -4.935 9.932 47.477 1.00 93.50 493 ASP A C 1
ATOM 4114 O O . ASP A 1 493 ? -4.774 8.716 47.407 1.00 93.50 493 ASP A O 1
ATOM 4118 N N . GLU A 1 494 ? -5.570 10.623 46.522 1.00 92.44 494 GLU A N 1
ATOM 4119 C CA . GLU A 1 494 ? -6.098 10.030 45.286 1.00 92.44 494 GLU A CA 1
ATOM 4120 C C . GLU A 1 494 ? -5.002 9.739 44.248 1.00 92.44 494 GLU A C 1
ATOM 4122 O O . GLU A 1 494 ? -5.188 8.873 43.394 1.00 92.44 494 GLU A O 1
ATOM 4127 N N . PHE A 1 495 ? -3.854 10.425 44.308 1.00 93.50 495 PHE A N 1
ATOM 4128 C CA . PHE A 1 495 ? -2.759 10.188 43.365 1.00 93.50 495 PHE A CA 1
ATOM 4129 C C . PHE A 1 495 ? -2.028 8.879 43.670 1.00 93.50 495 PHE A C 1
ATOM 4131 O O . PHE A 1 495 ? -1.677 8.597 44.824 1.00 93.50 495 PHE A O 1
ATOM 4138 N N . SER A 1 496 ? -1.720 8.109 42.628 1.00 94.12 496 SER A N 1
ATOM 4139 C CA . SER A 1 496 ? -0.892 6.914 42.761 1.00 94.12 496 SER A CA 1
ATOM 4140 C C . SER A 1 496 ? 0.558 7.260 43.114 1.00 94.12 496 SER A C 1
ATOM 4142 O O . SER A 1 496 ? 1.032 8.376 42.885 1.00 94.12 496 SER A O 1
ATOM 4144 N N . ASP A 1 497 ? 1.310 6.276 43.611 1.00 93.50 497 ASP A N 1
ATOM 4145 C CA . ASP A 1 497 ? 2.753 6.431 43.838 1.00 93.50 497 ASP A CA 1
ATOM 4146 C C . ASP A 1 497 ? 3.518 6.714 42.534 1.00 93.50 497 ASP A C 1
ATOM 4148 O O . ASP A 1 497 ? 4.534 7.419 42.542 1.00 93.50 497 ASP A O 1
ATOM 4152 N N . LEU A 1 498 ? 3.016 6.202 41.400 1.00 92.12 498 LEU A N 1
ATOM 4153 C CA . LEU A 1 498 ? 3.574 6.489 40.083 1.00 92.12 498 LEU A CA 1
ATOM 4154 C C . LEU A 1 498 ? 3.439 7.981 39.780 1.00 92.12 498 LEU A C 1
ATOM 4156 O O . LEU A 1 498 ? 4.446 8.620 39.509 1.00 92.12 498 LEU A O 1
ATOM 4160 N N . VAL A 1 499 ? 2.240 8.556 39.874 1.00 93.44 499 VAL A N 1
ATOM 4161 C CA . VAL A 1 499 ? 2.032 9.977 39.563 1.00 93.44 499 VAL A CA 1
ATOM 4162 C C . VAL A 1 499 ? 2.711 10.882 40.585 1.00 93.44 499 VAL A C 1
ATOM 4164 O O . VAL A 1 499 ? 3.433 11.791 40.179 1.00 93.44 499 VAL A O 1
ATOM 4167 N N . LYS A 1 500 ? 2.576 10.608 41.892 1.00 94.31 500 LYS A N 1
ATOM 4168 C CA . LYS A 1 500 ? 3.169 11.421 42.977 1.00 94.31 500 LYS A CA 1
ATOM 4169 C C . LYS A 1 500 ? 4.657 11.690 42.783 1.00 94.31 500 LYS A C 1
ATOM 4171 O O . LYS A 1 500 ? 5.141 12.768 43.100 1.00 94.31 500 LYS A O 1
ATOM 4176 N N . THR A 1 501 ? 5.383 10.715 42.249 1.00 92.81 501 THR A N 1
ATOM 4177 C CA . THR A 1 501 ? 6.830 10.809 42.024 1.00 92.81 501 THR A CA 1
ATOM 4178 C C . THR A 1 501 ? 7.212 11.483 40.699 1.00 92.81 501 THR A C 1
ATOM 4180 O O . THR A 1 501 ? 8.397 11.710 40.472 1.00 92.81 501 THR A O 1
ATOM 4183 N N . ARG A 1 502 ? 6.244 11.809 39.826 1.00 94.12 502 ARG A N 1
ATOM 4184 C CA . ARG A 1 502 ? 6.462 12.482 38.531 1.00 94.12 502 ARG A CA 1
ATOM 4185 C C . ARG A 1 502 ? 5.814 13.867 38.396 1.00 94.12 502 ARG A C 1
ATOM 4187 O O . ARG A 1 502 ? 6.091 14.526 37.388 1.00 94.12 502 ARG A O 1
ATOM 4194 N N . LEU A 1 503 ? 4.993 14.302 39.359 1.00 93.12 503 LEU A N 1
ATOM 4195 C CA . LEU A 1 503 ? 4.394 15.643 39.375 1.00 93.12 503 LEU A CA 1
ATOM 4196 C C . LEU A 1 503 ? 5.474 16.736 39.312 1.00 93.12 503 LEU A C 1
ATOM 4198 O O . LEU A 1 503 ? 6.550 16.608 39.898 1.00 93.12 503 LEU A O 1
ATOM 4202 N N . LEU A 1 504 ? 5.179 17.829 38.610 1.00 90.31 504 LEU A N 1
ATOM 4203 C CA . LEU A 1 504 ? 6.025 19.021 38.586 1.00 90.31 504 LEU A CA 1
ATOM 4204 C C . LEU A 1 504 ? 5.493 20.079 39.545 1.00 90.31 504 LEU A C 1
ATOM 4206 O O . LEU A 1 504 ? 4.289 20.320 39.616 1.00 90.31 504 LEU A O 1
ATOM 4210 N N . GLY A 1 505 ? 6.408 20.727 40.268 1.00 87.38 505 GLY A N 1
ATOM 4211 C CA . GLY A 1 505 ? 6.081 21.771 41.246 1.00 87.38 505 GLY A CA 1
ATOM 4212 C C . GLY A 1 505 ? 5.391 21.264 42.519 1.00 87.38 505 GLY A C 1
ATOM 4213 O O . GLY A 1 505 ? 5.049 22.074 43.373 1.00 87.38 505 GLY A O 1
ATOM 4214 N N . VAL A 1 506 ? 5.202 19.946 42.658 1.00 89.81 506 VAL A N 1
ATOM 4215 C CA . VAL A 1 506 ? 4.579 19.300 43.818 1.00 89.81 506 VAL A CA 1
ATOM 4216 C C . VAL A 1 506 ? 5.408 18.094 44.230 1.00 89.81 506 VAL A C 1
ATOM 4218 O O . VAL A 1 506 ? 5.497 17.125 43.482 1.00 89.81 506 VAL A O 1
ATOM 4221 N N . SER A 1 507 ? 6.006 18.138 45.418 1.00 88.62 507 SER A N 1
ATOM 4222 C CA . SER A 1 507 ? 6.813 17.035 45.957 1.00 88.62 507 SER A CA 1
ATOM 4223 C C . SER A 1 507 ? 6.169 16.351 47.163 1.00 88.62 507 SER A C 1
ATOM 4225 O O . SER A 1 507 ? 6.482 15.201 47.476 1.00 88.62 507 SER A O 1
ATOM 4227 N N . CYS A 1 508 ? 5.244 17.035 47.836 1.00 92.06 508 CYS A N 1
ATOM 4228 C CA . CYS A 1 508 ? 4.529 16.516 48.991 1.00 92.06 508 CYS A CA 1
ATOM 4229 C C . CYS A 1 508 ? 3.093 17.053 49.076 1.00 92.06 508 CYS A C 1
ATOM 4231 O O . CYS A 1 508 ? 2.704 17.970 48.352 1.00 92.06 508 CYS A O 1
ATOM 4233 N N . LYS A 1 509 ? 2.317 16.507 50.023 1.00 93.00 509 LYS A N 1
ATOM 4234 C CA . LYS A 1 509 ? 0.935 16.931 50.293 1.00 93.00 509 LYS A CA 1
ATOM 4235 C C . LYS A 1 509 ? 0.825 18.432 50.554 1.00 93.00 509 LYS A C 1
ATOM 4237 O O . LYS A 1 509 ? -0.092 19.059 50.045 1.00 93.00 509 LYS A O 1
ATOM 4242 N N . GLN A 1 510 ? 1.765 19.006 51.307 1.00 92.00 510 GLN A N 1
ATOM 4243 C CA . GLN A 1 510 ? 1.735 20.433 51.627 1.00 92.00 510 GLN A CA 1
ATOM 4244 C C . GLN A 1 510 ? 1.866 21.298 50.366 1.00 92.00 510 GLN A C 1
ATOM 4246 O O . GLN A 1 510 ? 1.068 22.210 50.189 1.00 92.00 510 GLN A O 1
ATOM 4251 N N . ASP A 1 511 ? 2.791 20.962 49.458 1.00 90.50 511 ASP A N 1
ATOM 4252 C CA . ASP A 1 511 ? 2.980 21.704 48.202 1.00 90.50 511 ASP A CA 1
ATOM 4253 C C . ASP A 1 511 ? 1.692 21.736 47.363 1.00 90.50 511 ASP A C 1
ATOM 4255 O O . ASP A 1 511 ? 1.356 22.761 46.765 1.00 90.50 511 ASP A O 1
ATOM 4259 N N . PHE A 1 512 ? 0.970 20.609 47.333 1.00 92.00 512 PHE A N 1
ATOM 4260 C CA . PHE A 1 512 ? -0.282 20.462 46.595 1.00 92.00 512 PHE A CA 1
ATOM 4261 C C . PHE A 1 512 ? -1.417 21.284 47.212 1.00 92.00 512 PHE A C 1
ATOM 4263 O O . PHE A 1 512 ? -2.088 22.032 46.501 1.00 92.00 512 PHE A O 1
ATOM 4270 N N . GLU A 1 513 ? -1.611 21.188 48.532 1.00 90.56 513 GLU A N 1
ATOM 4271 C CA . GLU A 1 513 ? -2.640 21.964 49.239 1.00 90.56 513 GLU A CA 1
ATOM 4272 C C . GLU A 1 513 ? -2.379 23.469 49.128 1.00 90.56 513 GLU A C 1
ATOM 4274 O O . GLU A 1 513 ? -3.298 24.248 48.872 1.00 90.56 513 GLU A O 1
ATOM 4279 N N . ASP A 1 514 ? -1.114 23.885 49.221 1.00 88.44 514 ASP A N 1
ATOM 4280 C CA . ASP A 1 514 ? -0.740 25.274 48.993 1.00 88.44 514 ASP A CA 1
ATOM 4281 C C . ASP A 1 514 ? -1.117 25.696 47.564 1.00 88.44 514 ASP A C 1
ATOM 4283 O O . ASP A 1 514 ? -1.566 26.823 47.342 1.00 88.44 514 ASP A O 1
ATOM 4287 N N . TRP A 1 515 ? -0.912 24.831 46.560 1.00 88.62 515 TRP A N 1
ATOM 4288 C CA . TRP A 1 515 ? -1.270 25.128 45.163 1.00 88.62 515 TRP A CA 1
ATOM 4289 C C . TRP A 1 515 ? -2.761 25.345 44.993 1.00 88.62 515 TRP A C 1
ATOM 4291 O O . TRP A 1 515 ? -3.154 26.349 44.403 1.00 88.62 515 TRP A O 1
ATOM 4301 N N . LYS A 1 516 ? -3.594 24.483 45.578 1.00 85.38 516 LYS A N 1
ATOM 4302 C CA . LYS A 1 516 ? -5.056 24.640 45.537 1.00 85.38 516 LYS A CA 1
ATOM 4303 C C . LYS A 1 516 ? -5.511 26.009 46.054 1.00 85.38 516 LYS A C 1
ATOM 4305 O O . LYS A 1 516 ? -6.483 26.552 45.541 1.00 85.38 516 LYS A O 1
ATOM 4310 N N . ILE A 1 517 ? -4.794 26.583 47.024 1.00 83.50 517 ILE A N 1
ATOM 4311 C CA . ILE A 1 517 ? -5.092 27.910 47.585 1.00 83.50 517 ILE A CA 1
ATOM 4312 C C . ILE A 1 517 ? -4.662 29.044 46.643 1.00 83.50 517 ILE A C 1
ATOM 4314 O O . ILE A 1 517 ? -5.388 30.023 46.493 1.00 83.50 517 ILE A O 1
ATOM 4318 N N . VAL A 1 518 ? -3.474 28.940 46.042 1.00 75.75 518 VAL A N 1
ATOM 4319 C CA . VAL A 1 518 ? -2.854 30.030 45.260 1.00 75.75 518 VAL A CA 1
ATOM 4320 C C . VAL A 1 518 ? -3.285 30.024 43.785 1.00 75.75 518 VAL A C 1
ATOM 4322 O O . VAL A 1 518 ? -3.213 31.052 43.119 1.00 75.75 518 VAL A O 1
ATOM 4325 N N . GLY A 1 519 ? -3.743 28.889 43.256 1.00 67.62 519 GLY A N 1
ATOM 4326 C CA . GLY A 1 519 ? -4.021 28.732 41.827 1.00 67.62 519 GLY A CA 1
ATOM 4327 C C . GLY A 1 519 ? -2.753 28.795 40.962 1.00 67.62 519 GLY A C 1
ATOM 4328 O O . GLY A 1 519 ? -1.633 28.663 41.456 1.00 67.62 519 GLY A O 1
ATOM 4329 N N . ASP A 1 520 ? -2.920 28.981 39.649 1.00 60.22 520 ASP A N 1
ATOM 4330 C CA . ASP A 1 520 ? -1.815 29.007 38.666 1.00 60.22 520 ASP A CA 1
ATOM 4331 C C . ASP A 1 520 ? -1.002 30.326 38.688 1.00 60.22 520 ASP A C 1
ATOM 4333 O O . ASP A 1 520 ? -0.096 30.524 37.883 1.00 60.22 520 ASP A O 1
ATOM 4337 N N . GLU A 1 521 ? -1.282 31.242 39.627 1.00 51.28 521 GLU A N 1
ATOM 4338 C CA . GLU A 1 521 ? -0.623 32.559 39.742 1.00 51.28 521 GLU A CA 1
ATOM 4339 C C . GLU A 1 521 ? 0.864 32.479 40.129 1.00 51.28 521 GLU A C 1
ATOM 4341 O O . GLU A 1 521 ? 1.567 33.488 40.161 1.00 51.28 521 GLU A O 1
ATOM 4346 N N . ARG A 1 522 ? 1.376 31.279 40.417 1.00 47.19 522 ARG A N 1
ATOM 4347 C CA . ARG A 1 522 ? 2.720 31.091 40.965 1.00 47.19 522 ARG A CA 1
ATOM 4348 C C . ARG A 1 522 ? 3.864 31.152 39.943 1.00 47.19 522 ARG A C 1
ATOM 4350 O O . ARG A 1 522 ? 5.008 31.200 40.382 1.00 47.19 522 ARG A O 1
ATOM 4357 N N . PHE A 1 523 ? 3.600 31.172 38.629 1.00 46.69 523 PHE A N 1
ATOM 4358 C CA . PHE A 1 523 ? 4.664 31.065 37.607 1.00 46.69 523 PHE A CA 1
ATOM 4359 C C . PHE A 1 523 ? 4.403 31.819 36.283 1.00 46.69 523 PHE A C 1
ATOM 4361 O O . PHE A 1 523 ? 4.841 31.370 35.229 1.00 46.69 523 PHE A O 1
ATOM 4368 N N . MET A 1 524 ? 3.725 32.976 36.301 1.00 33.97 524 MET A N 1
ATOM 4369 C CA . MET A 1 524 ? 3.653 33.849 35.106 1.00 33.97 524 MET A CA 1
ATOM 4370 C C . MET A 1 524 ? 4.898 34.731 34.879 1.00 33.97 524 MET A C 1
ATOM 4372 O O . MET A 1 524 ? 4.981 35.385 33.845 1.00 33.97 524 MET A O 1
ATOM 4376 N N . ASP A 1 525 ? 5.877 34.706 35.788 1.00 31.14 525 ASP A N 1
ATOM 4377 C CA . ASP A 1 525 ? 7.173 35.382 35.639 1.00 31.14 525 ASP A CA 1
ATOM 4378 C C . ASP A 1 525 ? 8.325 34.355 35.650 1.00 31.14 525 ASP A C 1
ATOM 4380 O O . ASP A 1 525 ? 9.017 34.187 36.657 1.00 31.14 525 ASP A O 1
ATOM 4384 N N . SER A 1 526 ? 8.538 33.653 34.532 1.00 31.53 526 SER A N 1
ATOM 4385 C CA . SER A 1 526 ? 9.842 33.059 34.183 1.00 31.53 526 SER A CA 1
ATOM 4386 C C . SER A 1 526 ? 9.981 32.848 32.685 1.00 31.53 526 SER A C 1
ATOM 4388 O O . SER A 1 526 ? 9.128 32.106 32.144 1.00 31.53 526 SER A O 1
#

Solvent-accessible surface area (backbone atoms only — not comparable to full-atom values): 28522 Å² total; per-residue (Å²): 130,84,78,50,26,41,32,28,43,35,33,39,43,78,58,65,85,83,55,58,66,70,57,53,53,48,40,38,68,41,6,54,52,56,50,56,50,54,47,70,78,33,77,79,37,28,24,29,40,32,63,28,26,40,39,56,48,48,28,57,77,73,70,41,49,68,57,56,53,51,50,51,53,34,46,78,67,62,24,39,42,57,31,40,40,32,21,45,50,31,53,44,61,82,50,59,62,70,58,42,48,48,32,32,52,52,12,50,53,48,42,31,72,78,47,41,84,78,56,69,48,45,34,34,42,40,39,65,30,32,40,31,70,66,44,44,48,49,43,39,76,71,66,37,54,30,31,52,31,30,47,76,24,50,79,82,67,81,79,62,50,67,48,44,40,26,28,68,87,58,63,31,35,41,50,50,31,38,59,68,63,26,50,41,73,71,32,94,82,42,71,42,44,68,44,47,45,60,65,39,35,74,62,52,74,64,52,29,46,43,42,30,62,45,61,40,51,44,30,14,50,79,31,76,67,39,40,56,28,52,51,42,40,61,67,36,82,59,44,41,46,31,35,67,72,58,58,66,70,63,70,83,55,54,79,44,79,41,70,76,40,52,28,42,62,71,60,72,77,58,48,40,59,76,75,68,42,91,60,97,61,90,47,69,65,72,41,40,44,51,57,42,30,89,86,37,65,54,40,52,43,51,51,52,52,49,52,53,47,52,48,52,65,71,67,48,85,60,76,84,38,70,40,38,51,51,23,49,54,43,44,56,58,44,48,32,34,61,32,39,39,29,60,43,50,77,88,43,70,39,72,66,46,33,44,51,38,44,49,44,45,58,52,23,47,60,61,77,53,61,83,87,75,41,57,68,56,52,51,46,45,48,50,40,47,52,51,54,52,45,34,61,74,72,40,46,58,57,51,47,46,50,73,67,34,84,23,71,82,48,71,26,60,73,77,76,48,57,55,66,59,51,43,35,48,51,51,48,36,48,49,53,18,52,53,23,50,77,70,67,36,55,67,60,19,49,51,31,54,50,43,52,49,27,38,59,75,40,52,43,25,74,36,91,69,48,64,64,60,56,55,50,69,60,58,84,65,69,100,82,74,69,94,54,78,59,61,74,78,56,55,75,84,75,55,49,76,72,53,53,75,54,45,64,93,32,87,49,62,65,48,47,56,53,37,61,73,62,52,83,73,84,65,84,84,125